Protein AF-A0A2M7KJR0-F1 (afdb_monomer_lite)

Structure (mmCIF, N/CA/C/O backbone):
data_AF-A0A2M7KJR0-F1
#
_entry.id   AF-A0A2M7KJR0-F1
#
loop_
_atom_site.group_PDB
_atom_site.id
_atom_site.type_symbol
_atom_site.label_atom_id
_atom_site.label_alt_id
_atom_site.label_comp_id
_atom_site.label_asym_id
_atom_site.label_entity_id
_atom_site.label_seq_id
_atom_site.pdbx_PDB_ins_code
_atom_site.Cartn_x
_atom_site.Cartn_y
_atom_site.Cartn_z
_atom_site.occupancy
_atom_site.B_iso_or_equiv
_atom_site.auth_seq_id
_atom_site.auth_comp_id
_atom_site.auth_asym_id
_atom_site.auth_atom_id
_atom_site.pdbx_PDB_model_num
ATOM 1 N N . MET A 1 1 ? 36.603 14.367 -59.269 1.00 36.12 1 MET A N 1
ATOM 2 C CA . MET A 1 1 ? 35.226 14.519 -58.760 1.00 36.12 1 MET A CA 1
ATOM 3 C C . MET A 1 1 ? 35.135 13.710 -57.481 1.00 36.12 1 MET A C 1
ATOM 5 O O . MET A 1 1 ? 35.033 12.496 -57.553 1.00 36.12 1 MET A O 1
ATOM 9 N N . ALA A 1 2 ? 35.322 14.364 -56.335 1.00 34.62 2 ALA A N 1
ATOM 10 C CA . ALA A 1 2 ? 35.195 13.732 -55.028 1.00 34.62 2 ALA A CA 1
ATOM 11 C C . ALA A 1 2 ? 33.709 13.732 -54.656 1.00 34.62 2 ALA A C 1
ATOM 13 O O . ALA A 1 2 ? 33.100 14.792 -54.526 1.00 34.62 2 ALA A O 1
ATOM 14 N N . THR A 1 3 ? 33.108 12.549 -54.585 1.00 37.06 3 THR A N 1
ATOM 15 C CA . THR A 1 3 ? 31.739 12.364 -54.104 1.00 37.06 3 THR A CA 1
ATOM 16 C C . THR A 1 3 ? 31.695 12.649 -52.609 1.00 37.06 3 THR A C 1
ATOM 18 O O . THR A 1 3 ? 32.385 12.005 -51.823 1.00 37.06 3 THR A O 1
ATOM 21 N N . ASN A 1 4 ? 30.888 13.642 -52.253 1.00 36.38 4 ASN A N 1
ATOM 22 C CA . ASN A 1 4 ? 30.600 14.099 -50.903 1.00 36.38 4 ASN A CA 1
ATOM 23 C C . ASN A 1 4 ? 29.883 12.972 -50.127 1.00 36.38 4 ASN A C 1
ATOM 25 O O . ASN A 1 4 ? 28.672 12.807 -50.263 1.00 36.38 4 ASN A O 1
ATOM 29 N N . GLN A 1 5 ? 30.624 12.145 -49.382 1.00 38.75 5 GLN A N 1
ATOM 30 C CA . GLN A 1 5 ? 30.034 11.206 -48.427 1.00 38.75 5 GLN A CA 1
ATOM 31 C C . GLN A 1 5 ? 29.543 12.016 -47.226 1.00 38.75 5 GLN A C 1
ATOM 33 O O . GLN A 1 5 ? 30.337 12.573 -46.474 1.00 38.75 5 GLN A O 1
ATOM 38 N N . SER A 1 6 ? 28.222 12.118 -47.079 1.00 38.84 6 SER A N 1
ATOM 39 C CA . SER A 1 6 ? 27.597 12.601 -45.851 1.00 38.84 6 SER A CA 1
ATOM 40 C C . SER A 1 6 ? 28.072 11.720 -44.694 1.00 38.84 6 SER A C 1
ATOM 42 O O . SER A 1 6 ? 27.789 10.525 -44.666 1.00 38.84 6 SER A O 1
ATOM 44 N N . THR A 1 7 ? 28.818 12.300 -43.758 1.00 43.12 7 THR A N 1
ATOM 45 C CA . THR A 1 7 ? 29.206 11.677 -42.489 1.00 43.12 7 THR A CA 1
ATOM 46 C C . THR A 1 7 ? 27.986 11.611 -41.572 1.00 43.12 7 THR A C 1
ATOM 48 O O . THR A 1 7 ? 27.852 12.397 -40.636 1.00 43.12 7 THR A O 1
ATOM 51 N N . THR A 1 8 ? 27.046 10.722 -41.878 1.00 60.88 8 THR A N 1
ATOM 52 C CA . THR A 1 8 ? 25.971 10.357 -40.954 1.00 60.88 8 THR A CA 1
ATOM 53 C C . THR A 1 8 ? 26.500 9.247 -40.053 1.00 60.88 8 THR A C 1
ATOM 55 O O . THR A 1 8 ? 26.889 8.183 -40.524 1.00 60.88 8 THR A O 1
ATOM 58 N N . THR A 1 9 ? 26.564 9.529 -38.752 1.00 82.19 9 THR A N 1
ATOM 59 C CA . THR A 1 9 ? 26.848 8.546 -37.692 1.00 82.19 9 THR A CA 1
ATOM 60 C C . THR A 1 9 ? 26.008 7.273 -37.903 1.00 82.19 9 THR A C 1
ATOM 62 O O . THR A 1 9 ? 24.839 7.421 -38.267 1.00 82.19 9 THR A O 1
ATOM 65 N N . PRO A 1 10 ? 26.542 6.043 -37.709 1.00 90.50 10 PRO A N 1
ATOM 66 C CA . PRO A 1 10 ? 25.782 4.797 -37.889 1.00 90.50 10 PRO A CA 1
ATOM 67 C C . PRO A 1 10 ? 24.636 4.648 -36.875 1.00 90.50 10 PRO A C 1
ATOM 69 O O . PRO A 1 10 ? 23.715 3.862 -37.102 1.00 90.50 10 PRO A O 1
ATOM 72 N N . TYR A 1 11 ? 24.669 5.432 -35.797 1.00 95.12 11 TYR A N 1
ATOM 73 C CA . TYR A 1 11 ? 23.664 5.442 -34.745 1.00 95.12 11 TYR A CA 1
ATOM 74 C C . TYR A 1 11 ? 22.397 6.184 -35.180 1.00 95.12 11 TYR A C 1
ATOM 76 O O . TYR A 1 11 ? 22.481 7.247 -35.803 1.00 95.12 11 TYR A O 1
ATOM 84 N N . CYS A 1 12 ? 21.233 5.625 -34.855 1.00 95.50 12 CYS A N 1
ATOM 85 C CA . CYS A 1 12 ? 19.919 6.179 -35.157 1.00 95.50 12 CYS A CA 1
ATOM 86 C C . CYS A 1 12 ? 19.145 6.572 -33.898 1.00 95.50 12 CYS A C 1
ATOM 88 O O . CYS A 1 12 ? 19.412 6.086 -32.799 1.00 95.50 12 CYS A O 1
ATOM 90 N N . THR A 1 13 ? 18.175 7.469 -34.069 1.00 95.62 13 THR A N 1
ATOM 91 C CA . THR A 1 13 ? 17.237 7.825 -32.996 1.00 95.62 13 THR A CA 1
ATOM 92 C C . THR A 1 13 ? 16.234 6.697 -32.753 1.00 95.62 13 THR A C 1
ATOM 94 O O . THR A 1 13 ? 16.109 5.770 -33.561 1.00 95.62 13 THR A O 1
ATOM 97 N N . ILE A 1 14 ? 15.474 6.795 -31.656 1.00 95.00 14 ILE A N 1
ATOM 98 C CA . ILE A 1 14 ? 14.387 5.850 -31.391 1.00 95.00 14 ILE A CA 1
ATOM 99 C C . ILE A 1 14 ? 13.350 5.843 -32.523 1.00 95.00 14 ILE A C 1
ATOM 101 O O . ILE A 1 14 ? 12.988 4.775 -33.006 1.00 95.00 14 ILE A O 1
ATOM 105 N N . ASP A 1 15 ? 12.941 7.017 -33.012 1.00 94.31 15 ASP A N 1
ATOM 106 C CA . ASP A 1 15 ? 11.950 7.135 -34.087 1.00 94.31 15 ASP A CA 1
ATOM 107 C C . ASP A 1 15 ? 12.447 6.478 -35.381 1.00 94.31 15 ASP A C 1
ATOM 109 O O . ASP A 1 15 ? 11.712 5.746 -36.041 1.00 94.31 15 ASP A O 1
ATOM 113 N N . GLU A 1 16 ? 13.726 6.667 -35.721 1.00 96.88 16 GLU A N 1
ATOM 114 C CA . GLU A 1 16 ? 14.341 6.003 -36.872 1.00 96.88 16 GLU A CA 1
ATOM 115 C C . GLU A 1 16 ? 14.352 4.474 -36.709 1.00 96.88 16 GLU A C 1
ATOM 117 O O . GLU A 1 16 ? 14.023 3.758 -37.657 1.00 96.88 16 GLU A O 1
ATOM 122 N N . ALA A 1 17 ? 14.690 3.963 -35.520 1.00 97.62 17 ALA A N 1
ATOM 123 C CA . ALA A 1 17 ? 14.691 2.526 -35.236 1.00 97.62 17 ALA A CA 1
ATOM 124 C C . ALA A 1 17 ? 13.283 1.914 -35.354 1.00 97.62 17 ALA A C 1
ATOM 126 O O . ALA A 1 17 ? 13.111 0.853 -35.963 1.00 97.62 17 ALA A O 1
ATOM 127 N N . ILE A 1 18 ? 12.270 2.618 -34.838 1.00 96.69 18 ILE A N 1
ATOM 128 C CA . ILE A 1 18 ? 10.849 2.261 -34.941 1.00 96.69 18 ILE A CA 1
ATOM 129 C C . ILE A 1 18 ? 10.431 2.157 -36.414 1.00 96.69 18 ILE A C 1
ATOM 131 O O . ILE A 1 18 ? 9.841 1.150 -36.810 1.00 96.69 18 ILE A O 1
ATOM 135 N N . GLU A 1 19 ? 10.757 3.149 -37.250 1.00 97.31 19 GLU A N 1
ATOM 136 C CA . GLU A 1 19 ? 10.411 3.110 -38.680 1.00 97.31 19 GLU A CA 1
ATOM 137 C C . GLU A 1 19 ? 11.143 1.993 -39.439 1.00 97.31 19 GLU A C 1
ATOM 139 O O . GLU A 1 19 ? 10.583 1.379 -40.352 1.00 97.31 19 GLU A O 1
ATOM 144 N N . ILE A 1 20 ? 12.392 1.690 -39.072 1.00 97.62 20 ILE A N 1
ATOM 145 C CA . ILE A 1 20 ? 13.158 0.586 -39.669 1.00 97.62 20 ILE A CA 1
ATOM 146 C C . ILE A 1 20 ? 12.479 -0.755 -39.381 1.00 97.62 20 ILE A C 1
ATOM 148 O O . ILE A 1 20 ? 12.220 -1.511 -40.325 1.00 97.62 20 ILE A O 1
ATOM 152 N N . LEU A 1 21 ? 12.127 -1.017 -38.118 1.00 96.56 21 LEU A N 1
ATOM 153 C CA . LEU A 1 21 ? 11.440 -2.247 -37.722 1.00 96.56 21 LEU A CA 1
ATOM 154 C C . LEU A 1 21 ? 10.042 -2.348 -38.335 1.00 96.56 21 LEU A C 1
ATOM 156 O O . LEU A 1 21 ? 9.675 -3.415 -38.830 1.00 96.56 21 LEU A O 1
ATOM 160 N N . ARG A 1 22 ? 9.283 -1.244 -38.376 1.00 96.00 22 ARG A N 1
ATOM 161 C CA . ARG A 1 22 ? 7.955 -1.193 -39.014 1.00 96.00 22 ARG A CA 1
ATOM 162 C C . ARG A 1 22 ? 8.011 -1.501 -40.509 1.00 96.00 22 ARG A C 1
ATOM 164 O O . ARG A 1 22 ? 7.078 -2.088 -41.049 1.00 96.00 22 ARG A O 1
ATOM 171 N N . ALA A 1 23 ? 9.118 -1.164 -41.167 1.00 96.38 23 ALA A N 1
ATOM 172 C CA . ALA A 1 23 ? 9.375 -1.518 -42.560 1.00 96.38 23 ALA A CA 1
ATOM 173 C C . ALA A 1 23 ? 9.868 -2.970 -42.758 1.00 96.38 23 ALA A C 1
ATOM 175 O O . ALA A 1 23 ? 10.195 -3.344 -43.883 1.00 96.38 23 ALA A O 1
ATOM 176 N N . GLY A 1 24 ? 9.968 -3.779 -41.695 1.00 94.75 24 GLY A N 1
ATOM 177 C CA . GLY A 1 24 ? 10.476 -5.156 -41.753 1.00 94.75 24 GLY A CA 1
ATOM 178 C C . GLY A 1 24 ? 11.976 -5.250 -42.035 1.00 94.75 24 GLY A C 1
ATOM 179 O O . GLY A 1 24 ? 12.469 -6.302 -42.444 1.00 94.75 24 GLY A O 1
ATOM 180 N N . ARG A 1 25 ? 12.712 -4.149 -41.852 1.00 96.75 25 ARG A N 1
ATOM 181 C CA . ARG A 1 25 ? 14.159 -4.098 -42.063 1.00 96.75 25 ARG A CA 1
ATOM 182 C C . ARG A 1 25 ? 14.894 -4.354 -40.744 1.00 96.75 25 ARG A C 1
ATOM 184 O O . ARG A 1 25 ? 14.383 -3.983 -39.688 1.00 96.75 25 ARG A O 1
ATOM 191 N N . PRO A 1 26 ? 16.081 -4.976 -40.792 1.00 97.12 26 PRO A N 1
ATOM 192 C CA . PRO A 1 26 ? 16.858 -5.223 -39.590 1.00 97.12 26 PRO A CA 1
ATOM 193 C C . PRO A 1 26 ? 17.524 -3.944 -39.055 1.00 97.12 26 PRO A C 1
ATOM 195 O O . PRO A 1 26 ? 17.925 -3.067 -39.825 1.00 97.12 26 PRO A O 1
ATOM 198 N N . VAL A 1 27 ? 17.672 -3.871 -37.734 1.00 98.00 27 VAL A N 1
ATOM 199 C CA . VAL A 1 27 ? 18.411 -2.835 -36.993 1.00 98.00 27 VAL A CA 1
ATOM 200 C C . VAL A 1 27 ? 19.318 -3.521 -35.971 1.00 98.00 2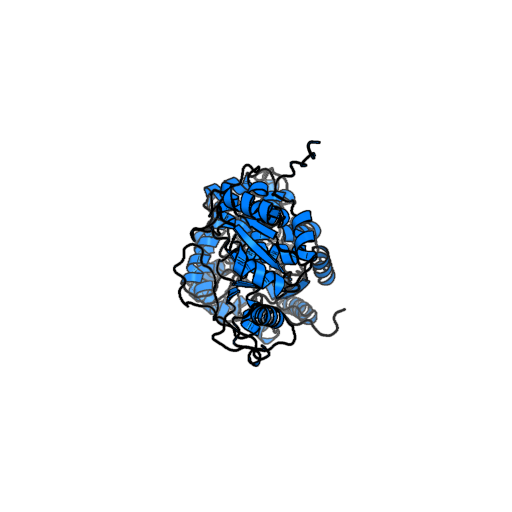7 VAL A C 1
ATOM 202 O O . VAL A 1 27 ? 19.023 -4.634 -35.540 1.00 98.00 27 VAL A O 1
ATOM 205 N N . ILE A 1 28 ? 20.436 -2.898 -35.612 1.00 98.38 28 ILE A N 1
ATOM 206 C CA . ILE A 1 28 ? 21.330 -3.425 -34.575 1.00 98.38 28 ILE A CA 1
ATOM 207 C C . ILE A 1 28 ? 20.928 -2.797 -33.245 1.00 98.38 28 ILE A C 1
ATOM 209 O O . ILE A 1 28 ? 20.945 -1.573 -33.135 1.00 98.38 28 ILE A O 1
ATOM 213 N N . LEU A 1 29 ? 20.578 -3.617 -32.257 1.00 97.50 29 LEU A N 1
ATOM 214 C CA . LEU A 1 29 ? 20.438 -3.185 -30.869 1.00 97.50 29 LEU A CA 1
ATOM 215 C C . LEU A 1 29 ? 21.776 -3.411 -30.169 1.00 97.50 29 LEU A C 1
ATOM 217 O O . LEU A 1 29 ? 22.261 -4.539 -30.147 1.00 97.50 29 LEU A O 1
ATOM 221 N N . LYS A 1 30 ? 22.377 -2.340 -29.654 1.00 95.50 30 LYS A N 1
ATOM 222 C CA . LYS A 1 30 ? 23.693 -2.367 -29.011 1.00 95.50 30 LYS A CA 1
ATOM 223 C C . LYS A 1 30 ? 23.589 -1.883 -27.570 1.00 95.50 30 LYS A C 1
ATOM 225 O O . LYS A 1 30 ? 22.931 -0.873 -27.323 1.00 95.50 30 LYS A O 1
ATOM 230 N N . ASP A 1 31 ? 24.271 -2.542 -26.645 1.00 89.62 31 ASP A N 1
ATOM 231 C CA . ASP A 1 31 ? 24.368 -2.082 -25.262 1.00 89.62 31 ASP A CA 1
ATOM 232 C C . ASP A 1 31 ? 25.569 -1.156 -25.005 1.00 89.62 31 ASP A C 1
ATOM 234 O O . ASP A 1 31 ? 26.396 -0.850 -25.877 1.00 89.62 31 ASP A O 1
ATOM 238 N N . GLU A 1 32 ? 25.608 -0.608 -23.794 1.00 85.94 32 GLU A N 1
ATOM 239 C CA . GLU A 1 32 ? 26.631 0.337 -23.371 1.00 85.94 32 GLU A CA 1
ATOM 240 C C . GLU A 1 32 ? 27.993 -0.356 -23.174 1.00 85.94 32 GLU A C 1
ATOM 242 O O . GLU A 1 32 ? 28.037 -1.533 -22.801 1.00 85.94 32 GLU A O 1
ATOM 247 N N . PRO A 1 33 ? 29.116 0.366 -23.357 1.00 81.56 33 PRO A N 1
ATOM 248 C CA . PRO A 1 33 ? 30.459 -0.180 -23.146 1.00 81.56 33 PRO A CA 1
ATOM 249 C C . PRO A 1 33 ? 30.691 -0.805 -21.762 1.00 81.56 33 PRO A C 1
ATOM 251 O O . PRO A 1 33 ? 31.550 -1.668 -21.603 1.00 81.56 33 PRO A O 1
ATOM 254 N N . GLU A 1 34 ? 29.952 -0.353 -20.747 1.00 75.38 34 GLU A N 1
ATOM 255 C CA . GLU A 1 34 ? 30.040 -0.828 -19.366 1.00 75.38 34 GLU A CA 1
ATOM 256 C C . GLU A 1 34 ? 29.277 -2.140 -19.107 1.00 75.38 34 GLU A C 1
ATOM 258 O O . GLU A 1 34 ? 29.419 -2.706 -18.020 1.00 75.38 34 GLU A O 1
ATOM 263 N N . ARG A 1 35 ? 28.465 -2.612 -20.066 1.00 78.19 35 ARG A N 1
ATOM 264 C CA . ARG A 1 35 ? 27.731 -3.885 -20.001 1.00 78.19 35 ARG A CA 1
ATOM 265 C C . ARG A 1 35 ? 28.501 -4.959 -20.781 1.00 78.19 35 ARG A C 1
ATOM 267 O O . ARG A 1 35 ? 29.519 -5.431 -20.281 1.00 78.19 35 ARG A O 1
ATOM 274 N N . GLU A 1 36 ? 28.058 -5.349 -21.975 1.00 82.62 36 GLU A N 1
ATOM 275 C CA . GLU A 1 36 ? 28.746 -6.347 -22.810 1.00 82.62 36 GLU A CA 1
ATOM 276 C C . GLU A 1 36 ? 29.509 -5.688 -23.982 1.00 82.62 36 GLU A C 1
ATOM 278 O O . GLU A 1 36 ? 30.464 -6.278 -24.498 1.00 82.62 36 GLU A O 1
ATOM 283 N N . ASP A 1 37 ? 29.167 -4.441 -24.337 1.00 88.75 37 ASP A N 1
ATOM 284 C CA . ASP A 1 37 ? 29.604 -3.709 -25.541 1.00 88.75 37 ASP A CA 1
ATOM 285 C C . ASP A 1 37 ? 29.305 -4.467 -26.848 1.00 88.75 37 ASP A C 1
ATOM 287 O O . ASP A 1 37 ? 30.013 -4.335 -27.848 1.00 88.75 37 ASP A O 1
ATOM 291 N N . GLU A 1 38 ? 28.259 -5.287 -26.828 1.00 92.06 38 GLU A N 1
ATOM 292 C CA . GLU A 1 38 ? 27.867 -6.229 -27.870 1.00 92.06 38 GLU A CA 1
ATOM 293 C C . GLU A 1 38 ? 26.604 -5.756 -28.597 1.00 92.06 38 GLU A C 1
ATOM 295 O O . GLU A 1 38 ? 25.883 -4.856 -28.161 1.00 92.06 38 GLU A O 1
ATOM 300 N N . GLY A 1 39 ? 26.351 -6.342 -29.767 1.00 94.31 39 GLY A N 1
ATOM 301 C CA . GLY A 1 39 ? 25.232 -5.961 -30.616 1.00 94.31 39 GLY A CA 1
ATOM 302 C C . GLY A 1 39 ? 24.498 -7.165 -31.178 1.00 94.31 39 GLY A C 1
ATOM 303 O O . GLY A 1 39 ? 25.116 -8.095 -31.699 1.00 94.31 39 GLY A O 1
ATOM 304 N N . ASP A 1 40 ? 23.174 -7.084 -31.138 1.00 97.12 40 ASP A N 1
ATOM 305 C CA . ASP A 1 40 ? 22.273 -8.052 -31.745 1.00 97.12 40 ASP A CA 1
ATOM 306 C C . ASP A 1 40 ? 21.619 -7.478 -32.997 1.00 97.12 40 ASP A C 1
ATOM 308 O O . ASP A 1 40 ? 21.065 -6.375 -32.996 1.00 97.12 40 ASP A O 1
ATOM 312 N N . LEU A 1 41 ? 21.629 -8.257 -34.079 1.00 98.06 41 LEU A N 1
ATOM 313 C CA . LEU A 1 41 ? 20.857 -7.942 -35.273 1.00 98.06 41 LEU A CA 1
ATOM 314 C C . LEU A 1 41 ? 19.404 -8.368 -35.044 1.00 98.06 41 LEU A C 1
ATOM 316 O O . LEU A 1 41 ? 19.113 -9.564 -34.979 1.00 98.06 41 LEU A O 1
ATOM 320 N N . ILE A 1 42 ? 18.494 -7.398 -34.949 1.00 98.25 42 ILE A N 1
ATOM 321 C CA . ILE A 1 42 ? 17.076 -7.641 -34.670 1.00 98.25 42 ILE A CA 1
ATOM 322 C C . ILE A 1 42 ? 16.185 -7.261 -35.849 1.00 98.25 42 ILE A C 1
ATOM 324 O O . ILE A 1 42 ? 16.424 -6.288 -36.566 1.00 98.25 42 ILE A O 1
ATOM 328 N N . VAL A 1 43 ? 15.113 -8.023 -36.038 1.00 97.81 43 VAL A N 1
ATOM 329 C CA . VAL A 1 43 ? 14.050 -7.741 -37.009 1.00 97.81 43 VAL A CA 1
ATOM 330 C C . VAL A 1 43 ? 12.723 -8.284 -36.486 1.00 97.81 43 VAL A C 1
ATOM 332 O O . VAL A 1 43 ? 12.687 -9.304 -35.804 1.00 97.81 43 VAL A O 1
ATOM 335 N N . SER A 1 44 ? 11.611 -7.623 -36.805 1.00 97.62 44 SER A N 1
ATOM 336 C CA . SER A 1 44 ? 10.284 -8.079 -36.379 1.00 97.62 44 SER A CA 1
ATOM 337 C C . SER A 1 44 ? 9.994 -9.518 -36.821 1.00 97.62 44 SER A C 1
ATOM 339 O O . SER A 1 44 ? 10.107 -9.844 -38.005 1.00 97.62 44 SER A O 1
ATOM 341 N N . ALA A 1 45 ? 9.538 -10.358 -35.885 1.00 97.69 45 ALA A N 1
ATOM 342 C CA . ALA A 1 45 ? 9.064 -11.706 -36.192 1.00 97.69 45 ALA A CA 1
ATOM 343 C C . ALA A 1 45 ? 7.841 -11.673 -37.127 1.00 97.69 45 ALA A C 1
ATOM 345 O O . ALA A 1 45 ? 7.681 -12.543 -37.980 1.00 97.69 45 ALA A O 1
ATOM 346 N N . GLN A 1 46 ? 7.010 -10.630 -37.019 1.00 96.06 46 GLN A N 1
ATOM 347 C CA . GLN A 1 46 ? 5.808 -10.433 -37.834 1.00 96.06 46 GLN A CA 1
ATOM 348 C C . GLN A 1 46 ? 6.113 -10.210 -39.317 1.00 96.06 46 GLN A C 1
ATOM 350 O O . GLN A 1 46 ? 5.330 -10.613 -40.176 1.00 96.06 46 GLN A O 1
ATOM 355 N N . LEU A 1 47 ? 7.249 -9.583 -39.619 1.00 97.12 47 LEU A N 1
ATOM 356 C CA . LEU A 1 47 ? 7.655 -9.217 -40.978 1.00 97.12 47 LEU A CA 1
ATOM 357 C C . LEU A 1 47 ? 8.862 -10.033 -41.464 1.00 97.12 47 LEU A C 1
ATOM 359 O O . LEU A 1 47 ? 9.508 -9.667 -42.445 1.00 97.12 47 LEU A O 1
ATOM 363 N N . ILE A 1 48 ? 9.179 -11.138 -40.782 1.00 97.44 48 ILE A N 1
ATOM 364 C CA . ILE A 1 48 ? 10.362 -11.941 -41.078 1.00 97.44 48 ILE A CA 1
ATOM 365 C C . ILE A 1 48 ? 10.287 -12.583 -42.469 1.00 97.44 48 ILE A C 1
ATOM 367 O O . ILE A 1 48 ? 9.246 -13.087 -42.902 1.00 97.44 48 ILE A O 1
ATOM 371 N N . SER A 1 49 ? 11.426 -12.621 -43.163 1.00 96.88 49 SER A N 1
ATOM 372 C CA . SER A 1 49 ? 11.564 -13.249 -44.477 1.00 96.88 49 SER A CA 1
ATOM 373 C C . SER A 1 49 ? 12.727 -14.242 -44.507 1.00 96.88 49 SER A C 1
ATOM 375 O O . SER A 1 49 ? 13.671 -14.143 -43.722 1.00 96.88 49 SER A O 1
ATOM 377 N N . ALA A 1 50 ? 12.688 -15.189 -45.449 1.00 96.81 50 ALA A N 1
ATOM 378 C CA . ALA A 1 50 ? 13.790 -16.128 -45.668 1.00 96.81 50 ALA A CA 1
ATOM 379 C C . ALA A 1 50 ? 15.089 -15.410 -46.080 1.00 96.81 50 ALA A C 1
ATOM 381 O O . ALA A 1 50 ? 16.177 -15.847 -45.712 1.00 96.81 50 ALA A O 1
ATOM 382 N N . GLU A 1 51 ? 14.981 -14.299 -46.814 1.00 97.44 51 GLU A N 1
ATOM 383 C CA . GLU A 1 51 ? 16.124 -13.466 -47.195 1.00 97.44 51 GLU A CA 1
ATOM 384 C C . GLU A 1 51 ? 16.776 -12.836 -45.961 1.00 97.44 51 GLU A C 1
ATOM 386 O O . GLU A 1 51 ? 17.993 -12.924 -45.802 1.00 97.44 51 GLU A O 1
ATOM 391 N N . THR A 1 52 ? 15.968 -12.292 -45.047 1.00 96.69 52 THR A N 1
ATOM 392 C CA . THR A 1 52 ? 16.462 -11.706 -43.797 1.00 96.69 52 THR A CA 1
ATOM 393 C C . THR A 1 52 ? 17.108 -12.761 -42.903 1.00 96.69 52 THR A C 1
ATOM 395 O O . THR A 1 52 ? 18.200 -12.534 -42.394 1.00 96.69 52 THR A O 1
ATOM 398 N N . ILE A 1 53 ? 16.507 -13.949 -42.764 1.00 97.56 53 ILE A N 1
ATOM 399 C CA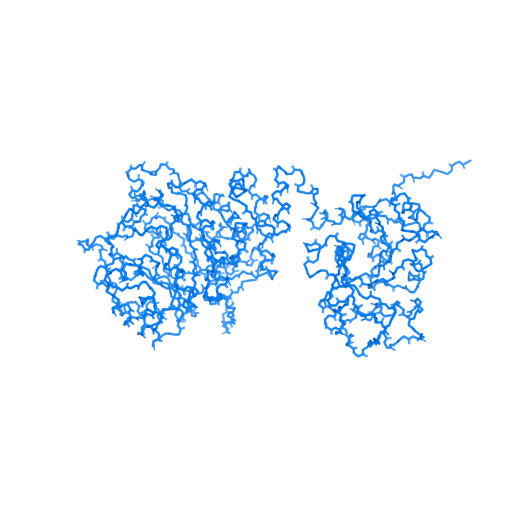 . ILE A 1 53 ? 17.129 -15.050 -42.011 1.00 97.56 53 ILE A CA 1
ATOM 400 C C . ILE A 1 53 ? 18.465 -15.457 -42.638 1.00 97.56 53 ILE A C 1
ATOM 402 O O . ILE A 1 53 ? 19.455 -15.621 -41.932 1.00 97.56 53 ILE A O 1
ATOM 406 N N . ASN A 1 54 ? 18.530 -15.581 -43.965 1.00 97.50 54 ASN A N 1
ATOM 407 C CA . ASN A 1 54 ? 19.778 -15.916 -44.645 1.00 97.50 54 ASN A CA 1
ATOM 408 C C . ASN A 1 54 ? 20.852 -14.828 -44.456 1.00 97.50 54 ASN A C 1
ATOM 410 O O . ASN A 1 54 ? 22.025 -15.156 -44.286 1.00 97.50 54 ASN A O 1
ATOM 414 N N . LEU A 1 55 ? 20.460 -13.548 -44.438 1.00 96.62 55 LEU A N 1
ATOM 415 C CA . LEU A 1 55 ? 21.348 -12.435 -44.097 1.00 96.62 55 LEU A CA 1
ATOM 416 C C . LEU A 1 55 ? 21.897 -12.581 -42.671 1.00 96.62 55 LEU A C 1
ATOM 418 O O . LEU A 1 55 ? 23.109 -12.504 -42.493 1.00 96.62 55 LEU A O 1
ATOM 422 N N . MET A 1 56 ? 21.036 -12.833 -41.679 1.00 97.00 56 MET A N 1
ATOM 423 C CA . MET A 1 56 ? 21.444 -13.013 -40.276 1.00 97.00 56 MET A CA 1
ATOM 424 C C . MET A 1 56 ? 22.455 -14.159 -40.141 1.00 97.00 56 MET A C 1
ATOM 426 O O . MET A 1 56 ? 23.540 -13.972 -39.598 1.00 97.00 56 MET A O 1
ATOM 430 N N . LEU A 1 57 ? 22.165 -15.318 -40.738 1.00 95.25 57 LEU A N 1
ATOM 431 C CA . LEU A 1 57 ? 23.043 -16.491 -40.668 1.00 95.25 57 LEU A CA 1
ATOM 432 C C . LEU A 1 57 ? 24.389 -16.282 -41.377 1.00 95.25 57 LEU A C 1
ATOM 434 O O . LEU A 1 57 ? 25.416 -16.770 -40.910 1.00 95.25 57 LEU A O 1
ATOM 438 N N . ARG A 1 58 ? 24.398 -15.580 -42.516 1.00 95.19 58 ARG A N 1
ATOM 439 C CA . ARG A 1 58 ? 25.614 -15.365 -43.315 1.00 95.19 58 ARG A CA 1
ATOM 440 C C . ARG A 1 58 ? 26.496 -14.254 -42.751 1.00 95.19 58 ARG A C 1
ATOM 442 O O . ARG A 1 58 ? 27.722 -14.357 -42.805 1.00 95.19 58 ARG A O 1
ATOM 449 N N . GLU A 1 59 ? 25.875 -13.173 -42.287 1.00 96.25 59 GLU A N 1
ATOM 450 C CA . GLU A 1 59 ? 26.579 -11.958 -41.888 1.00 96.25 59 GLU A CA 1
ATOM 451 C C . GLU A 1 59 ? 26.798 -11.875 -40.379 1.00 96.25 59 GLU A C 1
ATOM 453 O O . GLU A 1 59 ? 27.942 -11.666 -39.987 1.00 96.25 59 GLU A O 1
ATOM 458 N N . ALA A 1 60 ? 25.754 -12.056 -39.558 1.00 95.88 60 ALA A N 1
ATOM 459 C CA . ALA A 1 60 ? 25.852 -11.955 -38.096 1.00 95.88 60 ALA A CA 1
ATOM 460 C C . ALA A 1 60 ? 26.460 -13.222 -37.471 1.00 95.88 60 ALA A C 1
ATOM 462 O O . ALA A 1 60 ? 27.322 -13.112 -36.609 1.00 95.88 60 ALA A O 1
ATOM 463 N N . ARG A 1 61 ? 26.127 -14.412 -37.999 1.00 94.38 61 ARG A N 1
ATOM 464 C CA . ARG A 1 61 ? 26.751 -15.724 -37.684 1.00 94.38 61 ARG A CA 1
ATOM 465 C C . ARG A 1 61 ? 26.501 -16.272 -36.273 1.00 94.38 61 ARG A C 1
ATOM 467 O O . ARG A 1 61 ? 26.838 -17.434 -36.048 1.00 94.38 61 ARG A O 1
ATOM 474 N N . GLY A 1 62 ? 25.938 -15.480 -35.363 1.00 93.69 62 GLY A N 1
ATOM 475 C CA . GLY A 1 62 ? 25.561 -15.908 -34.019 1.00 93.69 62 GLY A CA 1
ATOM 476 C C . GLY A 1 62 ? 24.389 -16.888 -33.985 1.00 93.69 62 GLY A C 1
ATOM 477 O O . GLY A 1 62 ? 23.932 -17.422 -35.006 1.00 93.69 62 GLY A O 1
ATOM 478 N N . LEU A 1 63 ? 23.883 -17.128 -32.781 1.00 93.38 63 LEU A N 1
ATOM 479 C CA . LEU A 1 63 ? 22.734 -17.981 -32.550 1.00 93.38 63 LEU A CA 1
ATOM 480 C C . LEU A 1 63 ? 21.456 -17.238 -32.953 1.00 93.38 63 LEU A C 1
ATOM 482 O O . LEU A 1 63 ? 21.126 -16.169 -32.455 1.00 93.38 63 LEU A O 1
ATOM 486 N N . LEU A 1 64 ? 20.680 -17.829 -33.859 1.00 95.00 64 LEU A N 1
ATOM 487 C CA . LEU A 1 64 ? 19.365 -17.288 -34.186 1.00 95.00 64 LEU A CA 1
ATOM 488 C C . LEU A 1 64 ? 18.369 -17.646 -33.077 1.00 95.00 64 LEU A C 1
ATOM 490 O O . LEU A 1 64 ? 17.981 -18.810 -32.938 1.00 95.00 64 LEU A O 1
ATOM 494 N N . THR A 1 65 ? 17.905 -16.634 -32.354 1.00 97.56 65 THR A N 1
ATOM 495 C CA . THR A 1 65 ? 16.887 -16.753 -31.310 1.00 97.56 65 THR A CA 1
ATOM 496 C C . THR A 1 65 ? 15.629 -15.959 -31.658 1.00 97.56 65 THR A C 1
ATOM 498 O O . THR A 1 65 ? 15.617 -15.124 -32.568 1.00 97.56 65 THR A O 1
ATOM 501 N N . VAL A 1 66 ? 14.538 -16.249 -30.946 1.00 98.25 66 VAL A N 1
ATOM 502 C CA . VAL A 1 66 ? 13.259 -15.542 -31.093 1.00 98.25 66 VAL A CA 1
ATOM 503 C C . VAL A 1 66 ? 12.799 -15.028 -29.733 1.00 98.25 66 VAL A C 1
ATOM 505 O O . VAL A 1 66 ? 12.035 -15.713 -29.049 1.00 98.25 66 VAL A O 1
ATOM 508 N N . PRO A 1 67 ? 13.280 -13.850 -29.299 1.00 98.12 67 PRO A N 1
ATOM 509 C CA . PRO A 1 67 ? 12.675 -13.113 -28.201 1.00 98.12 67 PRO A CA 1
ATOM 510 C C . PRO A 1 67 ? 11.163 -12.982 -28.384 1.00 98.12 67 PRO A C 1
ATOM 512 O O . PRO A 1 67 ? 10.707 -12.484 -29.416 1.00 98.12 67 PRO A O 1
ATOM 515 N N . MET A 1 68 ? 10.388 -13.402 -27.384 1.00 97.81 68 MET A N 1
ATOM 516 C CA . MET A 1 68 ? 8.929 -13.261 -27.371 1.00 97.81 68 MET A CA 1
ATOM 517 C C . MET A 1 68 ? 8.347 -13.323 -25.953 1.00 97.81 68 MET A C 1
ATOM 519 O O . MET A 1 68 ? 9.035 -13.656 -24.984 1.00 97.81 68 MET A O 1
ATOM 523 N N . GLU A 1 69 ? 7.068 -12.974 -25.818 1.00 94.06 69 GLU A N 1
ATOM 524 C CA . GLU A 1 69 ? 6.379 -12.967 -24.527 1.00 94.06 69 GLU A CA 1
ATOM 525 C C . GLU A 1 69 ? 6.219 -14.378 -23.949 1.00 94.06 69 GLU A C 1
ATOM 527 O O . GLU A 1 69 ? 5.790 -15.310 -24.635 1.00 94.06 69 GLU A O 1
ATOM 532 N N . GLN A 1 70 ? 6.501 -14.526 -22.650 1.00 92.75 70 GLN A N 1
ATOM 533 C CA . GLN A 1 70 ? 6.365 -15.806 -21.951 1.00 92.75 70 GLN A CA 1
ATOM 534 C C . GLN A 1 70 ? 4.945 -16.378 -22.050 1.00 92.75 70 GLN A C 1
ATOM 536 O O . GLN A 1 70 ? 4.796 -17.572 -22.283 1.00 92.75 70 GLN A O 1
ATOM 541 N N . ALA A 1 71 ? 3.913 -15.537 -21.948 1.00 91.62 71 ALA A N 1
ATOM 542 C CA . ALA A 1 71 ? 2.521 -15.979 -22.039 1.00 91.62 71 ALA A CA 1
ATOM 543 C C . ALA A 1 71 ? 2.219 -16.699 -23.366 1.00 91.62 71 ALA A C 1
ATOM 545 O O . ALA A 1 71 ? 1.446 -17.656 -23.404 1.00 91.62 71 ALA A O 1
ATOM 546 N N . ARG A 1 72 ? 2.862 -16.279 -24.466 1.00 96.06 72 ARG A N 1
ATOM 547 C CA . ARG A 1 72 ? 2.704 -16.944 -25.761 1.00 96.06 72 ARG A CA 1
ATOM 548 C C . ARG A 1 72 ? 3.388 -18.311 -25.782 1.00 96.06 72 ARG A C 1
ATOM 550 O O . ARG A 1 72 ? 2.824 -19.257 -26.321 1.00 96.06 72 ARG A O 1
ATOM 557 N N . LEU A 1 73 ? 4.565 -18.429 -25.175 1.00 96.31 73 LEU A N 1
ATOM 558 C CA . LEU A 1 73 ? 5.279 -19.704 -25.048 1.00 96.31 73 LEU A CA 1
ATOM 559 C C . LEU A 1 73 ? 4.510 -20.699 -24.173 1.00 96.31 73 LEU A C 1
ATOM 561 O O . LEU A 1 73 ? 4.405 -21.871 -24.525 1.00 96.31 73 LEU A O 1
ATOM 565 N N . GLU A 1 74 ? 3.908 -20.222 -23.085 1.00 94.56 74 GLU A N 1
ATOM 566 C CA . GLU A 1 74 ? 3.034 -21.016 -22.216 1.00 94.56 74 GLU A CA 1
ATOM 567 C C . GLU A 1 74 ? 1.794 -21.516 -22.965 1.00 94.56 74 GLU A C 1
ATOM 569 O O . GLU A 1 74 ? 1.466 -22.698 -22.879 1.00 94.56 74 GLU A O 1
ATOM 574 N N . ALA A 1 75 ? 1.151 -20.657 -23.764 1.00 95.06 75 ALA A N 1
ATOM 575 C CA . ALA A 1 75 ? 0.009 -21.044 -24.595 1.00 95.06 75 ALA A CA 1
ATOM 576 C C . ALA A 1 75 ? 0.362 -22.120 -25.640 1.00 95.06 75 ALA A C 1
ATOM 578 O O . ALA A 1 75 ? -0.478 -22.953 -25.978 1.00 95.06 75 ALA A O 1
ATOM 579 N N . LEU A 1 76 ? 1.606 -22.122 -26.126 1.00 96.81 76 LEU A N 1
ATOM 580 C CA . LEU A 1 76 ? 2.133 -23.118 -27.062 1.00 96.81 76 LEU A CA 1
ATOM 581 C C . LEU A 1 76 ? 2.758 -24.340 -26.369 1.00 96.81 76 LEU A C 1
ATOM 583 O O . LEU A 1 76 ? 3.242 -25.240 -27.050 1.00 96.81 76 LEU A O 1
ATOM 587 N N . ASN A 1 77 ? 2.738 -24.398 -25.033 1.00 96.25 77 ASN A N 1
ATOM 588 C CA . ASN A 1 77 ? 3.369 -25.450 -24.234 1.00 96.25 77 ASN A CA 1
ATOM 589 C C . ASN A 1 77 ? 4.875 -25.638 -24.539 1.00 96.25 77 ASN A C 1
ATOM 591 O O . ASN A 1 77 ? 5.405 -26.751 -24.520 1.00 96.25 77 ASN A O 1
ATOM 595 N N . ILE A 1 78 ? 5.575 -24.536 -24.822 1.00 96.12 78 ILE A N 1
ATOM 596 C CA . ILE A 1 78 ? 7.015 -24.511 -25.094 1.00 96.12 78 ILE A CA 1
ATOM 597 C C . ILE A 1 78 ? 7.755 -24.215 -23.782 1.00 96.12 78 ILE A C 1
ATOM 599 O O . ILE A 1 78 ? 7.732 -23.099 -23.262 1.00 96.12 78 ILE A O 1
ATOM 603 N N . ALA A 1 79 ? 8.403 -25.237 -23.219 1.00 92.31 79 ALA A N 1
ATOM 604 C CA . ALA A 1 79 ? 9.009 -25.178 -21.889 1.00 92.31 79 ALA A CA 1
ATOM 605 C C . ALA A 1 79 ? 10.368 -24.451 -21.852 1.00 92.31 79 ALA A C 1
ATOM 607 O O . ALA A 1 79 ? 11.178 -24.570 -22.772 1.00 92.31 79 ALA A O 1
ATOM 608 N N . LEU A 1 80 ? 10.651 -23.770 -20.734 1.00 91.25 80 LEU A N 1
ATOM 609 C CA . LEU A 1 80 ? 11.958 -23.174 -20.427 1.00 91.25 80 LEU A CA 1
ATOM 610 C C . LEU A 1 80 ? 13.036 -24.240 -20.169 1.00 91.25 80 LEU A C 1
ATOM 612 O O . LEU A 1 80 ? 12.762 -25.272 -19.551 1.00 91.25 80 LEU A O 1
ATOM 616 N N . ILE A 1 81 ? 14.280 -23.954 -20.563 1.00 89.25 81 ILE A N 1
ATOM 617 C CA . ILE A 1 81 ? 15.464 -24.778 -20.290 1.00 89.25 81 ILE A CA 1
ATOM 618 C C . ILE A 1 81 ? 16.674 -23.917 -19.877 1.00 89.25 81 ILE A C 1
ATOM 620 O O . ILE A 1 81 ? 16.864 -22.833 -20.425 1.00 89.25 81 ILE A O 1
ATOM 624 N N . PRO A 1 82 ? 17.547 -24.404 -18.973 1.00 76.31 82 PRO A N 1
ATOM 625 C CA . PRO A 1 82 ? 17.341 -25.510 -18.030 1.00 76.31 82 PRO A CA 1
ATOM 626 C C . PRO A 1 82 ? 16.507 -25.074 -16.798 1.00 76.31 82 PRO A C 1
ATOM 628 O O . PRO A 1 82 ? 16.398 -23.881 -16.520 1.00 76.31 82 PRO A O 1
ATOM 631 N N . PRO A 1 83 ? 15.984 -26.013 -15.979 1.00 67.62 83 PRO A N 1
ATOM 632 C CA . PRO A 1 83 ? 15.246 -25.696 -14.743 1.00 67.62 83 PRO A CA 1
ATOM 633 C C . PRO A 1 83 ? 16.031 -24.852 -13.725 1.00 67.62 83 PRO A C 1
ATOM 635 O O . PRO A 1 83 ? 15.444 -24.210 -12.858 1.00 67.62 83 PRO A O 1
ATOM 638 N N . ARG A 1 84 ? 17.366 -24.869 -13.811 1.00 76.00 84 ARG A N 1
ATOM 639 C CA . ARG A 1 84 ? 18.271 -24.043 -13.012 1.00 76.00 84 ARG A CA 1
ATOM 640 C C . ARG A 1 84 ? 19.201 -23.275 -13.942 1.00 76.00 84 ARG A C 1
ATOM 642 O O . ARG A 1 84 ? 20.148 -23.857 -14.463 1.00 76.00 84 ARG A O 1
ATOM 649 N N . ASN A 1 85 ? 18.948 -21.983 -14.099 1.00 77.44 85 ASN A N 1
ATOM 650 C CA . ASN A 1 85 ? 19.827 -21.082 -14.830 1.00 77.44 85 ASN A CA 1
ATOM 651 C C . ASN A 1 85 ? 21.012 -20.666 -13.940 1.00 77.44 85 ASN A C 1
ATOM 653 O O . ASN A 1 85 ? 20.806 -20.255 -12.799 1.00 77.44 85 ASN A O 1
ATOM 657 N N . THR A 1 86 ? 22.240 -20.837 -14.426 1.00 79.75 86 THR A N 1
ATOM 658 C CA . THR A 1 86 ? 23.481 -20.487 -13.706 1.00 79.75 86 THR A CA 1
ATOM 659 C C . THR A 1 86 ? 24.259 -19.362 -14.376 1.00 79.75 86 THR A C 1
ATOM 661 O O . THR A 1 86 ? 25.347 -19.029 -13.920 1.00 79.75 86 THR A O 1
ATOM 664 N N . ASP A 1 87 ? 23.735 -18.831 -15.474 1.00 77.12 87 ASP A N 1
ATOM 665 C CA . ASP A 1 87 ? 24.340 -17.743 -16.222 1.00 77.12 87 ASP A CA 1
ATOM 666 C C . ASP A 1 87 ? 24.045 -16.397 -15.540 1.00 77.12 87 ASP A C 1
ATOM 668 O O . ASP A 1 87 ? 22.934 -16.173 -15.051 1.00 77.12 87 ASP A O 1
ATOM 672 N N . GLU A 1 88 ? 25.033 -15.503 -15.497 1.00 73.56 88 GLU A N 1
ATOM 673 C CA . GLU A 1 88 ? 24.924 -14.200 -14.825 1.00 73.56 88 GLU A CA 1
ATOM 674 C C . GLU A 1 88 ? 23.870 -13.290 -15.475 1.00 73.56 88 GLU A C 1
ATOM 676 O O . GLU A 1 88 ? 23.179 -12.546 -14.778 1.00 73.56 88 GLU A O 1
ATOM 681 N N . MET A 1 89 ? 23.676 -13.413 -16.791 1.00 72.88 89 MET A N 1
ATOM 682 C CA . MET A 1 89 ? 22.708 -12.641 -17.576 1.00 72.88 89 MET A CA 1
ATOM 683 C C . MET A 1 89 ? 21.327 -13.312 -17.627 1.00 72.88 89 MET A C 1
ATOM 685 O O . MET A 1 89 ? 20.362 -12.746 -18.162 1.00 72.88 89 MET A O 1
ATOM 689 N N . CYS A 1 90 ? 21.214 -14.513 -17.048 1.00 76.31 90 CYS A N 1
ATOM 690 C CA . CYS A 1 90 ? 19.985 -15.285 -16.881 1.00 76.31 90 CYS A CA 1
ATOM 691 C C . CYS A 1 90 ? 19.103 -15.368 -18.156 1.00 76.31 90 CYS A C 1
ATOM 693 O O . CYS A 1 90 ? 17.894 -15.119 -18.074 1.00 76.31 90 CYS A O 1
ATOM 695 N N . PRO A 1 91 ? 19.646 -15.709 -19.348 1.00 81.88 91 PRO A N 1
ATOM 696 C CA . PRO A 1 91 ? 18.853 -15.882 -20.563 1.00 81.88 91 PRO A CA 1
ATOM 697 C C . PRO A 1 91 ? 17.846 -17.018 -20.396 1.00 81.88 91 PRO A C 1
ATOM 699 O O . PRO A 1 91 ? 18.181 -18.120 -19.964 1.00 81.88 91 PRO A O 1
ATOM 702 N N . ARG A 1 92 ? 16.583 -16.753 -20.727 1.00 90.25 92 ARG A N 1
ATOM 703 C CA . ARG A 1 92 ? 15.467 -17.673 -20.469 1.00 90.25 92 ARG A CA 1
ATOM 704 C C . ARG A 1 92 ? 15.144 -18.481 -21.720 1.00 90.25 92 ARG A C 1
ATOM 706 O O . ARG A 1 92 ? 14.092 -18.307 -22.339 1.00 90.25 92 ARG A O 1
ATOM 713 N N . PHE A 1 93 ? 16.100 -19.312 -22.124 1.00 92.75 93 PHE A N 1
ATOM 714 C CA . PHE A 1 93 ? 15.946 -20.183 -23.282 1.00 92.75 93 PHE A CA 1
ATOM 715 C C . PHE A 1 93 ? 14.776 -21.143 -23.096 1.00 92.75 93 PHE A C 1
ATOM 717 O O . PHE A 1 93 ? 14.432 -21.535 -21.980 1.00 92.75 93 PHE A O 1
ATOM 724 N N . THR A 1 94 ? 14.180 -21.538 -24.212 1.00 94.69 94 THR A N 1
ATOM 725 C CA . THR A 1 94 ? 13.191 -22.612 -24.263 1.00 94.69 94 THR A CA 1
ATOM 726 C C . THR A 1 94 ? 13.698 -23.788 -25.083 1.00 94.69 94 THR A C 1
ATOM 728 O O . THR A 1 94 ? 14.743 -23.707 -25.734 1.00 94.69 94 THR A O 1
ATOM 731 N N . VAL A 1 95 ? 12.968 -24.902 -25.032 1.00 94.69 95 VAL A N 1
ATOM 732 C CA . VAL A 1 95 ? 13.172 -26.001 -25.977 1.00 94.69 95 VAL A CA 1
ATOM 733 C C . VAL A 1 95 ? 13.055 -25.474 -27.414 1.00 94.69 95 VAL A C 1
ATOM 735 O O . VAL A 1 95 ? 12.103 -24.754 -27.718 1.00 94.69 95 VAL A O 1
ATOM 738 N N . PRO A 1 96 ? 14.006 -25.795 -28.308 1.00 96.31 96 PRO A N 1
ATOM 739 C CA . PRO A 1 96 ? 13.932 -25.319 -29.677 1.00 96.31 96 PRO A CA 1
ATOM 740 C C . PRO A 1 96 ? 12.794 -26.015 -30.419 1.00 96.31 96 PRO A C 1
ATOM 742 O O . PRO A 1 96 ? 12.468 -27.169 -30.126 1.00 96.31 96 PRO A O 1
ATOM 745 N N . VAL A 1 97 ? 12.223 -25.334 -31.408 1.00 96.69 97 VAL A N 1
ATOM 746 C CA . VAL A 1 97 ? 11.044 -25.796 -32.144 1.00 96.69 97 VAL A CA 1
ATOM 747 C C . VAL A 1 97 ? 11.204 -25.620 -33.649 1.00 96.69 97 VAL A C 1
ATOM 749 O O . VAL A 1 97 ? 11.947 -24.754 -34.109 1.00 96.69 97 VAL A O 1
ATOM 752 N N . ASP A 1 98 ? 10.482 -26.438 -34.406 1.00 96.88 98 ASP A N 1
ATOM 753 C CA . ASP A 1 98 ? 10.222 -26.261 -35.834 1.00 96.88 98 ASP A CA 1
ATOM 754 C C . ASP A 1 98 ? 8.714 -26.341 -36.069 1.00 96.88 98 ASP A C 1
ATOM 756 O O . ASP A 1 98 ? 8.035 -27.119 -35.406 1.00 96.88 98 ASP A O 1
ATOM 760 N N . ALA A 1 99 ? 8.166 -25.570 -37.005 1.00 95.19 99 ALA A N 1
ATOM 761 C CA . ALA A 1 99 ? 6.767 -25.743 -37.383 1.00 95.19 99 ALA A CA 1
ATOM 762 C C . ALA A 1 99 ? 6.557 -27.084 -38.107 1.00 95.19 99 ALA A C 1
ATOM 764 O O . ALA A 1 99 ? 7.403 -27.506 -38.889 1.00 95.19 99 ALA A O 1
ATOM 765 N N . VAL A 1 100 ? 5.409 -27.734 -37.921 1.00 90.31 100 VAL A N 1
ATOM 766 C CA . VAL 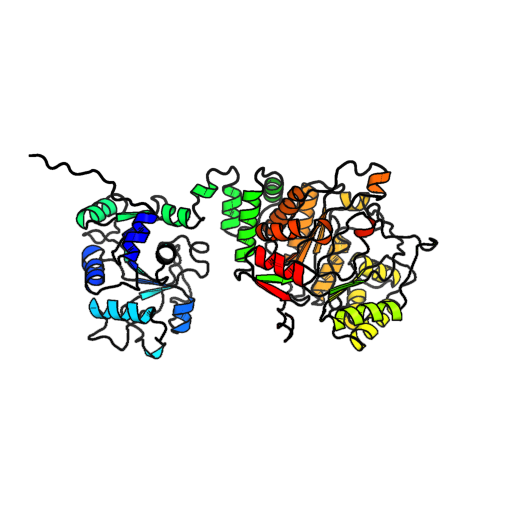A 1 100 ? 5.065 -28.991 -38.616 1.00 90.31 100 VAL A CA 1
ATOM 767 C C . VAL A 1 100 ? 4.908 -28.782 -40.129 1.00 90.31 100 VAL A C 1
ATOM 769 O O . VAL A 1 100 ? 5.213 -29.668 -40.924 1.00 90.31 100 VAL A O 1
ATOM 772 N N . CYS A 1 101 ? 4.471 -27.594 -40.552 1.00 77.94 101 CYS A N 1
ATOM 773 C CA . CYS A 1 101 ? 4.195 -27.244 -41.950 1.00 77.94 101 CYS A CA 1
ATOM 774 C C . CYS A 1 101 ? 5.430 -26.783 -42.759 1.00 77.94 101 CYS A C 1
ATOM 776 O O . CYS A 1 101 ? 5.289 -26.139 -43.804 1.00 77.94 101 CYS A O 1
ATOM 778 N N . ILE A 1 102 ? 6.645 -27.067 -42.283 1.00 79.50 102 ILE A N 1
ATOM 779 C CA . ILE A 1 102 ? 7.894 -26.734 -42.983 1.00 79.50 102 ILE A CA 1
ATOM 780 C C . ILE A 1 102 ? 8.112 -27.600 -44.232 1.00 79.50 102 ILE A C 1
ATOM 782 O O . ILE A 1 102 ? 7.579 -28.699 -44.360 1.00 79.50 102 ILE A O 1
ATOM 786 N N . HIS A 1 103 ? 8.915 -27.101 -45.174 1.00 69.94 103 HIS A N 1
ATOM 787 C CA . HIS A 1 103 ? 9.087 -27.726 -46.490 1.00 69.94 103 HIS A CA 1
ATOM 788 C C . HIS A 1 103 ? 10.312 -28.653 -46.559 1.00 69.94 103 HIS A C 1
ATOM 790 O O . HIS A 1 103 ? 10.494 -29.345 -47.563 1.00 69.94 103 HIS A O 1
ATOM 796 N N . SER A 1 104 ? 11.175 -28.655 -45.533 1.00 78.06 104 SER A N 1
ATOM 797 C CA . SER A 1 104 ? 12.377 -29.497 -45.487 1.00 78.06 104 SER A CA 1
ATOM 798 C C . SER A 1 104 ? 12.717 -29.990 -44.067 1.00 78.06 104 SER A C 1
ATOM 800 O O . SER A 1 104 ? 11.856 -30.532 -43.386 1.00 78.06 104 SER A O 1
ATOM 802 N N . THR A 1 105 ? 13.971 -29.869 -43.624 1.00 84.62 105 THR A N 1
ATOM 803 C CA . THR A 1 105 ? 14.481 -30.402 -42.350 1.00 84.62 105 THR A CA 1
ATOM 804 C C . THR A 1 105 ? 14.402 -29.410 -41.185 1.00 84.62 105 THR A C 1
ATOM 806 O O . THR A 1 105 ? 14.954 -29.695 -40.128 1.00 84.62 105 THR A O 1
ATOM 809 N N . GLY A 1 106 ? 13.828 -28.216 -41.386 1.00 89.06 106 GLY A N 1
ATOM 810 C CA . GLY A 1 106 ? 13.671 -27.178 -40.351 1.00 89.06 106 GLY A CA 1
ATOM 811 C C . GLY A 1 106 ? 14.824 -26.175 -40.292 1.00 89.06 106 GLY A C 1
ATOM 812 O O . GLY A 1 106 ? 14.637 -25.003 -39.977 1.00 89.06 106 GLY A O 1
ATOM 813 N N . ILE A 1 107 ? 16.021 -26.592 -40.713 1.00 93.44 107 ILE A N 1
ATOM 814 C CA . ILE A 1 107 ? 17.243 -25.777 -40.637 1.00 93.44 107 ILE A CA 1
ATOM 815 C C . ILE A 1 107 ? 17.336 -24.681 -41.710 1.00 93.44 107 ILE A C 1
ATOM 817 O O . ILE A 1 107 ? 18.133 -23.749 -41.568 1.00 93.44 107 ILE A O 1
ATOM 821 N N . SER A 1 108 ? 16.581 -24.782 -42.806 1.00 95.06 108 SER A N 1
ATOM 822 C CA . SER A 1 108 ? 16.686 -23.838 -43.924 1.00 95.06 108 SER A CA 1
ATOM 823 C C . SER A 1 108 ? 16.193 -22.439 -43.534 1.00 95.06 108 SER A C 1
ATOM 825 O O . SER A 1 108 ? 15.363 -22.284 -42.639 1.00 95.06 108 SER A O 1
ATOM 827 N N . ALA A 1 109 ? 16.667 -21.395 -44.221 1.00 95.94 109 ALA A N 1
ATOM 828 C CA . ALA A 1 109 ? 16.224 -20.027 -43.940 1.00 95.94 109 ALA A CA 1
ATOM 829 C C . ALA A 1 109 ? 14.707 -19.847 -44.147 1.00 95.94 109 ALA A C 1
ATOM 831 O O . ALA A 1 109 ? 14.054 -19.132 -43.388 1.00 95.94 109 ALA A O 1
ATOM 832 N N . SER A 1 110 ? 14.133 -20.533 -45.143 1.00 96.06 110 SER A N 1
ATOM 833 C CA . SER A 1 110 ? 12.690 -20.549 -45.394 1.00 96.06 110 SER A CA 1
ATOM 834 C C . SER A 1 110 ? 11.903 -21.262 -44.301 1.00 96.06 110 SER A C 1
ATOM 836 O O . SER A 1 110 ? 10.847 -20.763 -43.913 1.00 96.06 110 SER A O 1
ATOM 838 N N . ASP A 1 111 ? 12.409 -22.386 -43.789 1.00 96.38 111 ASP A N 1
ATOM 839 C CA . ASP A 1 111 ? 11.730 -23.131 -42.728 1.00 96.38 111 ASP A CA 1
ATOM 840 C C . ASP A 1 111 ? 11.775 -22.362 -41.411 1.00 96.38 111 ASP A C 1
ATOM 842 O O . ASP A 1 111 ? 10.733 -22.167 -40.797 1.00 96.38 111 ASP A O 1
ATOM 846 N N . ARG A 1 112 ? 12.929 -21.800 -41.029 1.00 96.75 112 ARG A N 1
ATOM 847 C CA . ARG A 1 112 ? 13.024 -20.960 -39.825 1.00 96.75 112 ARG A CA 1
ATOM 848 C C . ARG A 1 112 ? 12.132 -19.721 -39.914 1.00 96.75 112 ARG A C 1
ATOM 850 O O . ARG A 1 112 ? 11.432 -19.410 -38.957 1.00 96.75 112 ARG A O 1
ATOM 857 N N . ALA A 1 113 ? 12.072 -19.053 -41.071 1.00 96.94 113 ALA A N 1
ATOM 858 C CA . ALA A 1 113 ? 11.142 -17.939 -41.284 1.00 96.94 113 ALA A CA 1
ATOM 859 C C . ALA A 1 113 ? 9.663 -18.374 -41.243 1.00 96.94 113 ALA A C 1
ATOM 861 O O . ALA A 1 113 ? 8.789 -17.570 -40.919 1.00 96.94 113 ALA A O 1
ATOM 862 N N . ARG A 1 114 ? 9.344 -19.628 -41.595 1.00 96.56 114 ARG A N 1
ATOM 863 C CA . ARG A 1 114 ? 7.999 -20.187 -41.405 1.00 96.56 114 ARG A CA 1
ATOM 864 C C . ARG A 1 114 ? 7.732 -20.444 -39.924 1.00 96.56 114 ARG A C 1
ATOM 866 O O . ARG A 1 114 ? 6.745 -19.923 -39.424 1.00 96.56 114 ARG A O 1
ATOM 873 N N . THR A 1 115 ? 8.629 -21.139 -39.229 1.00 97.88 115 THR A N 1
ATOM 874 C CA . THR A 1 115 ? 8.530 -21.420 -37.790 1.00 97.88 115 THR A CA 1
ATOM 875 C C . THR A 1 115 ? 8.339 -20.146 -36.965 1.00 97.88 115 THR A C 1
ATOM 877 O O . THR A 1 115 ? 7.463 -20.102 -36.111 1.00 97.88 115 THR A O 1
ATOM 880 N N . ILE A 1 116 ? 9.088 -19.076 -37.256 1.00 97.94 116 ILE A N 1
ATOM 881 C CA . ILE A 1 116 ? 8.949 -17.785 -36.558 1.00 97.94 116 ILE A CA 1
ATOM 882 C C . ILE A 1 116 ? 7.555 -17.171 -36.757 1.00 97.94 116 ILE A C 1
ATOM 884 O O . ILE A 1 116 ? 6.995 -16.610 -35.819 1.00 97.94 116 ILE A O 1
ATOM 888 N N . ARG A 1 117 ? 6.967 -17.297 -37.954 1.00 97.06 117 ARG A N 1
ATOM 889 C CA . ARG A 1 117 ? 5.603 -16.812 -38.215 1.00 97.06 117 ARG A CA 1
ATOM 890 C C . ARG A 1 117 ? 4.544 -17.654 -37.506 1.00 97.06 117 ARG A C 1
ATOM 892 O O . ARG A 1 117 ? 3.589 -17.086 -36.996 1.00 97.06 117 ARG A O 1
ATOM 899 N N . GLU A 1 118 ? 4.738 -18.967 -37.425 1.00 97.25 118 GLU A N 1
ATOM 900 C CA . GLU A 1 118 ? 3.849 -19.857 -36.661 1.00 97.25 118 GLU A CA 1
ATOM 901 C C . GLU A 1 118 ? 3.917 -19.567 -35.151 1.00 97.25 118 GLU A C 1
ATOM 903 O O . GLU A 1 118 ? 2.895 -19.535 -34.472 1.00 97.25 118 GLU A O 1
ATOM 908 N N . LEU A 1 119 ? 5.102 -19.253 -34.607 1.00 98.00 119 LEU A N 1
ATOM 909 C CA . LEU A 1 119 ? 5.263 -18.903 -33.186 1.00 98.00 119 LEU A CA 1
ATOM 910 C C . LEU A 1 119 ? 4.366 -17.736 -32.749 1.00 98.00 119 LEU A C 1
ATOM 912 O O . LEU A 1 119 ? 3.895 -17.718 -31.612 1.00 98.00 119 LEU A O 1
ATOM 916 N N . ILE A 1 120 ? 4.080 -16.789 -33.642 1.00 97.56 120 ILE A N 1
ATOM 917 C CA . ILE A 1 120 ? 3.282 -15.590 -33.339 1.00 97.56 120 ILE A CA 1
ATOM 918 C C . ILE A 1 120 ? 1.842 -15.647 -33.870 1.00 97.56 120 ILE A C 1
ATOM 920 O O . ILE A 1 120 ? 1.046 -14.767 -33.545 1.00 97.56 120 ILE A O 1
ATOM 924 N N . ALA A 1 121 ? 1.498 -16.640 -34.694 1.00 96.69 121 ALA A N 1
ATOM 925 C CA . ALA A 1 121 ? 0.193 -16.709 -35.342 1.00 96.69 121 ALA A CA 1
ATOM 926 C C . ALA A 1 121 ? -0.907 -17.100 -34.330 1.00 96.69 121 ALA A C 1
ATOM 928 O O . ALA A 1 121 ? -0.789 -18.118 -33.646 1.00 96.69 121 ALA A O 1
ATOM 929 N N . PRO A 1 122 ? -1.971 -16.293 -34.168 1.00 94.50 122 PRO A N 1
ATOM 930 C CA . PRO A 1 122 ? -2.937 -16.462 -33.079 1.00 94.50 122 PRO A CA 1
ATOM 931 C C . PRO A 1 122 ? -3.677 -17.808 -33.106 1.00 94.50 122 PRO A C 1
ATOM 933 O O . PRO A 1 122 ? -4.102 -18.285 -32.057 1.00 94.50 122 PRO A O 1
ATOM 936 N N . GLU A 1 123 ? -3.820 -18.415 -34.280 1.00 95.38 123 GLU A N 1
ATOM 937 C CA . GLU A 1 123 ? -4.467 -19.706 -34.507 1.00 95.38 123 GLU A CA 1
ATOM 938 C C . GLU A 1 123 ? -3.591 -20.923 -34.181 1.00 95.38 123 GLU A C 1
ATOM 940 O O . GLU A 1 123 ? -4.124 -22.022 -34.041 1.00 95.38 123 GLU A O 1
ATOM 945 N N . THR A 1 124 ? -2.275 -20.742 -34.062 1.00 96.75 124 THR A N 1
ATOM 946 C CA . THR A 1 124 ? -1.329 -21.844 -33.870 1.00 96.75 124 THR A CA 1
ATOM 947 C C . THR A 1 124 ? -1.433 -22.426 -32.461 1.00 96.75 124 THR A C 1
ATOM 949 O O . THR A 1 124 ? -1.543 -21.699 -31.466 1.00 96.75 124 THR A O 1
ATOM 952 N N . THR A 1 125 ? -1.366 -23.751 -32.393 1.00 96.50 125 THR A N 1
ATOM 953 C CA . THR A 1 125 ? -1.515 -24.586 -31.198 1.00 96.50 125 THR A CA 1
ATOM 954 C C . THR A 1 125 ? -0.225 -25.367 -30.902 1.00 96.50 125 THR A C 1
ATOM 956 O O . THR A 1 125 ? 0.682 -25.397 -31.736 1.00 96.50 125 THR A O 1
ATOM 959 N N . PRO A 1 126 ? -0.102 -26.027 -29.733 1.00 97.12 126 PRO A N 1
ATOM 960 C CA . PRO A 1 126 ? 1.061 -26.868 -29.437 1.00 97.12 126 PRO A CA 1
ATOM 961 C C . PRO A 1 126 ? 1.327 -27.979 -30.470 1.00 97.12 126 PRO A C 1
ATOM 963 O O . PRO A 1 126 ? 2.485 -28.313 -30.710 1.00 97.12 126 PRO A O 1
ATOM 966 N N . ASP A 1 127 ? 0.283 -28.524 -31.106 1.00 96.12 127 ASP A N 1
ATOM 967 C CA . ASP A 1 127 ? 0.395 -29.623 -32.083 1.00 96.12 127 ASP A CA 1
ATOM 968 C C . ASP A 1 127 ? 1.027 -29.185 -33.417 1.00 96.12 127 ASP A C 1
ATOM 970 O O . ASP A 1 127 ? 1.416 -30.023 -34.233 1.00 96.12 127 ASP A O 1
ATOM 974 N N . ASP A 1 128 ? 1.168 -27.877 -33.636 1.00 96.44 128 ASP A N 1
ATOM 975 C CA . ASP A 1 128 ? 1.771 -27.305 -34.837 1.00 96.44 128 ASP A CA 1
ATOM 976 C C . ASP A 1 128 ? 3.307 -27.218 -34.755 1.00 96.44 128 ASP A C 1
ATOM 978 O O . ASP A 1 128 ? 3.947 -26.741 -35.700 1.00 96.44 128 ASP A O 1
ATOM 982 N N . PHE A 1 129 ? 3.919 -27.705 -33.665 1.00 96.88 129 PHE A N 1
ATOM 983 C CA . PHE A 1 129 ? 5.367 -27.670 -33.446 1.00 96.88 129 PHE A CA 1
ATOM 984 C C . PHE A 1 129 ? 6.002 -29.048 -33.227 1.00 96.88 129 PHE A C 1
ATOM 986 O O . PHE A 1 129 ? 5.505 -29.907 -32.503 1.00 96.88 129 PHE A O 1
ATOM 993 N N . ILE A 1 130 ? 7.180 -29.224 -33.820 1.00 94.75 130 ILE A N 1
ATOM 994 C CA . ILE A 1 130 ? 8.100 -30.340 -33.603 1.00 94.75 130 ILE A CA 1
ATOM 995 C C . ILE A 1 130 ? 9.117 -29.917 -32.538 1.00 94.75 130 ILE A C 1
ATOM 997 O O . ILE A 1 130 ? 9.741 -28.861 -32.662 1.00 94.75 130 ILE A O 1
ATOM 1001 N N . ILE A 1 131 ? 9.308 -30.756 -31.514 1.00 92.50 131 ILE A N 1
ATOM 1002 C CA . ILE A 1 131 ? 10.247 -30.524 -30.406 1.00 92.50 131 ILE A CA 1
ATOM 1003 C C . ILE A 1 131 ? 11.159 -31.759 -30.235 1.00 92.50 131 ILE A C 1
ATOM 1005 O O . ILE A 1 131 ? 10.637 -32.857 -30.027 1.00 92.50 131 ILE A O 1
ATOM 1009 N N . PRO A 1 132 ? 12.503 -31.619 -30.267 1.00 91.25 132 PRO A N 1
ATOM 1010 C CA . PRO A 1 132 ? 13.254 -30.390 -30.535 1.00 91.25 132 PRO A CA 1
ATOM 1011 C C . PRO A 1 132 ? 13.282 -30.026 -32.033 1.00 91.25 132 PRO A C 1
ATOM 1013 O O . PRO A 1 132 ? 13.273 -30.913 -32.885 1.00 91.25 132 PRO A O 1
ATOM 1016 N N . GLY A 1 133 ? 13.379 -28.730 -32.336 1.00 93.69 133 GLY A N 1
ATOM 1017 C CA . GLY A 1 133 ? 13.620 -28.186 -33.680 1.00 93.69 133 GLY A CA 1
ATOM 1018 C C . GLY A 1 133 ? 14.871 -27.302 -33.766 1.00 93.69 133 GLY A C 1
ATOM 1019 O O . GLY A 1 133 ? 15.833 -27.521 -33.027 1.00 93.69 133 GLY A O 1
ATOM 1020 N N . HIS A 1 134 ? 14.879 -26.310 -34.664 1.00 94.62 134 HIS A N 1
ATOM 1021 C CA . HIS A 1 134 ? 16.070 -25.504 -34.987 1.00 94.62 134 HIS A CA 1
ATOM 1022 C C . HIS A 1 134 ? 15.932 -24.001 -34.709 1.00 94.62 134 HIS A C 1
ATOM 1024 O O . HIS A 1 134 ? 16.915 -23.264 -34.834 1.00 94.62 134 HIS A O 1
ATOM 1030 N N . VAL A 1 135 ? 14.739 -23.525 -34.355 1.00 95.75 135 VAL A N 1
ATOM 1031 C CA . VAL A 1 135 ? 14.519 -22.153 -33.882 1.00 95.75 135 VAL A CA 1
ATOM 1032 C C . VAL A 1 135 ? 14.493 -22.166 -32.360 1.00 95.75 135 VAL A C 1
ATOM 1034 O O . VAL A 1 135 ? 13.827 -23.014 -31.780 1.00 95.75 135 VAL A O 1
ATOM 1037 N N . PHE A 1 136 ? 15.200 -21.236 -31.713 1.00 95.81 136 PHE A N 1
ATOM 1038 C CA . PHE A 1 136 ? 15.276 -21.134 -30.252 1.00 95.81 136 PHE A CA 1
ATOM 1039 C C . PHE A 1 136 ? 14.440 -19.953 -29.748 1.00 95.81 136 PHE A C 1
ATOM 1041 O O . PHE A 1 136 ? 14.934 -18.821 -29.752 1.00 95.81 136 PHE A O 1
ATOM 1048 N N . PRO A 1 137 ? 13.188 -20.162 -29.302 1.00 97.44 137 PRO A N 1
ATOM 1049 C CA . PRO A 1 137 ? 12.460 -19.104 -28.628 1.00 97.44 137 PRO A CA 1
ATOM 1050 C C . PRO A 1 137 ? 13.134 -18.730 -27.307 1.00 97.44 137 PRO A C 1
ATOM 1052 O O . PRO A 1 137 ? 13.641 -19.583 -26.567 1.00 97.44 137 PRO A O 1
ATOM 1055 N N . LEU A 1 138 ? 13.122 -17.437 -27.014 1.00 95.81 138 LEU A N 1
ATOM 1056 C CA . LEU A 1 138 ? 13.730 -16.851 -25.831 1.00 95.81 138 LEU A CA 1
ATOM 1057 C C . LEU A 1 138 ? 12.651 -16.068 -25.086 1.00 95.81 138 LEU A C 1
ATOM 1059 O O . LEU A 1 138 ? 12.109 -15.092 -25.604 1.00 95.81 138 LEU A O 1
ATOM 1063 N N . ALA A 1 139 ? 12.303 -16.516 -23.881 1.00 95.25 139 ALA A N 1
ATOM 1064 C CA . ALA A 1 139 ? 11.250 -15.874 -23.111 1.00 95.25 139 ALA A CA 1
ATOM 1065 C C . ALA A 1 139 ? 11.754 -14.544 -22.545 1.00 95.25 139 ALA A C 1
ATOM 1067 O O . ALA A 1 139 ? 12.696 -14.518 -21.752 1.00 95.25 139 ALA A O 1
ATOM 1068 N N . ALA A 1 140 ? 11.097 -13.441 -22.887 1.00 93.38 140 ALA A N 1
ATOM 1069 C CA . ALA A 1 140 ? 11.329 -12.194 -22.172 1.00 93.38 140 ALA A CA 1
ATOM 1070 C C . ALA A 1 140 ? 10.964 -12.352 -20.685 1.00 93.38 140 ALA A C 1
ATOM 1072 O O . ALA A 1 140 ? 10.101 -13.160 -20.317 1.00 93.38 140 ALA A O 1
ATOM 1073 N N . HIS A 1 141 ? 11.624 -11.595 -19.809 1.00 86.50 141 HIS A N 1
ATOM 1074 C CA . HIS A 1 141 ? 11.209 -11.483 -18.411 1.00 86.50 141 HIS A CA 1
ATOM 1075 C C . HIS A 1 141 ? 9.718 -11.074 -18.332 1.00 86.50 141 HIS A C 1
ATOM 1077 O O . HIS A 1 141 ? 9.309 -10.227 -19.130 1.00 86.50 141 HIS A O 1
ATOM 1083 N N . PRO A 1 142 ? 8.888 -11.616 -17.410 1.00 76.50 142 PRO A N 1
ATOM 1084 C CA . PRO A 1 142 ? 7.460 -11.271 -17.343 1.00 76.50 142 PRO A CA 1
ATOM 1085 C C . PRO A 1 142 ? 7.230 -9.772 -17.136 1.00 76.50 142 PRO A C 1
ATOM 1087 O O . PRO A 1 142 ? 6.332 -9.187 -17.729 1.00 76.50 142 PRO A O 1
ATOM 1090 N N . ASP A 1 143 ? 8.119 -9.145 -16.365 1.00 69.12 143 ASP A N 1
ATOM 1091 C CA . ASP A 1 143 ? 8.130 -7.697 -16.126 1.00 69.12 143 ASP A CA 1
ATOM 1092 C C . ASP A 1 143 ? 8.800 -6.880 -17.261 1.00 69.12 143 ASP A C 1
ATOM 1094 O O . ASP A 1 143 ? 9.017 -5.677 -17.126 1.00 69.12 143 ASP A O 1
ATOM 1098 N N . GLY A 1 144 ? 9.184 -7.508 -18.377 1.00 81.75 144 GLY A N 1
ATOM 1099 C CA . GLY A 1 144 ? 9.883 -6.860 -19.492 1.00 81.75 144 GLY A CA 1
ATOM 1100 C C . GLY A 1 144 ? 11.179 -6.164 -19.061 1.00 81.75 144 GLY A C 1
ATOM 1101 O O . GLY A 1 144 ? 11.919 -6.669 -18.212 1.00 81.75 144 GLY A O 1
ATOM 1102 N N . LEU A 1 145 ? 11.426 -4.968 -19.610 1.00 78.94 145 LEU A N 1
ATOM 1103 C CA . LEU A 1 145 ? 12.601 -4.143 -19.293 1.00 78.94 145 LEU A CA 1
ATOM 1104 C C . LEU A 1 145 ? 12.730 -3.781 -17.801 1.00 78.94 145 LEU A C 1
ATOM 1106 O O . LEU A 1 145 ? 13.816 -3.397 -17.360 1.00 78.94 145 LEU A O 1
ATOM 1110 N N . TRP A 1 146 ? 11.653 -3.911 -17.015 1.00 65.44 146 TRP A N 1
ATOM 1111 C CA . TRP A 1 146 ? 11.677 -3.695 -15.566 1.00 65.44 146 TRP A CA 1
ATOM 1112 C C . TRP A 1 146 ? 12.342 -4.837 -14.803 1.00 65.44 146 TRP A C 1
ATOM 1114 O O . TRP A 1 146 ? 12.940 -4.594 -13.758 1.00 65.44 146 TRP A O 1
ATOM 1124 N N . GLY A 1 147 ? 12.236 -6.067 -15.306 1.00 66.19 147 GLY A N 1
ATOM 1125 C CA . GLY A 1 147 ? 12.839 -7.236 -14.669 1.00 66.19 147 GLY A CA 1
ATOM 1126 C C . GLY A 1 147 ? 14.221 -7.576 -15.212 1.00 66.19 147 GLY A C 1
ATOM 1127 O O . GLY A 1 147 ? 15.074 -8.047 -14.461 1.00 66.19 147 GLY A O 1
ATOM 1128 N N . ARG A 1 148 ? 14.480 -7.291 -16.495 1.00 79.25 148 ARG A N 1
ATOM 1129 C CA . ARG A 1 148 ? 15.814 -7.436 -17.085 1.00 79.25 148 ARG A CA 1
ATOM 1130 C C . ARG A 1 148 ? 16.057 -6.412 -18.190 1.00 79.25 148 ARG A C 1
ATOM 1132 O O . ARG A 1 148 ? 15.301 -6.326 -19.150 1.00 79.25 148 ARG A O 1
ATOM 1139 N N . ARG A 1 149 ? 17.159 -5.666 -18.087 1.00 84.88 149 ARG A N 1
ATOM 1140 C CA . ARG A 1 149 ? 17.604 -4.701 -19.108 1.00 84.88 149 ARG A CA 1
ATOM 1141 C C . ARG A 1 149 ? 18.534 -5.380 -20.118 1.00 84.88 149 ARG A C 1
ATOM 1143 O O . ARG A 1 149 ? 19.716 -5.065 -20.175 1.00 84.88 149 ARG A O 1
ATOM 1150 N N . GLY A 1 150 ? 18.019 -6.374 -20.838 1.00 87.50 150 GLY A N 1
ATOM 1151 C CA . GLY A 1 150 ? 18.759 -7.106 -21.871 1.00 87.50 150 GLY A CA 1
ATOM 1152 C C . GLY A 1 150 ? 18.183 -6.886 -23.269 1.00 87.50 150 GLY A C 1
ATOM 1153 O O . GLY A 1 150 ? 17.074 -6.369 -23.419 1.00 87.50 150 GLY A O 1
ATOM 1154 N N . HIS A 1 151 ? 18.911 -7.328 -24.298 1.00 94.19 151 HIS A N 1
ATOM 1155 C CA . HIS A 1 151 ? 18.477 -7.206 -25.694 1.00 94.19 151 HIS A CA 1
ATOM 1156 C C . HIS A 1 151 ? 17.154 -7.930 -25.988 1.00 94.19 151 HIS A C 1
ATOM 1158 O O . HIS A 1 151 ? 16.349 -7.444 -26.782 1.00 94.19 151 HIS A O 1
ATOM 1164 N N . THR A 1 152 ? 16.859 -9.038 -25.299 1.00 94.75 152 THR A N 1
ATOM 1165 C CA . THR A 1 152 ? 15.558 -9.725 -25.401 1.00 94.75 152 THR A CA 1
ATOM 1166 C C . THR A 1 152 ? 14.410 -8.788 -25.028 1.00 94.75 152 THR A C 1
ATOM 1168 O O . THR A 1 152 ? 13.467 -8.633 -25.791 1.00 94.75 152 THR A O 1
ATOM 1171 N N . GLU A 1 153 ? 14.486 -8.125 -23.876 1.00 94.25 153 GLU A N 1
ATOM 1172 C CA . GLU A 1 153 ? 13.429 -7.230 -23.409 1.00 94.25 153 GLU A CA 1
ATOM 1173 C C . GLU A 1 153 ? 13.387 -5.923 -24.211 1.00 94.25 153 GLU A C 1
ATOM 1175 O O . GLU A 1 153 ? 12.303 -5.454 -24.559 1.00 94.25 153 GLU A O 1
ATOM 1180 N N . GLY A 1 154 ? 14.553 -5.364 -24.555 1.00 94.62 154 GLY A N 1
ATOM 1181 C CA . GLY A 1 154 ? 14.653 -4.140 -25.356 1.00 94.62 154 GLY A CA 1
ATOM 1182 C C . GLY A 1 154 ? 14.100 -4.303 -26.767 1.00 94.62 154 GLY A C 1
ATOM 1183 O O . GLY A 1 154 ? 13.404 -3.422 -27.269 1.00 94.62 154 GLY A O 1
ATOM 1184 N N . SER A 1 155 ? 14.337 -5.452 -27.397 1.00 97.19 155 SER A N 1
ATOM 1185 C CA . SER A 1 155 ? 13.820 -5.734 -28.737 1.00 97.19 155 SER A CA 1
ATOM 1186 C C . SER A 1 155 ? 12.301 -5.931 -28.768 1.00 97.19 155 SER A C 1
ATOM 1188 O O . SER A 1 155 ? 11.649 -5.471 -29.709 1.00 97.19 155 SER A O 1
ATOM 1190 N N . LEU A 1 156 ? 11.715 -6.534 -27.727 1.00 96.88 156 LEU A N 1
ATOM 1191 C CA . LEU A 1 156 ? 10.258 -6.607 -27.572 1.00 96.88 156 LEU A CA 1
ATOM 1192 C C . LEU A 1 156 ? 9.645 -5.222 -27.406 1.00 96.88 156 LEU A C 1
ATOM 1194 O O . LEU A 1 156 ? 8.621 -4.925 -28.018 1.00 96.88 156 LEU A O 1
ATOM 1198 N N . GLU A 1 157 ? 10.268 -4.376 -26.593 1.00 94.81 157 GLU A N 1
ATOM 1199 C CA . GLU A 1 157 ? 9.770 -3.028 -26.360 1.00 94.81 157 GLU A CA 1
ATOM 1200 C C . GLU A 1 157 ? 9.839 -2.167 -27.625 1.00 94.81 157 GLU A C 1
ATOM 1202 O O . GLU A 1 157 ? 8.859 -1.518 -27.986 1.00 94.81 157 GLU A O 1
ATOM 1207 N N . LEU A 1 158 ? 10.934 -2.261 -28.383 1.00 96.50 158 LEU A N 1
ATOM 1208 C CA . LEU A 1 158 ? 11.035 -1.655 -29.710 1.00 96.50 158 LEU A CA 1
ATOM 1209 C C . LEU A 1 158 ? 9.937 -2.146 -30.665 1.00 96.50 158 LEU A C 1
ATOM 1211 O O . LEU A 1 158 ? 9.343 -1.340 -31.385 1.00 96.50 158 LEU A O 1
ATOM 1215 N N . ALA A 1 159 ? 9.632 -3.448 -30.667 1.00 96.62 159 ALA A N 1
ATOM 1216 C CA . ALA A 1 159 ? 8.543 -3.992 -31.476 1.00 96.62 159 ALA A CA 1
ATOM 1217 C C . ALA A 1 159 ? 7.176 -3.411 -31.061 1.00 96.62 159 ALA A C 1
ATOM 1219 O O . ALA A 1 159 ? 6.389 -3.033 -31.934 1.00 96.62 159 ALA A O 1
ATOM 1220 N N . ARG A 1 160 ? 6.920 -3.248 -29.753 1.00 94.06 160 ARG A N 1
ATOM 1221 C CA . ARG A 1 160 ? 5.701 -2.593 -29.240 1.00 94.06 160 ARG A CA 1
ATOM 1222 C C . ARG A 1 160 ? 5.614 -1.133 -29.671 1.00 94.06 160 ARG A C 1
ATOM 1224 O O . ARG A 1 160 ? 4.577 -0.722 -30.187 1.00 94.06 160 ARG A O 1
ATOM 1231 N N . MET A 1 161 ? 6.697 -0.368 -29.533 1.00 92.31 161 MET A N 1
ATOM 1232 C CA . MET A 1 161 ? 6.764 1.030 -29.983 1.00 92.31 161 MET A CA 1
ATOM 1233 C C . MET A 1 161 ? 6.530 1.160 -31.496 1.00 92.31 161 MET A C 1
ATOM 1235 O O . MET A 1 161 ? 5.890 2.105 -31.961 1.00 92.31 161 MET A O 1
ATOM 1239 N N . ALA A 1 162 ? 6.988 0.179 -32.277 1.00 93.62 162 ALA A N 1
ATOM 1240 C CA . ALA A 1 162 ? 6.729 0.100 -33.712 1.00 93.62 162 ALA A CA 1
ATOM 1241 C C . ALA A 1 162 ? 5.272 -0.258 -34.066 1.00 93.62 162 ALA A C 1
ATOM 1243 O O . ALA A 1 162 ? 4.887 -0.107 -35.229 1.00 93.62 162 ALA A O 1
ATOM 1244 N N . GLY A 1 163 ? 4.447 -0.661 -33.093 1.00 93.50 163 GLY A N 1
ATOM 1245 C CA . GLY A 1 163 ? 3.078 -1.132 -33.311 1.00 93.50 163 GLY A CA 1
ATOM 1246 C C . GLY A 1 163 ? 3.015 -2.540 -33.911 1.00 93.50 163 GLY A C 1
ATOM 1247 O O . GLY A 1 163 ? 2.058 -2.864 -34.612 1.00 93.50 163 GLY A O 1
ATOM 1248 N N . LEU A 1 164 ? 4.051 -3.350 -33.687 1.00 96.44 164 LEU A N 1
ATOM 1249 C CA . LEU A 1 164 ? 4.176 -4.723 -34.175 1.00 96.44 164 LEU A CA 1
ATOM 1250 C C . LEU A 1 164 ? 3.925 -5.720 -33.039 1.00 96.44 164 LEU A C 1
ATOM 1252 O O . LEU A 1 164 ? 3.942 -5.365 -31.859 1.00 96.44 164 LEU A O 1
ATOM 1256 N N . TYR A 1 165 ? 3.719 -6.989 -33.394 1.00 97.12 165 TYR A N 1
ATOM 1257 C CA . TYR A 1 165 ? 3.658 -8.069 -32.412 1.00 97.12 165 TYR A CA 1
ATOM 1258 C C . TYR A 1 165 ? 4.956 -8.099 -31.575 1.00 97.12 165 TYR A C 1
ATOM 1260 O O . TYR A 1 165 ? 6.035 -7.999 -32.171 1.00 97.12 165 TYR A O 1
ATOM 1268 N N . PRO A 1 166 ? 4.889 -8.254 -30.234 1.00 96.50 166 PRO A N 1
ATOM 1269 C CA . PRO A 1 166 ? 6.047 -8.222 -29.334 1.00 96.50 166 PRO A CA 1
ATOM 1270 C C . PRO A 1 166 ? 6.888 -9.508 -29.433 1.00 96.50 166 PRO A C 1
ATOM 1272 O O . PRO A 1 166 ? 6.993 -10.297 -28.494 1.00 96.50 166 PRO A O 1
ATOM 1275 N N . ALA A 1 167 ? 7.481 -9.726 -30.605 1.00 97.94 167 ALA A N 1
ATOM 1276 C CA . ALA A 1 167 ? 8.460 -10.763 -30.879 1.00 97.94 167 ALA A CA 1
ATOM 1277 C C . ALA A 1 167 ? 9.397 -10.332 -32.015 1.00 97.94 167 ALA A C 1
ATOM 1279 O O . ALA A 1 167 ? 8.977 -9.708 -32.999 1.00 97.94 167 ALA A O 1
ATOM 1280 N N . VAL A 1 168 ? 10.667 -10.712 -31.912 1.00 98.25 168 VAL A N 1
ATOM 1281 C CA . VAL A 1 168 ? 11.686 -10.435 -32.932 1.00 98.25 168 VAL A CA 1
ATOM 1282 C C . VAL A 1 168 ? 12.467 -11.699 -33.265 1.00 98.25 168 VAL A C 1
ATOM 1284 O O . VAL A 1 168 ? 12.580 -12.594 -32.437 1.00 98.25 168 VAL A O 1
ATOM 1287 N N . ALA A 1 169 ? 13.027 -11.771 -34.468 1.00 98.25 169 ALA A N 1
ATOM 1288 C CA . ALA A 1 169 ? 14.184 -12.621 -34.711 1.00 98.25 169 ALA A CA 1
ATOM 1289 C C . ALA A 1 169 ? 15.435 -11.842 -34.291 1.00 98.25 169 ALA A C 1
ATOM 1291 O O . ALA A 1 169 ? 15.574 -10.670 -34.649 1.00 98.25 169 ALA A O 1
ATOM 1292 N N . MET A 1 170 ? 16.325 -12.490 -33.547 1.00 97.94 170 MET A N 1
ATOM 1293 C CA . MET A 1 170 ? 17.530 -11.898 -32.967 1.00 97.94 170 MET A CA 1
ATOM 1294 C C . MET A 1 170 ? 18.732 -12.799 -33.250 1.00 97.94 170 MET A C 1
ATOM 1296 O O . MET A 1 170 ? 18.599 -14.022 -33.233 1.00 97.94 170 MET A O 1
ATOM 1300 N N . CYS A 1 171 ? 19.882 -12.214 -33.570 1.00 97.44 171 CYS A N 1
ATOM 1301 C CA . CYS A 1 171 ? 21.110 -12.965 -33.819 1.00 97.44 171 CYS A CA 1
ATOM 1302 C C . CYS A 1 171 ? 22.328 -12.144 -33.404 1.00 97.44 171 CYS A C 1
ATOM 1304 O O . CYS A 1 171 ? 22.491 -11.017 -33.888 1.00 97.44 171 CYS A O 1
ATOM 1306 N N . GLU A 1 172 ? 23.177 -12.734 -32.561 1.00 95.06 172 GLU A N 1
ATOM 1307 C CA . GLU A 1 172 ? 24.408 -12.097 -32.104 1.00 95.06 172 GLU A CA 1
ATOM 1308 C C . GLU A 1 172 ? 25.354 -11.860 -33.285 1.00 95.06 172 GLU A C 1
ATOM 1310 O O . GLU A 1 172 ? 25.436 -12.659 -34.228 1.00 95.06 172 GLU A O 1
ATOM 1315 N N . ILE A 1 173 ? 26.081 -10.744 -33.244 1.00 97.25 173 ILE A N 1
ATOM 1316 C CA . ILE A 1 173 ? 27.004 -10.364 -34.311 1.00 97.25 173 ILE A CA 1
ATOM 1317 C C . ILE A 1 173 ? 28.418 -10.817 -33.944 1.00 97.25 173 ILE A C 1
ATOM 1319 O O . ILE A 1 173 ? 29.038 -10.311 -33.010 1.00 97.25 173 ILE A O 1
ATOM 1323 N N . LEU A 1 174 ? 28.951 -11.745 -34.735 1.00 97.06 174 LEU A N 1
ATOM 1324 C CA . LEU A 1 174 ? 30.322 -12.230 -34.631 1.00 97.06 174 LEU A CA 1
ATOM 1325 C C . LEU A 1 174 ? 31.211 -11.595 -35.702 1.00 97.06 174 LEU A C 1
ATOM 1327 O O . LEU A 1 174 ? 30.816 -11.378 -36.853 1.00 97.06 174 LEU A O 1
ATOM 1331 N N . ARG A 1 175 ? 32.471 -11.379 -35.343 1.00 94.56 175 ARG A N 1
ATOM 1332 C CA . ARG A 1 175 ? 33.555 -11.078 -36.276 1.00 94.56 175 ARG A CA 1
ATOM 1333 C C . ARG A 1 175 ? 33.861 -12.285 -37.161 1.00 94.56 175 ARG A C 1
ATOM 1335 O O . ARG A 1 175 ? 33.469 -13.423 -36.906 1.00 94.56 175 ARG A O 1
ATOM 1342 N N . THR A 1 176 ? 34.632 -12.059 -38.224 1.00 91.62 176 THR A N 1
ATOM 1343 C CA . THR A 1 176 ? 35.007 -13.123 -39.172 1.00 91.62 176 THR A CA 1
ATOM 1344 C C . THR A 1 176 ? 35.908 -14.205 -38.580 1.00 91.62 176 THR A C 1
ATOM 1346 O O . THR A 1 176 ? 35.980 -15.289 -39.152 1.00 91.62 176 THR A O 1
ATOM 1349 N N . ASP A 1 177 ? 36.602 -13.914 -37.480 1.00 93.31 177 ASP A N 1
ATOM 1350 C CA . ASP A 1 177 ? 37.400 -14.880 -36.719 1.00 93.31 177 ASP A CA 1
ATOM 1351 C C . ASP A 1 177 ? 36.575 -15.677 -35.695 1.00 93.31 177 ASP A C 1
ATOM 1353 O O . ASP A 1 177 ? 37.098 -16.625 -35.116 1.00 93.31 177 ASP A O 1
ATOM 1357 N N . GLY A 1 178 ? 35.284 -15.360 -35.539 1.00 90.69 178 GLY A N 1
ATOM 1358 C CA . GLY A 1 178 ? 34.353 -16.057 -34.651 1.00 90.69 178 GLY A CA 1
ATOM 1359 C C . GLY A 1 178 ? 34.208 -15.434 -33.262 1.00 90.69 178 GLY A C 1
ATOM 1360 O O . GLY A 1 178 ? 33.370 -15.903 -32.500 1.00 90.69 178 GLY A O 1
ATOM 1361 N N . GLU A 1 179 ? 34.969 -14.385 -32.945 1.00 94.81 179 GLU A N 1
ATOM 1362 C CA . GLU A 1 179 ? 34.831 -13.637 -31.689 1.00 94.81 179 GLU A CA 1
ATOM 1363 C C . GLU A 1 179 ? 33.631 -12.676 -31.729 1.00 94.81 179 GLU A C 1
ATOM 1365 O O . GLU A 1 179 ? 33.205 -12.250 -32.807 1.00 94.81 179 GLU A O 1
ATOM 1370 N N . MET A 1 180 ? 33.106 -12.288 -30.563 1.00 93.94 180 MET A N 1
ATOM 1371 C CA . MET A 1 180 ? 32.027 -11.292 -30.461 1.00 93.94 180 MET A CA 1
ATOM 1372 C C . MET A 1 180 ? 32.447 -9.949 -31.076 1.00 93.94 180 MET A C 1
ATOM 1374 O O . MET A 1 180 ? 33.542 -9.448 -30.807 1.00 93.94 180 MET A O 1
ATOM 1378 N N . ALA A 1 181 ? 31.584 -9.349 -31.900 1.00 94.81 181 ALA A N 1
ATOM 1379 C CA . ALA A 1 181 ? 31.803 -8.000 -32.415 1.00 94.81 181 ALA A CA 1
ATOM 1380 C C . ALA A 1 181 ? 31.447 -6.961 -31.344 1.00 94.81 181 ALA A C 1
ATOM 1382 O O . ALA A 1 181 ? 30.346 -6.994 -30.795 1.00 94.81 181 ALA A O 1
ATOM 1383 N N . LYS A 1 182 ? 32.363 -6.020 -31.081 1.00 93.94 182 LYS A N 1
ATOM 1384 C CA . LYS A 1 182 ? 32.189 -4.972 -30.064 1.00 93.94 182 LYS A CA 1
ATOM 1385 C C . LYS A 1 182 ? 32.476 -3.582 -30.608 1.00 93.94 182 LYS A C 1
ATOM 1387 O O . LYS A 1 182 ? 33.287 -3.439 -31.526 1.00 93.94 182 LYS A O 1
ATOM 1392 N N . GLY A 1 183 ? 31.825 -2.564 -30.044 1.00 88.25 183 GLY A N 1
ATOM 1393 C CA . GLY A 1 183 ? 32.082 -1.148 -30.332 1.00 88.25 183 GLY A CA 1
ATOM 1394 C C . GLY A 1 183 ? 32.348 -0.842 -31.826 1.00 88.25 183 GLY A C 1
ATOM 1395 O O . GLY A 1 183 ? 31.424 -0.955 -32.637 1.00 88.25 183 GLY A O 1
ATOM 1396 N N . PRO A 1 184 ? 33.591 -0.497 -32.233 1.00 90.38 184 PRO A N 1
ATOM 1397 C CA . PRO A 1 184 ? 33.938 -0.187 -33.628 1.00 90.38 184 PRO A CA 1
ATOM 1398 C C . PRO A 1 184 ? 33.652 -1.300 -34.652 1.00 90.38 184 PRO A C 1
ATOM 1400 O O . PRO A 1 184 ? 33.373 -1.000 -35.816 1.00 90.38 184 PRO A O 1
ATOM 1403 N N . ASP A 1 185 ? 33.701 -2.576 -34.250 1.00 94.62 185 ASP A N 1
ATOM 1404 C CA . ASP A 1 185 ? 33.408 -3.703 -35.146 1.00 94.62 185 ASP A CA 1
ATOM 1405 C C . ASP A 1 185 ? 31.932 -3.667 -35.589 1.00 94.62 185 ASP A C 1
ATOM 1407 O O . ASP A 1 185 ? 31.615 -3.923 -36.756 1.00 94.62 185 ASP A O 1
ATOM 1411 N N . LEU A 1 186 ? 31.029 -3.271 -34.683 1.00 95.81 186 LEU A N 1
ATOM 1412 C CA . LEU A 1 186 ? 29.598 -3.111 -34.958 1.00 95.81 186 LEU A CA 1
ATOM 1413 C C . LEU A 1 186 ? 29.332 -1.916 -35.879 1.00 95.81 186 LEU A C 1
ATOM 1415 O O . LEU A 1 186 ? 28.503 -2.007 -36.784 1.00 95.81 186 LEU A O 1
ATOM 1419 N N . GLU A 1 187 ? 30.070 -0.817 -35.711 1.00 94.62 187 GLU A N 1
ATOM 1420 C CA . GLU A 1 187 ? 29.991 0.353 -36.596 1.00 94.62 187 GLU A CA 1
ATOM 1421 C C . GLU A 1 187 ? 30.438 0.009 -38.022 1.00 94.62 187 GLU A C 1
ATOM 1423 O O . GLU A 1 187 ? 29.778 0.379 -39.000 1.00 94.62 187 GLU A O 1
ATOM 1428 N N . GLN A 1 188 ? 31.524 -0.760 -38.158 1.00 94.25 188 GLN A N 1
ATOM 1429 C CA . GLN A 1 188 ? 31.991 -1.249 -39.452 1.00 94.25 188 GLN A CA 1
ATOM 1430 C C . GLN A 1 188 ? 30.989 -2.227 -40.079 1.00 94.25 188 GLN A C 1
ATOM 1432 O O . GLN A 1 188 ? 30.708 -2.144 -41.281 1.00 94.25 188 GLN A O 1
ATOM 1437 N N . PHE A 1 189 ? 30.435 -3.141 -39.278 1.00 95.50 189 PHE A N 1
ATOM 1438 C CA . PHE A 1 189 ? 29.405 -4.081 -39.711 1.00 95.50 189 PHE A CA 1
ATOM 1439 C C . PHE A 1 189 ? 28.161 -3.345 -40.228 1.00 95.50 189 PHE A C 1
ATOM 1441 O O . PHE A 1 189 ? 27.696 -3.630 -41.338 1.00 95.50 189 PHE A O 1
ATOM 1448 N N . ALA A 1 190 ? 27.685 -2.345 -39.480 1.00 96.25 190 ALA A N 1
ATOM 1449 C CA . ALA A 1 190 ? 26.556 -1.505 -39.856 1.00 96.25 190 ALA A CA 1
ATOM 1450 C C . ALA A 1 190 ? 26.823 -0.752 -41.165 1.00 96.25 190 ALA A C 1
ATOM 1452 O O . ALA A 1 190 ? 26.017 -0.820 -42.094 1.00 96.25 190 ALA A O 1
ATOM 1453 N N . GLY A 1 191 ? 27.989 -0.108 -41.284 1.00 94.50 191 GLY A N 1
ATOM 1454 C CA . GLY A 1 191 ? 28.378 0.634 -42.483 1.00 94.50 191 GLY A CA 1
ATOM 1455 C C . GLY A 1 191 ? 28.469 -0.241 -43.736 1.00 94.50 191 GLY A C 1
ATOM 1456 O O . GLY A 1 191 ? 27.996 0.155 -44.800 1.00 94.50 191 GLY A O 1
ATOM 1457 N N . ARG A 1 192 ? 29.015 -1.460 -43.617 1.00 94.44 192 ARG A N 1
ATOM 1458 C CA . ARG A 1 192 ? 29.147 -2.410 -44.737 1.00 94.44 192 ARG A CA 1
ATOM 1459 C C . ARG A 1 192 ? 27.797 -2.874 -45.285 1.00 94.44 192 ARG A C 1
ATOM 1461 O O . ARG A 1 192 ? 27.682 -3.096 -46.488 1.00 94.44 192 ARG A O 1
ATOM 1468 N N . LEU A 1 193 ? 26.806 -3.051 -44.413 1.00 94.31 193 LEU A N 1
ATOM 1469 C CA . LEU A 1 193 ? 25.480 -3.564 -44.774 1.00 94.31 193 LEU A CA 1
ATOM 1470 C C . LEU A 1 193 ? 24.417 -2.464 -44.923 1.00 94.31 193 LEU A C 1
ATOM 1472 O O . LEU A 1 193 ? 23.278 -2.767 -45.272 1.00 94.31 193 LEU A O 1
ATOM 1476 N N . GLY A 1 194 ? 24.773 -1.200 -44.678 1.00 94.62 194 GLY A N 1
ATOM 1477 C CA . GLY A 1 194 ? 23.830 -0.080 -44.696 1.00 94.62 194 GLY A CA 1
ATOM 1478 C C . GLY A 1 194 ? 22.789 -0.145 -43.572 1.00 94.62 194 GLY A C 1
ATOM 1479 O O . GLY A 1 194 ? 21.660 0.309 -43.758 1.00 94.62 194 GLY A O 1
ATOM 1480 N N . LEU A 1 195 ? 23.147 -0.738 -42.431 1.00 96.56 195 LEU A N 1
ATOM 1481 C CA . LEU A 1 195 ? 22.293 -0.860 -41.250 1.00 96.56 195 LEU A CA 1
ATOM 1482 C C . LEU A 1 195 ? 22.476 0.336 -40.312 1.00 96.56 195 LEU A C 1
ATOM 1484 O O . LEU A 1 195 ? 23.437 1.100 -40.416 1.00 96.56 195 LEU A O 1
ATOM 1488 N N . ARG A 1 196 ? 21.536 0.484 -39.381 1.00 97.69 196 ARG A N 1
ATOM 1489 C CA . ARG A 1 196 ? 21.575 1.495 -38.323 1.00 97.69 196 ARG A CA 1
ATOM 1490 C C . ARG A 1 196 ? 21.720 0.819 -36.964 1.00 97.69 196 ARG A C 1
ATOM 1492 O O . ARG A 1 196 ? 21.297 -0.328 -36.808 1.00 97.69 196 ARG A O 1
ATOM 1499 N N . ILE A 1 197 ? 22.308 1.535 -36.014 1.00 97.94 197 ILE A N 1
ATOM 1500 C CA . ILE A 1 197 ? 22.507 1.076 -34.637 1.00 97.94 197 ILE A CA 1
ATOM 1501 C C . ILE A 1 197 ? 21.609 1.896 -33.714 1.00 97.94 197 ILE A C 1
ATOM 1503 O O . ILE A 1 197 ? 21.703 3.119 -33.697 1.00 97.94 197 ILE A O 1
ATOM 1507 N N . VAL A 1 198 ? 20.764 1.236 -32.930 1.00 97.25 198 VAL A N 1
ATOM 1508 C CA . VAL A 1 198 ? 20.044 1.850 -31.813 1.00 97.25 198 VAL A CA 1
ATOM 1509 C C . VAL A 1 198 ? 20.680 1.384 -30.510 1.00 97.25 198 VAL A C 1
ATOM 1511 O O . VAL A 1 198 ? 20.958 0.199 -30.330 1.00 97.25 198 VAL A O 1
ATOM 1514 N N . MET A 1 199 ? 20.941 2.330 -29.615 1.00 94.94 199 MET A N 1
ATOM 1515 C CA . MET A 1 199 ? 21.523 2.038 -28.310 1.00 94.94 199 MET A CA 1
ATOM 1516 C C . MET A 1 199 ? 20.444 1.584 -27.323 1.00 94.94 199 MET A C 1
ATOM 1518 O O . MET A 1 199 ? 19.308 2.067 -27.357 1.00 94.94 199 MET A O 1
ATOM 1522 N N . MET A 1 200 ? 20.798 0.668 -26.426 1.00 92.25 200 MET A N 1
ATOM 1523 C CA . MET A 1 200 ? 19.903 0.165 -25.389 1.00 92.25 200 MET A CA 1
ATOM 1524 C C . MET A 1 200 ? 19.422 1.294 -24.464 1.00 92.25 200 MET A C 1
ATOM 1526 O O . MET A 1 200 ? 18.230 1.361 -24.163 1.00 92.25 200 MET A O 1
ATOM 1530 N N . ASP A 1 201 ? 20.287 2.241 -24.095 1.00 85.44 201 ASP A N 1
ATOM 1531 C CA . ASP A 1 201 ? 19.931 3.459 -23.357 1.00 85.44 201 ASP A CA 1
ATOM 1532 C C . ASP A 1 201 ? 18.802 4.269 -24.007 1.00 85.44 201 ASP A C 1
ATOM 1534 O O . ASP A 1 201 ? 17.953 4.828 -23.311 1.00 85.44 201 ASP A O 1
ATOM 1538 N N . THR A 1 202 ? 18.759 4.291 -25.335 1.00 89.12 202 THR A N 1
ATOM 1539 C CA . THR A 1 202 ? 17.823 5.052 -26.153 1.00 89.12 202 THR A CA 1
ATOM 1540 C C . THR A 1 202 ? 16.472 4.354 -26.143 1.00 89.12 202 THR A C 1
ATOM 1542 O O . THR A 1 202 ? 15.440 5.009 -25.983 1.00 89.12 202 THR A O 1
ATOM 1545 N N . VAL A 1 203 ? 16.476 3.017 -26.208 1.00 90.50 203 VAL A N 1
ATOM 1546 C CA . VAL A 1 203 ? 15.281 2.195 -25.981 1.00 90.50 203 VAL A CA 1
ATOM 1547 C C . VAL A 1 203 ? 14.761 2.399 -24.561 1.00 90.50 203 VAL A C 1
ATOM 1549 O O . VAL A 1 203 ? 13.583 2.701 -24.372 1.00 90.50 203 VAL A O 1
ATOM 1552 N N . LEU A 1 204 ? 15.630 2.307 -23.552 1.00 82.00 204 LEU A N 1
ATOM 1553 C CA . LEU A 1 204 ? 15.267 2.520 -22.152 1.00 82.00 204 LEU A CA 1
ATOM 1554 C C . LEU A 1 204 ? 14.699 3.929 -21.933 1.00 82.00 204 LEU A C 1
ATOM 1556 O O . LEU A 1 204 ? 13.681 4.075 -21.263 1.00 82.00 204 LEU A O 1
ATOM 1560 N N . ALA A 1 205 ? 15.298 4.967 -22.516 1.00 76.44 205 ALA A N 1
ATOM 1561 C CA . ALA A 1 205 ? 14.844 6.349 -22.371 1.00 76.44 205 ALA A CA 1
ATOM 1562 C C . ALA A 1 205 ? 13.442 6.539 -22.950 1.00 76.44 205 ALA A C 1
ATOM 1564 O O . ALA A 1 205 ? 12.564 7.077 -22.275 1.00 76.44 205 ALA A O 1
ATOM 1565 N N . ALA A 1 206 ? 13.208 6.027 -24.158 1.00 79.62 206 ALA A N 1
ATOM 1566 C CA . ALA A 1 206 ? 11.896 6.067 -24.794 1.00 79.62 206 ALA A CA 1
ATOM 1567 C C . ALA A 1 206 ? 10.838 5.250 -24.034 1.00 79.62 206 ALA A C 1
ATOM 1569 O O . ALA A 1 206 ? 9.655 5.578 -24.079 1.00 79.62 206 ALA A O 1
ATOM 1570 N N . SER A 1 207 ? 11.268 4.228 -23.291 1.00 71.50 207 SER A N 1
ATOM 1571 C CA . SER A 1 207 ? 10.405 3.389 -22.450 1.00 71.50 207 SER A CA 1
ATOM 1572 C C . SER A 1 207 ? 10.118 3.999 -21.067 1.00 71.50 207 SER A C 1
ATOM 1574 O O . SER A 1 207 ? 9.482 3.358 -20.233 1.00 71.50 207 SER A O 1
ATOM 1576 N N . GLY A 1 208 ? 10.616 5.210 -20.775 1.00 61.59 208 GLY A N 1
ATOM 1577 C CA . GLY A 1 208 ? 10.502 5.846 -19.453 1.00 61.59 208 GLY A CA 1
ATOM 1578 C C . GLY A 1 208 ? 11.401 5.217 -18.376 1.00 61.59 208 GLY A C 1
ATOM 1579 O O . GLY A 1 208 ? 11.120 5.318 -17.183 1.00 61.59 208 GLY A O 1
ATOM 1580 N N . LEU A 1 209 ? 12.467 4.537 -18.803 1.00 57.94 209 LEU A N 1
ATOM 1581 C CA . LEU A 1 209 ? 13.251 3.574 -18.028 1.00 57.94 209 LEU A CA 1
ATOM 1582 C C . LEU A 1 209 ? 14.763 3.841 -17.987 1.00 57.94 209 LEU A C 1
ATOM 1584 O O . LEU A 1 209 ? 15.487 3.079 -17.337 1.00 57.94 209 LEU A O 1
ATOM 1588 N N . SER A 1 210 ? 15.274 4.872 -18.669 1.00 50.75 210 SER A N 1
ATOM 1589 C CA . SER A 1 210 ? 16.723 5.118 -18.702 1.00 50.75 210 SER A CA 1
ATOM 1590 C C . SER A 1 210 ? 17.250 5.547 -17.345 1.00 50.75 210 SER A C 1
ATOM 1592 O O . SER A 1 210 ? 16.669 6.406 -16.692 1.00 50.75 210 SER A O 1
ATOM 1594 N N . ALA A 1 211 ? 18.421 5.023 -16.970 1.00 45.12 211 ALA A N 1
ATOM 1595 C CA . ALA A 1 211 ? 19.205 5.575 -15.871 1.00 45.12 211 ALA A CA 1
ATOM 1596 C C . ALA A 1 211 ? 19.448 7.082 -16.068 1.00 45.12 211 ALA A C 1
ATOM 1598 O O . ALA A 1 211 ? 19.415 7.812 -15.095 1.00 45.12 211 ALA A O 1
ATOM 1599 N N . ALA A 1 212 ? 19.576 7.569 -17.310 1.00 43.06 212 ALA A N 1
ATOM 1600 C CA . ALA A 1 212 ? 19.734 8.990 -17.631 1.00 43.06 212 ALA A CA 1
ATOM 1601 C C . ALA A 1 212 ? 18.536 9.874 -17.220 1.00 43.06 212 ALA A C 1
ATOM 1603 O O . ALA A 1 212 ? 18.751 10.999 -16.782 1.00 43.06 212 ALA A O 1
ATOM 1604 N N . ALA A 1 213 ? 17.295 9.368 -17.279 1.00 44.56 213 ALA A N 1
ATOM 1605 C CA . ALA A 1 213 ? 16.120 10.091 -16.776 1.00 44.56 213 ALA A CA 1
ATOM 1606 C C . ALA A 1 213 ? 16.133 10.244 -15.241 1.00 44.56 213 ALA A C 1
ATOM 1608 O O . ALA A 1 213 ? 15.501 11.152 -14.711 1.00 44.56 213 ALA A O 1
ATOM 1609 N N . TRP A 1 214 ? 16.879 9.380 -14.543 1.00 44.56 214 TRP A N 1
ATOM 1610 C CA . TRP A 1 214 ? 17.037 9.386 -13.085 1.00 44.56 214 TRP A CA 1
ATOM 1611 C C . TRP A 1 214 ? 18.412 9.914 -12.623 1.00 44.56 214 TRP A C 1
ATOM 1613 O O . TRP A 1 214 ? 18.565 10.266 -11.458 1.00 44.56 214 TRP A O 1
ATOM 1623 N N . ALA A 1 215 ? 19.413 9.989 -13.508 1.00 40.16 215 ALA A N 1
ATOM 1624 C CA . ALA A 1 215 ? 20.807 10.316 -13.186 1.00 40.16 215 ALA A CA 1
ATOM 1625 C C . ALA A 1 215 ? 21.043 11.815 -12.961 1.00 40.16 215 ALA A C 1
ATOM 1627 O O . ALA A 1 215 ? 21.972 12.180 -12.243 1.00 40.16 215 ALA A O 1
ATOM 1628 N N . GLU A 1 216 ? 20.199 12.684 -13.527 1.00 42.78 216 GLU A N 1
ATOM 1629 C CA . GLU A 1 216 ? 20.217 14.121 -13.210 1.00 42.78 216 GLU A CA 1
ATOM 1630 C C . GLU A 1 216 ? 19.521 14.447 -11.876 1.00 42.78 216 GLU A C 1
ATOM 1632 O O . GLU A 1 216 ? 19.619 15.569 -11.376 1.00 42.78 216 GLU A O 1
ATOM 1637 N N . MET A 1 217 ? 18.849 13.470 -11.257 1.00 50.09 217 MET A N 1
ATOM 1638 C CA . MET A 1 217 ? 18.173 13.648 -9.978 1.00 50.09 217 MET A CA 1
ATOM 1639 C C . MET A 1 217 ? 19.166 13.439 -8.831 1.00 50.09 217 MET A C 1
ATOM 1641 O O . MET A 1 217 ? 19.905 12.455 -8.796 1.00 50.09 217 MET A O 1
ATOM 1645 N N . ALA A 1 218 ? 19.118 14.296 -7.807 1.00 49.78 218 ALA A N 1
ATOM 1646 C CA . ALA A 1 218 ? 19.915 14.182 -6.573 1.00 49.78 218 ALA A CA 1
ATOM 1647 C C . ALA A 1 218 ? 19.609 12.918 -5.722 1.00 49.78 218 ALA A C 1
ATOM 1649 O O . ALA A 1 218 ? 19.969 12.850 -4.551 1.00 49.78 218 ALA A O 1
ATOM 1650 N N . PHE A 1 219 ? 18.911 11.941 -6.303 1.00 67.31 219 PHE A N 1
ATOM 1651 C CA . PHE A 1 219 ? 18.186 10.844 -5.674 1.00 67.31 219 PHE A CA 1
ATOM 1652 C C . PHE A 1 219 ? 18.460 9.476 -6.357 1.00 67.31 219 PHE A C 1
ATOM 1654 O O . PHE A 1 219 ? 17.871 8.457 -5.988 1.00 67.31 219 PHE A O 1
ATOM 1661 N N . ALA A 1 220 ? 19.383 9.428 -7.331 1.00 67.94 220 ALA A N 1
ATOM 1662 C CA . ALA A 1 220 ? 19.658 8.258 -8.174 1.00 67.94 220 ALA A CA 1
ATOM 1663 C C . ALA A 1 220 ? 19.994 6.967 -7.394 1.00 67.94 220 ALA A C 1
ATOM 1665 O O . ALA A 1 220 ? 19.380 5.940 -7.652 1.00 67.94 220 ALA A O 1
ATOM 1666 N N . ASP A 1 221 ? 20.868 7.005 -6.376 1.00 77.00 221 ASP A N 1
ATOM 1667 C CA . ASP A 1 221 ? 21.234 5.798 -5.595 1.00 77.00 221 ASP A CA 1
ATOM 1668 C C . ASP A 1 221 ? 20.030 5.185 -4.852 1.00 77.00 221 ASP A C 1
ATOM 1670 O O . ASP A 1 221 ? 19.901 3.966 -4.701 1.00 77.00 221 ASP A O 1
ATOM 1674 N N . LEU A 1 222 ? 19.111 6.028 -4.379 1.00 82.12 222 LEU A N 1
ATOM 1675 C CA . LEU A 1 222 ? 17.933 5.582 -3.642 1.00 82.12 222 LEU A CA 1
ATOM 1676 C C . LEU A 1 222 ? 16.866 5.044 -4.601 1.00 82.12 222 LEU A C 1
ATOM 1678 O O . LEU A 1 222 ? 16.266 4.001 -4.323 1.00 82.12 222 LEU A O 1
ATOM 1682 N N . ALA A 1 223 ? 16.698 5.693 -5.757 1.00 81.12 223 ALA A N 1
ATOM 1683 C CA . ALA A 1 223 ? 15.897 5.175 -6.858 1.00 81.12 223 ALA A CA 1
ATOM 1684 C C . ALA A 1 223 ? 16.428 3.816 -7.341 1.00 81.12 223 ALA A C 1
ATOM 1686 O O . ALA A 1 223 ? 15.657 2.863 -7.377 1.00 81.12 223 ALA A O 1
ATOM 1687 N N . ASP A 1 224 ? 17.731 3.674 -7.589 1.00 79.12 224 ASP A N 1
ATOM 1688 C CA . ASP A 1 224 ? 18.366 2.425 -8.029 1.00 79.12 224 ASP A CA 1
ATOM 1689 C C . ASP A 1 224 ? 18.154 1.283 -7.035 1.00 79.12 224 ASP A C 1
ATOM 1691 O O . ASP A 1 224 ? 17.860 0.150 -7.423 1.00 79.12 224 ASP A O 1
ATOM 1695 N N . LYS A 1 225 ? 18.228 1.565 -5.730 1.00 83.00 225 LYS A N 1
ATOM 1696 C CA . LYS A 1 225 ? 17.915 0.569 -4.696 1.00 83.00 225 LYS A CA 1
ATOM 1697 C C . LYS A 1 225 ? 16.461 0.121 -4.758 1.00 83.00 225 LYS A C 1
ATOM 1699 O O . LYS A 1 225 ? 16.202 -1.081 -4.704 1.00 83.00 225 LYS A O 1
ATOM 1704 N N . VAL A 1 226 ? 15.520 1.052 -4.906 1.00 85.62 226 VAL A N 1
ATOM 1705 C CA . VAL A 1 226 ? 14.099 0.715 -5.063 1.00 85.62 226 VAL A CA 1
ATOM 1706 C C . VAL A 1 226 ? 13.847 -0.034 -6.377 1.00 85.62 226 VAL A C 1
ATOM 1708 O O . VAL A 1 226 ? 13.071 -0.992 -6.405 1.00 85.62 226 VAL A O 1
ATOM 1711 N N . LEU A 1 227 ? 14.503 0.354 -7.471 1.00 78.06 227 LEU A N 1
ATOM 1712 C CA . LEU A 1 227 ? 14.461 -0.331 -8.766 1.00 78.06 227 LEU A CA 1
ATOM 1713 C C . LEU A 1 227 ? 14.966 -1.771 -8.652 1.00 78.06 227 LEU A C 1
ATOM 1715 O O . LEU A 1 227 ? 14.272 -2.684 -9.083 1.00 78.06 227 LEU A O 1
ATOM 1719 N N . ALA A 1 228 ? 16.065 -1.988 -7.933 1.00 79.50 228 ALA A N 1
ATOM 1720 C CA . ALA A 1 228 ? 16.612 -3.307 -7.626 1.00 79.50 228 ALA A CA 1
ATOM 1721 C C . ALA A 1 228 ? 15.820 -4.096 -6.558 1.00 79.50 228 ALA A C 1
ATOM 1723 O O . ALA A 1 228 ? 16.278 -5.146 -6.111 1.00 79.50 228 ALA A O 1
ATOM 1724 N N . GLY A 1 229 ? 14.673 -3.587 -6.088 1.00 83.25 229 GLY A N 1
ATOM 1725 C CA . GLY A 1 229 ? 13.842 -4.253 -5.078 1.00 83.25 229 GLY A CA 1
ATOM 1726 C C . GLY A 1 229 ? 14.493 -4.350 -3.693 1.00 83.25 229 GLY A C 1
ATOM 1727 O O . GLY A 1 229 ? 14.087 -5.172 -2.873 1.00 83.25 229 GLY A O 1
ATOM 1728 N N . LYS A 1 230 ? 15.513 -3.531 -3.411 1.00 89.50 230 LYS A N 1
ATOM 1729 C CA . LYS A 1 230 ? 16.227 -3.544 -2.132 1.00 89.50 230 LYS A CA 1
ATOM 1730 C C . LYS A 1 230 ? 15.418 -2.822 -1.060 1.00 89.50 230 LYS A C 1
ATOM 1732 O O . LYS A 1 230 ? 14.922 -1.713 -1.261 1.00 89.50 230 LYS A O 1
ATOM 1737 N N . ARG A 1 231 ? 15.348 -3.436 0.121 1.00 95.00 231 ARG A N 1
ATOM 1738 C CA . ARG A 1 231 ? 14.691 -2.864 1.299 1.00 95.00 231 ARG A CA 1
ATOM 1739 C C . ARG A 1 231 ? 15.417 -1.603 1.774 1.00 95.00 231 ARG A C 1
ATOM 1741 O O . ARG A 1 231 ? 16.634 -1.603 1.955 1.00 95.00 231 ARG A O 1
ATOM 1748 N N . LEU A 1 232 ? 14.651 -0.541 2.018 1.00 96.06 232 LEU A N 1
ATOM 1749 C CA . LEU A 1 232 ? 15.177 0.747 2.468 1.00 96.06 232 LEU A CA 1
ATOM 1750 C C . LEU A 1 232 ? 15.397 0.793 3.984 1.00 96.06 232 LEU A C 1
ATOM 1752 O O . LEU A 1 232 ? 14.596 0.272 4.771 1.00 96.06 232 LEU A O 1
ATOM 1756 N N . THR A 1 233 ? 16.481 1.454 4.385 1.00 96.50 233 THR A N 1
ATOM 1757 C CA . THR A 1 233 ? 16.869 1.684 5.785 1.00 96.50 233 THR A CA 1
ATOM 1758 C C . THR A 1 233 ? 16.185 2.919 6.378 1.00 96.50 233 THR A C 1
ATOM 1760 O O . THR A 1 233 ? 15.645 3.755 5.656 1.00 96.50 233 THR A O 1
ATOM 1763 N N . PHE A 1 234 ? 16.255 3.076 7.704 1.00 93.81 234 PHE A N 1
ATOM 1764 C CA . PHE A 1 234 ? 15.734 4.252 8.410 1.00 93.81 234 PHE A CA 1
ATOM 1765 C C . PHE A 1 234 ? 16.245 5.579 7.822 1.00 93.81 234 PHE A C 1
ATOM 1767 O O . PHE A 1 234 ? 15.444 6.451 7.495 1.00 93.81 234 PHE A O 1
ATOM 1774 N N . ALA A 1 235 ? 17.562 5.711 7.619 1.00 91.88 235 ALA A N 1
ATOM 1775 C CA . ALA A 1 235 ? 18.172 6.937 7.096 1.00 91.88 235 ALA A CA 1
ATOM 1776 C C . ALA A 1 235 ? 17.674 7.275 5.679 1.00 91.88 235 ALA A C 1
ATOM 1778 O O . ALA A 1 235 ? 17.338 8.421 5.395 1.00 91.88 235 ALA A O 1
ATOM 1779 N N . GLN A 1 236 ? 17.532 6.263 4.822 1.00 94.38 236 GLN A N 1
ATOM 1780 C CA . GLN A 1 236 ? 17.025 6.428 3.455 1.00 94.38 236 GLN A CA 1
ATOM 1781 C C . GLN A 1 236 ? 15.543 6.818 3.425 1.00 94.38 236 GLN A C 1
ATOM 1783 O O . GLN A 1 236 ? 15.117 7.623 2.604 1.00 94.38 236 GLN A O 1
ATOM 1788 N N . LEU A 1 237 ? 14.738 6.289 4.347 1.00 95.81 237 LEU A N 1
ATOM 1789 C CA . LEU A 1 237 ? 13.340 6.700 4.496 1.00 95.81 237 LEU A CA 1
ATOM 1790 C C . LEU A 1 237 ? 13.208 8.142 5.011 1.00 95.81 237 LEU A C 1
ATOM 1792 O O . LEU A 1 237 ? 12.271 8.845 4.635 1.00 95.81 237 LEU A O 1
ATOM 1796 N N . GLN A 1 238 ? 14.140 8.613 5.844 1.00 89.00 238 GLN A N 1
ATOM 1797 C CA . GLN A 1 238 ? 14.191 10.026 6.229 1.00 89.00 238 GLN A CA 1
ATOM 1798 C C . GLN A 1 238 ? 14.590 10.923 5.053 1.00 89.00 238 GLN A C 1
ATOM 1800 O O . GLN A 1 238 ? 13.990 11.982 4.870 1.00 89.00 238 GLN A O 1
ATOM 1805 N N . GLU A 1 239 ? 15.556 10.486 4.244 1.00 90.44 239 GLU A N 1
ATOM 1806 C CA . GLU A 1 239 ? 15.977 11.175 3.021 1.00 90.44 239 GLU A CA 1
ATOM 1807 C C . GLU A 1 239 ? 14.809 11.333 2.037 1.00 90.44 239 GLU A C 1
ATOM 1809 O O . GLU A 1 239 ? 14.539 12.437 1.571 1.00 90.44 239 GLU A O 1
ATOM 1814 N N . LEU A 1 240 ? 14.013 10.279 1.837 1.00 92.62 240 LEU A N 1
ATOM 1815 C CA . LEU A 1 240 ? 12.776 10.317 1.047 1.00 92.62 240 LEU A CA 1
ATOM 1816 C C . LEU A 1 240 ? 11.767 11.369 1.534 1.00 92.62 240 LEU A C 1
ATOM 1818 O O . LEU A 1 240 ? 11.131 12.067 0.740 1.00 92.62 240 LEU A O 1
ATOM 1822 N N . TYR A 1 241 ? 11.606 11.508 2.851 1.00 87.06 241 TYR A N 1
ATOM 1823 C CA . TYR A 1 241 ? 10.746 12.548 3.413 1.00 87.06 241 TYR A CA 1
ATOM 1824 C C . TYR A 1 241 ? 11.297 13.959 3.176 1.00 87.06 241 TYR A C 1
ATOM 1826 O O . TYR A 1 241 ? 10.502 14.889 3.026 1.00 87.06 241 TYR A O 1
ATOM 1834 N N . ALA A 1 242 ? 12.620 14.116 3.135 1.00 82.75 242 ALA A N 1
ATOM 1835 C CA . ALA A 1 242 ? 13.294 15.382 2.863 1.00 82.75 242 ALA A CA 1
ATOM 1836 C C . ALA A 1 242 ? 13.418 15.699 1.361 1.00 82.75 242 ALA A C 1
ATOM 1838 O O . ALA A 1 242 ? 13.726 16.839 1.015 1.00 82.75 242 ALA A O 1
ATOM 1839 N N . HIS A 1 243 ? 13.163 14.724 0.481 1.00 85.69 243 HIS A N 1
ATOM 1840 C CA . HIS A 1 243 ? 13.321 14.884 -0.963 1.00 85.69 243 HIS A CA 1
ATOM 1841 C C . HIS A 1 243 ? 12.463 16.025 -1.509 1.00 85.69 243 HIS A C 1
ATOM 1843 O O . HIS A 1 243 ? 11.267 16.099 -1.239 1.00 85.69 243 HIS A O 1
ATOM 1849 N N . HIS A 1 244 ? 13.051 16.931 -2.276 1.00 79.94 244 HIS A N 1
ATOM 1850 C CA . HIS A 1 244 ? 12.407 18.190 -2.648 1.00 79.94 244 HIS A CA 1
ATOM 1851 C C . HIS A 1 244 ? 11.313 18.015 -3.715 1.00 79.94 244 HIS A C 1
ATOM 1853 O O . HIS A 1 244 ? 10.275 18.679 -3.633 1.00 79.94 244 HIS A O 1
ATOM 1859 N N . ASP A 1 245 ? 11.498 17.087 -4.657 1.00 85.06 245 ASP A N 1
ATOM 1860 C CA . ASP A 1 245 ? 10.536 16.833 -5.726 1.00 85.06 245 ASP A CA 1
ATOM 1861 C C . ASP A 1 245 ? 9.525 15.750 -5.321 1.00 85.06 245 ASP A C 1
ATOM 1863 O O . ASP A 1 245 ? 9.840 14.580 -5.097 1.00 85.06 245 ASP A O 1
ATOM 1867 N N . LEU A 1 246 ? 8.263 16.155 -5.198 1.00 90.12 246 LEU A N 1
ATOM 1868 C CA . LEU A 1 246 ? 7.181 15.237 -4.863 1.00 90.12 246 LEU A CA 1
ATOM 1869 C C . LEU A 1 246 ? 6.796 14.343 -6.053 1.00 90.12 246 LEU A C 1
ATOM 1871 O O . LEU A 1 246 ? 6.391 13.205 -5.841 1.00 90.12 246 LEU A O 1
ATOM 1875 N N . THR A 1 247 ? 6.908 14.834 -7.282 1.00 90.62 247 THR A N 1
ATOM 1876 C CA . THR A 1 247 ? 6.536 14.108 -8.502 1.00 90.62 247 THR A CA 1
ATOM 1877 C C . THR A 1 247 ? 7.473 12.932 -8.733 1.00 90.62 247 THR A C 1
ATOM 1879 O O . THR A 1 247 ? 7.001 11.829 -8.992 1.00 90.62 247 THR A O 1
ATOM 1882 N N . GLU A 1 248 ? 8.777 13.137 -8.548 1.00 88.25 248 GLU A N 1
ATOM 1883 C CA . GLU A 1 248 ? 9.791 12.076 -8.607 1.00 88.25 248 GLU A CA 1
ATOM 1884 C C . GLU A 1 248 ? 9.513 10.972 -7.576 1.00 88.25 248 GLU A C 1
ATOM 1886 O O . GLU A 1 248 ? 9.488 9.780 -7.894 1.00 88.25 248 GLU A O 1
ATOM 1891 N N . LEU A 1 249 ? 9.222 11.379 -6.336 1.00 91.62 249 LEU A N 1
ATOM 1892 C CA . LEU A 1 249 ? 8.855 10.465 -5.258 1.00 91.62 249 LEU A CA 1
ATOM 1893 C C . LEU A 1 249 ? 7.563 9.691 -5.577 1.00 91.62 249 LEU A C 1
ATOM 1895 O O . LEU A 1 249 ? 7.468 8.490 -5.312 1.00 91.62 249 LEU A O 1
ATOM 1899 N N . GLY A 1 250 ? 6.571 10.378 -6.146 1.00 94.50 250 GLY A N 1
ATOM 1900 C CA . GLY A 1 250 ? 5.309 9.794 -6.589 1.00 94.50 250 GLY A CA 1
ATOM 1901 C C . GLY A 1 250 ? 5.501 8.765 -7.694 1.00 94.50 250 GLY A C 1
ATOM 1902 O O . GLY A 1 250 ? 4.999 7.652 -7.566 1.00 94.50 250 GLY A O 1
ATOM 1903 N N . ALA A 1 251 ? 6.293 9.094 -8.717 1.00 91.38 251 ALA A N 1
ATOM 1904 C CA . ALA A 1 251 ? 6.616 8.194 -9.819 1.00 91.38 251 ALA A CA 1
ATOM 1905 C C . ALA A 1 251 ? 7.282 6.908 -9.315 1.00 91.38 251 ALA A C 1
ATOM 1907 O O . ALA A 1 251 ? 6.862 5.811 -9.682 1.00 91.38 251 ALA A O 1
ATOM 1908 N N . LEU A 1 252 ? 8.253 7.021 -8.402 1.00 92.19 252 LEU A N 1
ATOM 1909 C CA . LEU A 1 252 ? 8.902 5.850 -7.819 1.00 92.19 252 LEU A CA 1
ATOM 1910 C C . LEU A 1 252 ? 7.927 4.993 -6.990 1.00 92.19 252 LEU A C 1
ATOM 1912 O O . LEU A 1 252 ? 7.966 3.763 -7.049 1.00 92.19 252 LEU A O 1
ATOM 1916 N N . ALA A 1 253 ? 7.027 5.622 -6.232 1.00 96.75 253 ALA A N 1
ATOM 1917 C CA . ALA A 1 253 ? 6.013 4.905 -5.466 1.00 96.75 253 ALA A CA 1
ATOM 1918 C C . ALA A 1 253 ? 4.943 4.244 -6.356 1.00 96.75 253 ALA A C 1
ATOM 1920 O O . ALA A 1 253 ? 4.545 3.112 -6.074 1.00 96.75 253 ALA A O 1
ATOM 1921 N N . ASP A 1 254 ? 4.488 4.899 -7.429 1.00 95.25 254 ASP A N 1
ATOM 1922 C CA . ASP A 1 254 ? 3.538 4.320 -8.393 1.00 95.25 254 ASP A CA 1
ATOM 1923 C C . ASP A 1 254 ? 4.154 3.140 -9.146 1.00 95.25 254 ASP A C 1
ATOM 1925 O O . ASP A 1 254 ? 3.499 2.127 -9.385 1.00 95.25 254 ASP A O 1
ATOM 1929 N N . LEU A 1 255 ? 5.451 3.215 -9.427 1.00 90.06 255 LEU A N 1
ATOM 1930 C CA . LEU A 1 255 ? 6.222 2.123 -9.999 1.00 90.06 255 LEU A CA 1
ATOM 1931 C C . LEU A 1 255 ? 6.257 0.915 -9.043 1.00 90.06 255 LEU A C 1
ATOM 1933 O O . LEU A 1 255 ? 5.926 -0.199 -9.451 1.00 90.06 255 LEU A O 1
ATOM 1937 N N . VAL A 1 256 ? 6.566 1.106 -7.753 1.00 94.69 256 VAL A N 1
ATOM 1938 C CA . VAL A 1 256 ? 6.498 0.012 -6.756 1.00 94.69 256 VAL A CA 1
ATOM 1939 C C . VAL A 1 256 ? 5.074 -0.523 -6.606 1.00 94.69 256 VAL A C 1
ATOM 1941 O O . VAL A 1 256 ? 4.882 -1.730 -6.449 1.00 94.69 256 VAL A O 1
ATOM 1944 N N . ARG A 1 257 ? 4.059 0.344 -6.677 1.00 96.19 257 ARG A N 1
ATOM 1945 C CA . ARG A 1 257 ? 2.660 -0.091 -6.690 1.00 96.19 257 ARG A CA 1
ATOM 1946 C C . ARG A 1 257 ? 2.368 -0.965 -7.902 1.00 96.19 257 ARG A C 1
ATOM 1948 O O . ARG A 1 257 ? 1.743 -2.000 -7.718 1.00 96.19 257 ARG A O 1
ATOM 1955 N N . THR A 1 258 ? 2.818 -0.574 -9.090 1.00 91.88 258 THR A N 1
ATOM 1956 C CA . THR A 1 258 ? 2.586 -1.304 -10.344 1.00 91.88 258 THR A CA 1
ATOM 1957 C C . THR A 1 258 ? 3.269 -2.669 -10.312 1.00 91.88 258 THR A C 1
ATOM 1959 O O . THR A 1 258 ? 2.661 -3.655 -10.696 1.00 91.88 258 THR A O 1
ATOM 1962 N N . ARG A 1 259 ? 4.475 -2.781 -9.735 1.00 89.12 259 ARG A N 1
ATOM 1963 C CA . ARG A 1 259 ? 5.115 -4.093 -9.512 1.00 89.12 259 ARG A CA 1
ATOM 1964 C C . ARG A 1 259 ? 4.309 -5.012 -8.589 1.00 89.12 259 ARG A C 1
ATOM 1966 O O . ARG A 1 259 ? 4.340 -6.223 -8.750 1.00 89.12 259 ARG A O 1
ATOM 1973 N N . LYS A 1 260 ? 3.621 -4.451 -7.590 1.00 92.94 260 LYS A N 1
ATOM 1974 C CA . LYS A 1 260 ? 2.787 -5.219 -6.646 1.00 92.94 260 LYS A CA 1
ATOM 1975 C C . LYS A 1 260 ? 1.395 -5.542 -7.195 1.00 92.94 260 LYS A C 1
ATOM 1977 O O . LYS A 1 260 ? 0.814 -6.535 -6.778 1.00 92.94 260 LYS A O 1
ATOM 1982 N N . HIS A 1 261 ? 0.872 -4.678 -8.062 1.00 93.50 261 HIS A N 1
ATOM 1983 C CA . HIS A 1 261 ? -0.476 -4.715 -8.635 1.00 93.50 261 HIS A CA 1
ATOM 1984 C C . HIS A 1 261 ? -0.370 -4.349 -10.126 1.00 93.50 261 HIS A C 1
ATOM 1986 O O . HIS A 1 261 ? -0.592 -3.181 -10.470 1.00 93.50 261 HIS A O 1
ATOM 1992 N N . PRO A 1 262 ? 0.071 -5.291 -10.984 1.00 90.00 262 PRO A N 1
ATOM 1993 C CA . PRO A 1 262 ? 0.371 -5.024 -12.394 1.00 90.00 262 PRO A CA 1
ATOM 1994 C C . PRO A 1 262 ? -0.886 -4.789 -13.229 1.00 90.00 262 PRO A C 1
ATOM 1996 O O . PRO A 1 262 ? -0.846 -4.073 -14.231 1.00 90.00 262 PRO A O 1
ATOM 1999 N N . GLU A 1 263 ? -2.022 -5.353 -12.820 1.00 89.25 263 GLU A N 1
ATOM 2000 C CA . GLU A 1 263 ? -3.293 -5.067 -13.459 1.00 89.25 263 GLU A CA 1
ATOM 2001 C C . GLU A 1 263 ? -3.666 -3.594 -13.243 1.00 89.25 263 GLU A C 1
ATOM 2003 O O . GLU A 1 263 ? -3.491 -3.052 -12.146 1.00 89.25 263 GLU A O 1
ATOM 2008 N N . PRO A 1 264 ? -4.268 -2.927 -14.244 1.00 91.25 264 PRO A N 1
ATOM 2009 C CA . PRO A 1 264 ? -4.723 -1.550 -14.113 1.00 91.25 264 PRO A CA 1
ATOM 2010 C C . PRO A 1 264 ? -6.021 -1.484 -13.294 1.00 91.25 264 PRO A C 1
ATOM 2012 O O . PRO A 1 264 ? -7.003 -0.887 -13.721 1.00 91.25 264 PRO A O 1
ATOM 2015 N N . VAL A 1 265 ? -6.048 -2.102 -12.114 1.00 95.19 265 VAL A N 1
ATOM 2016 C CA . VAL A 1 265 ? -7.196 -2.196 -11.215 1.00 95.19 265 VAL A CA 1
ATOM 2017 C C . VAL A 1 265 ? -6.944 -1.363 -9.964 1.00 95.19 265 VAL A C 1
ATOM 2019 O O . VAL A 1 265 ? -5.856 -1.367 -9.393 1.00 95.19 265 VAL A O 1
ATOM 2022 N N . VAL A 1 266 ? -7.981 -0.659 -9.518 1.00 97.94 266 VAL A N 1
ATOM 2023 C CA . VAL A 1 266 ? -8.031 -0.063 -8.180 1.00 97.94 266 VAL A CA 1
ATOM 2024 C C . VAL A 1 266 ? -9.258 -0.610 -7.478 1.00 97.94 266 VAL A C 1
ATOM 2026 O O . VAL A 1 266 ? -10.355 -0.645 -8.044 1.00 97.94 266 VAL A O 1
ATOM 2029 N N . THR A 1 267 ? -9.056 -1.057 -6.245 1.00 97.62 267 THR A N 1
ATOM 2030 C CA . THR A 1 267 ? -10.123 -1.673 -5.459 1.00 97.62 267 THR A CA 1
ATOM 2031 C C . THR A 1 267 ? -10.831 -0.660 -4.565 1.00 97.62 267 THR A C 1
ATOM 2033 O O . THR A 1 267 ? -10.321 0.432 -4.328 1.00 97.62 267 THR A O 1
ATOM 2036 N N . TYR A 1 268 ? -12.037 -0.994 -4.119 1.00 96.12 268 TYR A N 1
ATOM 2037 C CA . TYR A 1 268 ? -12.760 -0.305 -3.049 1.00 96.12 268 TYR A CA 1
ATOM 2038 C C . TYR A 1 268 ? -13.721 -1.295 -2.386 1.00 96.12 268 TYR A C 1
ATOM 2040 O O . TYR A 1 268 ? -14.070 -2.320 -2.978 1.00 96.12 268 TYR A O 1
ATOM 2048 N N . VAL A 1 269 ? -14.150 -1.011 -1.158 1.00 93.94 269 VAL A N 1
ATOM 2049 C CA . VAL A 1 269 ? -15.075 -1.879 -0.414 1.00 93.94 269 VAL A CA 1
ATOM 2050 C C . VAL A 1 269 ? -16.366 -1.145 -0.083 1.00 93.94 269 VAL A C 1
ATOM 2052 O O . VAL A 1 269 ? -16.371 0.021 0.317 1.00 93.94 269 VAL A O 1
ATOM 2055 N N . LEU A 1 270 ? -17.483 -1.849 -0.236 1.00 91.19 270 LEU A N 1
ATOM 2056 C CA . LEU A 1 270 ? -18.777 -1.384 0.236 1.00 91.19 270 LEU A CA 1
ATOM 2057 C C . LEU A 1 270 ? -18.901 -1.755 1.714 1.00 91.19 270 LEU A C 1
ATOM 2059 O O . LEU A 1 270 ? -19.059 -2.925 2.070 1.00 91.19 270 LEU A O 1
ATOM 2063 N N . GLY A 1 271 ? -18.790 -0.755 2.581 1.00 91.12 271 GLY A N 1
ATOM 2064 C CA . GLY A 1 271 ? -18.800 -0.965 4.023 1.00 91.12 271 GLY A CA 1
ATOM 2065 C C . GLY A 1 271 ? -19.365 0.211 4.802 1.00 91.12 271 GLY A C 1
ATOM 2066 O O . GLY A 1 271 ? -19.642 1.290 4.259 1.00 91.12 271 GLY A O 1
ATOM 2067 N N . ARG A 1 272 ? -19.539 -0.011 6.104 1.00 89.44 272 ARG A N 1
ATOM 2068 C CA . ARG A 1 272 ? -20.067 0.987 7.034 1.00 89.44 272 ARG A CA 1
ATOM 2069 C C . ARG A 1 272 ? -19.228 1.054 8.301 1.00 89.44 272 ARG A C 1
ATOM 2071 O O . ARG A 1 272 ? -18.941 0.028 8.915 1.00 89.44 272 ARG A O 1
ATOM 2078 N N . ASN A 1 273 ? -18.898 2.280 8.706 1.00 91.38 273 ASN A N 1
ATOM 2079 C CA . ASN A 1 273 ? -18.382 2.555 10.039 1.00 91.38 273 ASN A CA 1
ATOM 2080 C C . ASN A 1 273 ? -19.560 2.810 10.991 1.00 91.38 273 ASN A C 1
ATOM 2082 O O . ASN A 1 273 ? -20.475 3.564 10.661 1.00 91.38 273 ASN A O 1
ATOM 2086 N N . VAL A 1 274 ? -19.559 2.172 12.157 1.00 92.31 274 VAL A N 1
ATOM 2087 C CA . VAL A 1 274 ? -20.571 2.362 13.196 1.00 92.31 274 VAL A CA 1
ATOM 2088 C C . VAL A 1 274 ? -19.877 2.661 14.513 1.00 92.31 274 VAL A C 1
ATOM 2090 O O . VAL A 1 274 ? -19.218 1.806 15.107 1.00 92.31 274 VAL A O 1
ATOM 2093 N N . ASN A 1 275 ? -20.091 3.873 15.019 1.00 94.00 275 ASN A N 1
ATOM 2094 C CA . ASN A 1 275 ? -19.639 4.222 16.353 1.00 94.00 275 ASN A CA 1
ATOM 2095 C C . ASN A 1 275 ? -20.700 3.839 17.382 1.00 94.00 275 ASN A C 1
ATOM 2097 O O . ASN A 1 275 ? -21.663 4.566 17.597 1.00 94.00 275 ASN A O 1
ATOM 2101 N N . TYR A 1 276 ? -20.540 2.668 18.000 1.00 94.88 276 TYR A N 1
ATOM 2102 C CA . TYR A 1 276 ? -21.534 2.108 18.923 1.00 94.88 276 TYR A CA 1
ATOM 2103 C C . TYR A 1 276 ? -21.611 2.866 20.257 1.00 94.88 276 TYR A C 1
ATOM 2105 O O . TYR A 1 276 ? -22.630 2.820 20.939 1.00 94.88 276 TYR A O 1
ATOM 2113 N N . THR A 1 277 ? -20.557 3.591 20.631 1.00 96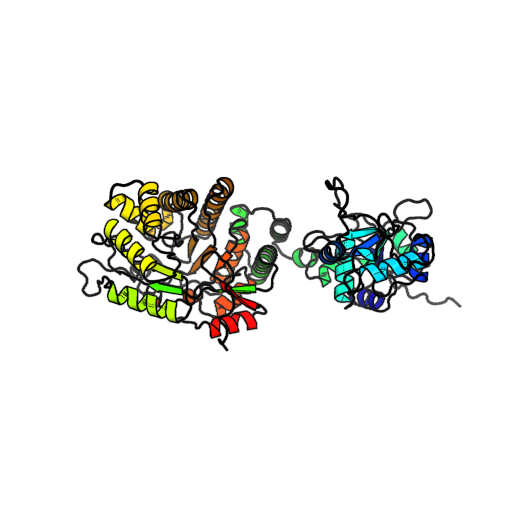.25 277 THR A N 1
ATOM 2114 C CA . THR A 1 277 ? -20.558 4.517 21.768 1.00 96.25 277 THR A CA 1
ATOM 2115 C C . THR A 1 277 ? -19.501 5.595 21.596 1.00 96.25 277 THR A C 1
ATOM 2117 O O . THR A 1 277 ? -18.428 5.343 21.044 1.00 96.25 277 THR A O 1
ATOM 2120 N N . ASN A 1 278 ? -19.763 6.779 22.143 1.00 95.56 278 ASN A N 1
ATOM 2121 C CA . ASN A 1 278 ? -18.751 7.817 22.320 1.00 95.56 278 ASN A CA 1
ATOM 2122 C C . ASN A 1 278 ? -18.212 7.918 23.763 1.00 95.56 278 ASN A C 1
ATOM 2124 O O . ASN A 1 278 ? -17.329 8.738 24.029 1.00 95.56 278 ASN A O 1
ATOM 2128 N N . VAL A 1 279 ? -18.692 7.089 24.697 1.00 96.50 279 VAL A N 1
ATOM 2129 C CA . VAL A 1 279 ? -18.229 7.071 26.092 1.00 96.50 279 VAL A CA 1
ATOM 2130 C C . VAL A 1 279 ? -16.828 6.484 26.159 1.00 96.50 279 VAL A C 1
ATOM 2132 O O . VAL A 1 279 ? -16.619 5.327 25.813 1.00 96.50 279 VAL A O 1
ATOM 2135 N N . CYS A 1 280 ? -15.849 7.261 26.626 1.00 95.44 280 CYS A N 1
ATOM 2136 C CA . CYS A 1 280 ? -14.459 6.812 26.665 1.00 95.44 280 CYS A CA 1
ATOM 2137 C C . CYS A 1 280 ? -13.729 7.278 27.926 1.00 95.44 280 CYS A C 1
ATOM 2139 O O . CYS A 1 280 ? -13.666 8.474 28.220 1.00 95.44 280 CYS A O 1
ATOM 2141 N N . TRP A 1 281 ? -13.100 6.333 28.626 1.00 90.12 281 TRP A N 1
ATOM 2142 C CA . TRP A 1 281 ? -12.252 6.601 29.792 1.00 90.12 281 TRP A CA 1
ATOM 2143 C C . TRP A 1 281 ? -10.916 7.296 29.451 1.00 90.12 281 TRP A C 1
ATOM 2145 O O . TRP A 1 281 ? -10.404 8.103 30.232 1.00 90.12 281 TRP A O 1
ATOM 2155 N N . VAL A 1 282 ? -10.332 7.008 28.282 1.00 90.19 282 VAL A N 1
ATOM 2156 C CA . VAL A 1 282 ? -8.971 7.464 27.927 1.00 90.19 282 VAL A CA 1
ATOM 2157 C C . VAL A 1 282 ? -8.917 8.962 27.648 1.00 90.19 282 VAL A C 1
ATOM 2159 O O . VAL A 1 282 ? -8.005 9.624 28.141 1.00 90.19 282 VAL A O 1
ATOM 2162 N N . GLN A 1 283 ? -9.894 9.482 26.895 1.00 88.25 283 GLN A N 1
ATOM 2163 C CA . GLN A 1 283 ? -9.997 10.895 26.504 1.00 88.25 283 GLN A CA 1
ATOM 2164 C C . GLN A 1 283 ? -8.714 11.431 25.843 1.00 88.25 283 GLN A C 1
ATOM 2166 O O . GLN A 1 283 ? -8.020 12.295 26.378 1.00 88.25 283 GLN A O 1
ATOM 2171 N N . CYS A 1 284 ? -8.365 10.871 24.682 1.00 92.81 284 CYS A N 1
ATOM 2172 C CA . CYS A 1 284 ? -7.197 11.291 23.908 1.00 92.81 284 CYS A CA 1
ATOM 2173 C C . CYS A 1 284 ? -7.267 12.781 23.542 1.00 92.81 284 CYS A C 1
ATOM 2175 O O . CYS A 1 284 ? -8.311 13.270 23.117 1.00 92.81 284 CYS A O 1
ATOM 2177 N N . LYS A 1 285 ? -6.136 13.492 23.595 1.00 92.88 285 LYS A N 1
ATOM 2178 C CA . LYS A 1 285 ? -6.101 14.953 23.390 1.00 92.88 285 LYS A CA 1
ATOM 2179 C C . LYS A 1 285 ? -6.414 15.387 21.952 1.00 92.88 285 LYS A C 1
ATOM 2181 O O . LYS A 1 285 ? -6.736 16.549 21.708 1.00 92.88 285 LYS A O 1
ATOM 2186 N N . PHE A 1 286 ? -6.285 14.470 20.998 1.00 90.25 286 PHE A N 1
ATOM 2187 C CA . PHE A 1 286 ? -6.598 14.683 19.583 1.00 90.25 286 PHE A CA 1
ATOM 2188 C C . PHE A 1 286 ? -8.044 14.311 19.217 1.00 90.25 286 PHE A C 1
ATOM 2190 O O . PHE A 1 286 ? -8.458 14.561 18.091 1.00 90.25 286 PHE A O 1
ATOM 2197 N N . CYS A 1 287 ? -8.806 13.689 20.124 1.00 90.88 287 CYS A N 1
ATOM 2198 C CA . CYS A 1 287 ? -10.118 13.128 19.815 1.00 90.88 287 CYS A CA 1
ATOM 2199 C C . CYS A 1 287 ? -11.242 14.066 20.270 1.00 90.88 287 CYS A C 1
ATOM 2201 O O . CYS A 1 287 ? -11.430 14.281 21.466 1.00 90.88 287 CYS A O 1
ATOM 2203 N N . ASN A 1 288 ? -12.025 14.580 19.319 1.00 87.38 288 ASN A N 1
ATOM 2204 C CA . ASN A 1 288 ? -13.237 15.355 19.616 1.00 87.38 288 ASN A CA 1
ATOM 2205 C C . ASN A 1 288 ? -14.477 14.488 19.817 1.00 87.38 288 ASN A C 1
ATOM 2207 O O . ASN A 1 288 ? -15.497 15.000 20.265 1.00 87.38 288 ASN A O 1
ATOM 2211 N N . PHE A 1 289 ? -14.399 13.199 19.495 1.00 86.75 289 PHE A N 1
ATOM 2212 C CA . PHE A 1 289 ? -15.534 12.288 19.564 1.00 86.75 289 PHE A CA 1
ATOM 2213 C C . PHE A 1 289 ? -15.825 11.818 20.993 1.00 86.75 289 PHE A C 1
ATOM 2215 O O . PHE A 1 289 ? -16.981 11.675 21.379 1.00 86.75 289 PHE A O 1
ATOM 2222 N N . CYS A 1 290 ? -14.794 11.621 21.819 1.00 90.31 290 CYS A N 1
ATOM 2223 C CA . CYS A 1 290 ? -14.973 11.037 23.143 1.00 90.31 290 CYS A CA 1
ATOM 2224 C C . CYS A 1 290 ? -15.766 11.934 24.105 1.00 90.31 290 CYS A C 1
ATOM 2226 O O . CYS A 1 290 ? -15.553 13.147 24.179 1.00 90.31 290 CYS A O 1
ATOM 2228 N N . ARG A 1 291 ? -16.618 11.311 24.918 1.00 93.12 291 ARG A N 1
ATOM 2229 C CA . ARG A 1 291 ? -17.328 11.932 26.038 1.00 93.12 291 ARG A CA 1
ATOM 2230 C C . ARG A 1 291 ? -17.060 11.177 27.334 1.00 93.12 291 ARG A C 1
ATOM 2232 O O . ARG A 1 291 ? -16.818 9.970 27.339 1.00 93.12 291 ARG A O 1
ATOM 2239 N N . SER A 1 292 ? -17.064 11.903 28.450 1.00 92.19 292 SER A N 1
ATOM 2240 C CA . SER A 1 292 ? -17.131 11.283 29.774 1.00 92.19 292 SER A CA 1
ATOM 2241 C C . SER A 1 292 ? -18.512 10.661 29.974 1.00 92.19 292 SER A C 1
ATOM 2243 O O . SER A 1 292 ? -19.499 11.143 29.428 1.00 92.19 292 SER A O 1
ATOM 2245 N N . ARG A 1 293 ? -18.596 9.618 30.805 1.00 88.75 293 ARG A N 1
ATOM 2246 C CA . ARG A 1 293 ? -19.848 8.894 31.084 1.00 88.75 293 ARG A CA 1
ATOM 2247 C C . ARG A 1 293 ? -21.004 9.792 31.551 1.00 88.75 293 ARG A C 1
ATOM 2249 O O . ARG A 1 293 ? -22.148 9.496 31.253 1.00 88.75 293 ARG A O 1
ATOM 2256 N N . GLY A 1 294 ? -20.710 10.868 32.283 1.00 88.31 294 GLY A N 1
ATOM 2257 C CA . GLY A 1 294 ? -21.718 11.810 32.787 1.00 88.31 294 GLY A CA 1
ATOM 2258 C C . GLY A 1 294 ? -22.057 12.968 31.844 1.00 88.31 294 GLY A C 1
ATOM 2259 O O . GLY A 1 294 ? -22.741 13.893 32.263 1.00 88.31 294 GLY A O 1
ATOM 2260 N N . SER A 1 295 ? -21.529 12.983 30.619 1.00 92.69 295 SER A N 1
ATOM 2261 C CA . SER A 1 295 ? -21.837 14.031 29.645 1.00 92.69 295 SER A CA 1
ATOM 2262 C C . SER A 1 295 ? -23.249 13.858 29.086 1.00 92.69 295 SER A C 1
ATOM 2264 O O . SER A 1 295 ? -23.648 12.744 28.776 1.00 92.69 295 SER A O 1
ATOM 2266 N N . GLU A 1 296 ? -23.971 14.957 28.868 1.00 93.81 296 GLU A N 1
ATOM 2267 C CA . GLU A 1 296 ? -25.279 14.935 28.188 1.00 93.81 296 GLU A CA 1
ATOM 2268 C C . GLU A 1 296 ? -25.185 14.465 26.725 1.00 93.81 296 GLU A C 1
ATOM 2270 O O . GLU A 1 296 ? -26.159 13.980 26.162 1.00 93.81 296 GLU A O 1
ATOM 2275 N N . GLU A 1 297 ? -23.998 14.563 26.116 1.00 92.50 297 GLU A N 1
ATOM 2276 C CA . GLU A 1 297 ? -23.725 14.087 24.755 1.00 92.50 297 GLU A CA 1
ATOM 2277 C C . GLU A 1 297 ? -23.259 12.619 24.722 1.00 92.50 297 GLU A C 1
ATOM 2279 O O . GLU A 1 297 ? -22.950 12.096 23.650 1.00 92.50 297 GLU A O 1
ATOM 2284 N N . ALA A 1 298 ? -23.142 11.957 25.880 1.00 95.44 298 ALA A N 1
ATOM 2285 C CA . ALA A 1 298 ? -22.752 10.555 25.966 1.00 95.44 298 ALA A CA 1
ATOM 2286 C C . ALA A 1 298 ? -23.863 9.635 25.441 1.00 95.44 298 ALA A C 1
ATOM 2288 O O . ALA A 1 298 ? -25.028 9.791 25.800 1.00 95.44 298 ALA A O 1
ATOM 2289 N N . TYR A 1 299 ? -23.500 8.629 24.644 1.00 95.38 299 TYR A N 1
ATOM 2290 C CA . TYR A 1 299 ? -24.449 7.630 24.159 1.00 95.38 299 TYR A CA 1
ATOM 2291 C C . TYR A 1 299 ? -23.839 6.237 24.028 1.00 95.38 299 TYR A C 1
ATOM 2293 O O . TYR A 1 299 ? -22.638 6.070 23.802 1.00 95.38 299 TYR A O 1
ATOM 2301 N N . VAL A 1 300 ? -24.716 5.238 24.091 1.00 96.62 300 VAL A N 1
ATOM 2302 C CA . VAL A 1 300 ? -24.503 3.861 23.636 1.00 96.62 300 VAL A CA 1
ATOM 2303 C C . VAL A 1 300 ? -25.668 3.545 22.701 1.00 96.62 300 VAL A C 1
ATOM 2305 O O . VAL A 1 300 ? -26.822 3.771 23.066 1.00 96.62 300 VAL A O 1
ATOM 2308 N N . LEU A 1 301 ? -25.383 3.097 21.480 1.00 96.00 301 LEU A N 1
ATOM 2309 C CA . LEU A 1 301 ? -26.427 2.711 20.534 1.00 96.00 301 LEU A CA 1
ATOM 2310 C C . LEU A 1 301 ? -27.171 1.480 21.055 1.00 96.00 301 LEU A C 1
ATOM 2312 O O . LEU A 1 301 ? -26.552 0.549 21.572 1.00 96.00 301 LEU A O 1
ATOM 2316 N N . SER A 1 302 ? -28.494 1.455 20.880 1.00 96.12 302 SER A N 1
ATOM 2317 C CA . SER A 1 302 ? -29.258 0.228 21.105 1.00 96.12 302 SER A CA 1
ATOM 2318 C C . SER A 1 302 ? -28.931 -0.808 20.026 1.00 96.12 302 SER A C 1
ATOM 2320 O O . SER A 1 302 ? -28.519 -0.456 18.913 1.00 96.12 302 SER A O 1
ATOM 2322 N N . GLU A 1 303 ? -29.136 -2.091 20.332 1.00 94.38 303 GLU A N 1
ATOM 2323 C CA . GLU A 1 303 ? -28.950 -3.160 19.344 1.00 94.38 303 GLU A CA 1
ATOM 2324 C C . GLU A 1 303 ? -29.868 -2.971 18.131 1.00 94.38 303 GLU A C 1
ATOM 2326 O O . GLU A 1 303 ? -29.437 -3.200 17.005 1.00 94.38 303 GLU A O 1
ATOM 2331 N N . GLU A 1 304 ? -31.101 -2.485 18.320 1.00 95.56 304 GLU A N 1
ATOM 2332 C CA . GLU A 1 304 ? -32.019 -2.217 17.209 1.00 95.56 304 GLU A CA 1
ATOM 2333 C C . GLU A 1 304 ? -31.462 -1.150 16.263 1.00 95.56 304 GLU A C 1
ATOM 2335 O O . GLU A 1 304 ? -31.485 -1.335 15.046 1.00 95.56 304 GLU A O 1
ATOM 2340 N N . ALA A 1 305 ? -30.922 -0.056 16.811 1.00 95.62 305 ALA A N 1
ATOM 2341 C CA . ALA A 1 305 ? -30.323 1.010 16.015 1.00 95.62 305 ALA A CA 1
ATOM 2342 C C . ALA A 1 305 ? -29.070 0.521 15.273 1.00 95.62 305 ALA A C 1
ATOM 2344 O O . ALA A 1 305 ? -28.880 0.839 14.098 1.00 95.62 305 ALA A O 1
ATOM 2345 N N . LEU A 1 306 ? -28.229 -0.279 15.936 1.00 95.56 306 LEU A N 1
ATOM 2346 C CA . LEU A 1 306 ? -27.037 -0.867 15.330 1.00 95.56 306 LEU A CA 1
ATOM 2347 C C . LEU A 1 306 ? -27.414 -1.841 14.204 1.00 95.56 306 LEU A C 1
ATOM 2349 O O . LEU A 1 306 ? -26.904 -1.723 13.092 1.00 95.56 306 LEU A O 1
ATOM 2353 N N . PHE A 1 307 ? -28.349 -2.762 14.442 1.00 96.94 307 PHE A N 1
ATOM 2354 C CA . PHE A 1 307 ? -28.785 -3.731 13.435 1.00 96.94 307 PHE A CA 1
ATOM 2355 C C . PHE A 1 307 ? -29.520 -3.082 12.267 1.00 96.94 307 PHE A C 1
ATOM 2357 O O . PHE A 1 307 ? -29.368 -3.558 11.146 1.00 96.94 307 PHE A O 1
ATOM 2364 N N . ALA A 1 308 ? -30.268 -1.997 12.484 1.00 95.19 308 ALA A N 1
ATOM 2365 C CA . ALA A 1 308 ? -30.864 -1.228 11.393 1.00 95.19 308 ALA A CA 1
ATOM 2366 C C . ALA A 1 308 ? -29.782 -0.659 10.460 1.00 95.19 308 ALA A C 1
ATOM 2368 O O . ALA A 1 308 ? -29.845 -0.857 9.248 1.00 95.19 308 ALA A O 1
ATOM 2369 N N . LYS A 1 309 ? -28.727 -0.055 11.025 1.00 93.94 309 LYS A N 1
ATOM 2370 C CA . LYS A 1 309 ? -27.586 0.472 10.256 1.00 93.94 309 LYS A CA 1
ATOM 2371 C C . LYS A 1 309 ? -26.859 -0.613 9.454 1.00 93.94 309 LYS A C 1
ATOM 2373 O O . LYS A 1 309 ? -26.458 -0.370 8.314 1.00 93.94 309 LYS A O 1
ATOM 2378 N N . VAL A 1 310 ? -26.686 -1.800 10.038 1.00 94.25 310 VAL A N 1
ATOM 2379 C CA . VAL A 1 310 ? -26.072 -2.957 9.361 1.00 94.25 310 VAL A CA 1
ATOM 2380 C C . VAL A 1 310 ? -26.990 -3.504 8.265 1.00 94.25 310 VAL A C 1
ATOM 2382 O O . VAL A 1 310 ? -26.516 -3.800 7.172 1.00 94.25 310 VAL A O 1
ATOM 2385 N N . ALA A 1 311 ? -28.299 -3.583 8.512 1.00 93.69 311 ALA A N 1
ATOM 2386 C CA . ALA A 1 311 ? -29.274 -4.020 7.517 1.00 93.69 311 ALA A CA 1
ATOM 2387 C C . ALA A 1 311 ? -29.297 -3.094 6.291 1.00 93.69 311 ALA A C 1
ATOM 2389 O O . ALA A 1 311 ? -29.317 -3.588 5.168 1.00 93.69 311 ALA A O 1
ATOM 2390 N N . GLU A 1 312 ? -29.231 -1.774 6.493 1.00 90.31 312 GLU A N 1
ATOM 2391 C CA . GLU A 1 312 ? -29.101 -0.791 5.406 1.00 90.31 312 GLU A CA 1
ATOM 2392 C C . GLU A 1 312 ? -27.842 -1.033 4.563 1.00 90.31 312 GLU A C 1
ATOM 2394 O O . GLU A 1 312 ? -27.907 -1.023 3.336 1.00 90.31 312 GLU A O 1
ATOM 2399 N N . MET A 1 313 ? -26.703 -1.296 5.215 1.00 90.69 313 MET A N 1
ATOM 2400 C CA . MET A 1 313 ? -25.445 -1.581 4.523 1.00 90.69 313 MET A CA 1
ATOM 2401 C C . MET A 1 313 ? -25.543 -2.856 3.679 1.00 90.69 313 MET A C 1
ATOM 2403 O O . MET A 1 313 ? -25.176 -2.838 2.505 1.00 90.69 313 MET A O 1
ATOM 2407 N N . VAL A 1 314 ? -26.061 -3.946 4.254 1.00 91.31 314 VAL A N 1
ATOM 2408 C CA . VAL A 1 314 ? -26.241 -5.224 3.547 1.00 91.31 314 VAL A CA 1
ATOM 2409 C C . VAL A 1 314 ? -27.216 -5.070 2.380 1.00 91.31 314 VAL A C 1
ATOM 2411 O O . VAL A 1 314 ? -26.960 -5.591 1.297 1.00 91.31 314 VAL A O 1
ATOM 2414 N N . ALA A 1 315 ? -28.304 -4.315 2.560 1.00 88.19 315 ALA A N 1
ATOM 2415 C CA . ALA A 1 315 ? -29.269 -4.040 1.497 1.00 88.19 315 ALA A CA 1
ATOM 2416 C C . ALA A 1 315 ? -28.650 -3.273 0.316 1.00 88.19 315 ALA A C 1
ATOM 2418 O O . ALA A 1 315 ? -29.086 -3.450 -0.818 1.00 88.19 315 ALA A O 1
ATOM 2419 N N . ALA A 1 316 ? -27.615 -2.465 0.563 1.00 83.81 316 ALA A N 1
ATOM 2420 C CA . ALA A 1 316 ? -26.855 -1.784 -0.483 1.00 83.81 316 ALA A CA 1
ATOM 2421 C C . ALA A 1 316 ? -25.699 -2.633 -1.062 1.00 83.81 316 ALA A C 1
ATOM 2423 O O . ALA A 1 316 ? -24.865 -2.106 -1.796 1.00 83.81 316 ALA A O 1
ATOM 2424 N N . GLY A 1 317 ? -25.617 -3.925 -0.717 1.00 86.19 317 GLY A N 1
ATOM 2425 C CA . GLY A 1 317 ? -24.566 -4.841 -1.174 1.00 86.19 317 GLY A CA 1
ATOM 2426 C C . GLY A 1 317 ? -23.243 -4.728 -0.410 1.00 86.19 317 GLY A C 1
ATOM 2427 O O . GLY A 1 317 ? -22.230 -5.254 -0.864 1.00 86.19 317 GLY A O 1
ATOM 2428 N N . GLY A 1 318 ? -23.225 -4.037 0.734 1.00 89.69 318 GLY A N 1
ATOM 2429 C CA . GLY A 1 318 ? -22.035 -3.906 1.567 1.00 89.69 318 GLY A CA 1
ATOM 2430 C C . GLY A 1 318 ? -21.699 -5.174 2.348 1.00 89.69 318 GLY A C 1
ATOM 2431 O O . GLY A 1 318 ? -22.584 -5.871 2.845 1.00 89.69 318 GLY A O 1
ATOM 2432 N N . THR A 1 319 ? -20.403 -5.448 2.485 1.00 91.38 319 THR A N 1
ATOM 2433 C CA . THR A 1 319 ? -19.880 -6.676 3.103 1.00 91.38 319 THR A CA 1
ATOM 2434 C C . THR A 1 319 ? -19.045 -6.422 4.354 1.00 91.38 319 THR A C 1
ATOM 2436 O O . THR A 1 319 ? -18.813 -7.354 5.117 1.00 91.38 319 THR A O 1
ATOM 2439 N N . GLU A 1 320 ? -18.575 -5.191 4.574 1.00 95.38 320 GLU A N 1
ATOM 2440 C CA . GLU A 1 320 ? -17.635 -4.860 5.652 1.00 95.38 320 GLU A CA 1
ATOM 2441 C C . GLU A 1 320 ? -18.273 -3.982 6.732 1.00 95.38 320 GLU A C 1
ATOM 2443 O O . GLU A 1 320 ? -18.675 -2.844 6.476 1.00 95.38 320 GLU A O 1
ATOM 2448 N N . LEU A 1 321 ? -18.289 -4.492 7.965 1.00 96.19 321 LEU A N 1
ATOM 2449 C CA . LEU A 1 321 ? -18.686 -3.738 9.147 1.00 96.19 321 LEU A CA 1
ATOM 2450 C C . LEU A 1 321 ? -17.460 -3.362 9.985 1.00 96.19 321 LEU A C 1
ATOM 2452 O O . LEU A 1 321 ? -16.790 -4.231 10.552 1.00 96.19 321 LEU A O 1
ATOM 2456 N N . LEU A 1 322 ? -17.238 -2.056 10.124 1.00 95.31 322 LEU A N 1
ATOM 2457 C CA . LEU A 1 322 ? -16.247 -1.468 11.018 1.00 95.31 322 LEU A CA 1
ATOM 2458 C C . LEU A 1 322 ? -16.953 -0.848 12.226 1.00 95.31 322 LEU A C 1
ATOM 2460 O O . LEU A 1 322 ? -17.539 0.221 12.122 1.00 95.31 322 LEU A O 1
ATOM 2464 N N . MET A 1 323 ? -16.909 -1.504 13.383 1.00 94.62 323 MET A N 1
ATOM 2465 C CA . MET A 1 323 ? -17.401 -0.942 14.642 1.00 94.62 323 MET A CA 1
ATOM 2466 C C . MET A 1 323 ? -16.238 -0.452 15.495 1.00 94.62 323 MET A C 1
ATOM 2468 O O . MET A 1 323 ? -15.320 -1.218 15.800 1.00 94.62 323 MET A O 1
ATOM 2472 N N . GLN A 1 324 ? -16.293 0.821 15.887 1.00 90.38 324 GLN A N 1
ATOM 2473 C CA . GLN A 1 324 ? -15.264 1.474 16.699 1.00 90.38 324 GLN A CA 1
ATOM 2474 C C . GLN A 1 324 ? -15.905 2.436 17.688 1.00 90.38 324 GLN A C 1
ATOM 2476 O O . GLN A 1 324 ? -16.707 3.283 17.296 1.00 90.38 324 GLN A O 1
ATOM 2481 N N . GLY A 1 325 ? -15.541 2.354 18.959 1.00 91.69 325 GLY A N 1
ATOM 2482 C CA . GLY A 1 325 ? -16.148 3.169 19.999 1.00 91.69 325 GLY A CA 1
ATOM 2483 C C . GLY A 1 325 ? -15.153 3.709 21.009 1.00 91.69 325 GLY A C 1
ATOM 2484 O O . GLY A 1 325 ? -13.932 3.590 20.897 1.00 91.69 325 GLY A O 1
ATOM 2485 N N . GLY A 1 326 ? -15.705 4.367 22.020 1.00 92.81 326 GLY A N 1
ATOM 2486 C CA . GLY A 1 326 ? -14.953 4.693 23.218 1.00 92.81 326 GLY A CA 1
ATOM 2487 C C . GLY A 1 326 ? -14.758 3.477 24.132 1.00 92.81 326 GLY A C 1
ATOM 2488 O O . GLY A 1 326 ? -15.519 2.511 24.093 1.00 92.81 326 GLY A O 1
ATOM 2489 N N . LEU A 1 327 ? -13.743 3.550 25.000 1.00 94.69 327 LEU A N 1
ATOM 2490 C CA . LEU A 1 327 ? -13.520 2.559 26.056 1.00 94.69 327 LEU A CA 1
ATOM 2491 C C . LEU A 1 327 ? -14.532 2.778 27.184 1.00 94.69 327 LEU A C 1
ATOM 2493 O O . LEU A 1 327 ? -14.242 3.487 28.157 1.00 94.69 327 LEU A O 1
ATOM 2497 N N . ASN A 1 328 ? -15.734 2.236 26.993 1.00 95.06 328 ASN A N 1
ATOM 2498 C CA . ASN A 1 328 ? -16.840 2.307 27.936 1.00 95.06 328 ASN A CA 1
ATOM 2499 C C . ASN A 1 328 ? -16.739 1.158 28.965 1.00 95.06 328 ASN A C 1
ATOM 2501 O O . ASN A 1 328 ? -16.869 0.001 28.572 1.00 95.06 328 ASN A O 1
ATOM 2505 N N . PRO A 1 329 ? -16.565 1.446 30.271 1.00 92.06 329 PRO A N 1
ATOM 2506 C CA . PRO A 1 329 ? -16.481 0.417 31.314 1.00 92.06 329 PRO A CA 1
ATOM 2507 C C . PRO A 1 329 ? -17.741 -0.441 31.495 1.00 92.06 329 PRO A C 1
ATOM 2509 O O . PRO A 1 329 ? -17.681 -1.441 32.200 1.00 92.06 329 PRO A O 1
ATOM 2512 N N . GLU A 1 330 ? -18.880 -0.031 30.931 1.00 93.50 330 GLU A N 1
ATOM 2513 C CA . GLU A 1 330 ? -20.143 -0.783 30.993 1.00 93.50 330 GLU A CA 1
ATOM 2514 C C . GLU A 1 330 ? -20.278 -1.838 29.887 1.00 93.50 330 GLU A C 1
ATOM 2516 O O . GLU A 1 330 ? -21.217 -2.627 29.919 1.00 93.50 330 GLU A O 1
ATOM 2521 N N . LEU A 1 331 ? -19.371 -1.842 28.905 1.00 96.19 331 LEU A N 1
ATOM 2522 C CA . LEU A 1 331 ? -19.377 -2.785 27.789 1.00 96.19 331 LEU A CA 1
ATOM 2523 C C . LEU A 1 331 ? -18.232 -3.781 27.994 1.00 96.19 331 LEU A C 1
ATOM 2525 O O . LEU A 1 331 ? -17.093 -3.528 27.598 1.00 96.19 331 LEU A O 1
ATOM 2529 N N . ASP A 1 332 ? -18.535 -4.875 28.688 1.00 96.75 332 ASP A N 1
ATOM 2530 C CA . ASP A 1 332 ? -17.593 -5.951 28.996 1.00 96.75 332 ASP A CA 1
ATOM 2531 C C . ASP A 1 332 ? -17.397 -6.925 27.820 1.00 96.75 332 ASP A C 1
ATOM 2533 O O . ASP A 1 332 ? -17.928 -6.746 26.721 1.00 96.75 332 ASP A O 1
ATOM 2537 N N . LEU A 1 333 ? -16.568 -7.950 28.027 1.00 98.25 333 LEU A N 1
ATOM 2538 C CA . LEU A 1 333 ? -16.276 -8.940 26.994 1.00 98.25 333 LEU A CA 1
ATOM 2539 C C . LEU A 1 333 ? -17.535 -9.720 26.593 1.00 98.25 333 LEU A C 1
ATOM 2541 O O . LEU A 1 333 ? -17.769 -9.917 25.400 1.00 98.25 333 LEU A O 1
ATOM 2545 N N . GLU A 1 334 ? -18.370 -10.111 27.559 1.00 98.25 334 GLU A N 1
ATOM 2546 C CA . GLU A 1 334 ? -19.624 -10.825 27.310 1.00 98.25 334 GLU A CA 1
ATOM 2547 C C . GLU A 1 334 ? -20.602 -10.007 26.452 1.00 98.25 334 GLU A C 1
ATOM 2549 O O . GLU A 1 334 ? -21.282 -10.574 25.588 1.00 98.25 334 GLU A O 1
ATOM 2554 N N . TYR A 1 335 ? -20.668 -8.684 26.639 1.00 98.06 335 TYR A N 1
ATOM 2555 C CA . TYR A 1 335 ? -21.440 -7.791 25.772 1.00 98.06 335 TYR A CA 1
ATOM 2556 C C . TYR A 1 335 ? -21.009 -7.933 24.306 1.00 98.06 335 TYR A C 1
ATOM 2558 O O . TYR A 1 335 ? -21.849 -8.203 23.440 1.00 98.06 335 TYR A O 1
ATOM 2566 N N . PHE A 1 336 ? -19.707 -7.816 24.021 1.00 98.38 336 PHE A N 1
ATOM 2567 C CA . PHE A 1 336 ? -19.200 -7.918 22.650 1.00 98.38 336 PHE A CA 1
ATOM 2568 C C . PHE A 1 336 ? -19.370 -9.322 22.074 1.00 98.38 336 PHE A C 1
ATOM 2570 O O . PHE A 1 336 ? -19.777 -9.452 20.923 1.00 98.38 336 PHE A O 1
ATOM 2577 N N . GLU A 1 337 ? -19.141 -10.376 22.857 1.00 98.69 337 GLU A N 1
ATOM 2578 C CA . GLU A 1 337 ? -19.376 -11.748 22.400 1.00 98.69 337 GLU A CA 1
ATOM 2579 C C . GLU A 1 337 ? -20.838 -11.968 21.980 1.00 98.69 337 GLU A C 1
ATOM 2581 O O . GLU A 1 337 ? -21.117 -12.564 20.939 1.00 98.69 337 GLU A O 1
ATOM 2586 N N . ASN A 1 338 ? -21.792 -11.476 22.774 1.00 98.50 338 ASN A N 1
ATOM 2587 C CA . ASN A 1 338 ? -23.212 -11.604 22.459 1.00 98.50 338 ASN A CA 1
ATOM 2588 C C . ASN A 1 338 ? -23.607 -10.769 21.238 1.00 98.50 338 ASN A C 1
ATOM 2590 O O . ASN A 1 338 ? -24.339 -11.266 20.377 1.00 98.50 338 ASN A O 1
ATOM 2594 N N . LEU A 1 339 ? -23.096 -9.540 21.132 1.00 98.31 339 LEU A N 1
ATOM 2595 C CA . LEU A 1 339 ? -23.326 -8.669 19.983 1.00 98.31 339 LEU A CA 1
ATOM 2596 C C . LEU A 1 339 ? -22.800 -9.301 18.686 1.00 98.31 339 LEU A C 1
ATOM 2598 O O . LEU A 1 339 ? -23.529 -9.370 17.697 1.00 98.31 339 LEU A O 1
ATOM 2602 N N . LEU A 1 340 ? -21.566 -9.815 18.699 1.00 98.56 340 LEU A N 1
ATOM 2603 C CA . LEU A 1 340 ? -20.932 -10.458 17.545 1.00 98.56 340 LEU A CA 1
ATOM 2604 C C . LEU A 1 340 ? -21.711 -11.696 17.086 1.00 98.56 340 LEU A C 1
ATOM 2606 O O . LEU A 1 340 ? -22.045 -11.800 15.904 1.00 98.56 340 LEU A O 1
ATOM 2610 N N . ARG A 1 341 ? -22.102 -12.585 18.013 1.00 98.69 341 ARG A N 1
ATOM 2611 C CA . ARG A 1 341 ? -22.896 -13.781 17.673 1.00 98.69 341 ARG A CA 1
ATOM 2612 C C . ARG A 1 341 ? -24.222 -13.404 17.018 1.00 98.69 341 ARG A C 1
ATOM 2614 O O . ARG A 1 341 ? -24.616 -14.017 16.027 1.00 98.69 341 ARG A O 1
ATOM 2621 N N . ARG A 1 342 ? -24.908 -12.383 17.544 1.00 98.38 342 ARG A N 1
ATOM 2622 C CA . ARG A 1 342 ? -26.179 -11.892 16.982 1.00 98.38 342 ARG A CA 1
ATOM 2623 C C . ARG A 1 342 ? -25.991 -11.255 15.606 1.00 98.38 342 ARG A C 1
ATOM 2625 O O . ARG A 1 342 ? -26.807 -11.508 14.723 1.00 98.38 342 ARG A O 1
ATOM 2632 N N . LEU A 1 343 ? -24.915 -10.491 15.401 1.00 97.81 343 LEU A N 1
ATOM 2633 C CA . LEU A 1 343 ? -24.567 -9.924 14.096 1.00 97.81 343 LEU A CA 1
ATOM 2634 C C . LEU A 1 343 ? -24.348 -11.021 13.053 1.00 97.81 343 LEU A C 1
ATOM 2636 O O . LEU A 1 343 ? -25.007 -11.001 12.015 1.00 97.81 343 LEU A O 1
ATOM 2640 N N . LYS A 1 344 ? -23.493 -12.009 13.347 1.00 97.81 344 LYS A N 1
ATOM 2641 C CA . LYS A 1 344 ? -23.202 -13.120 12.424 1.00 97.81 344 LYS A CA 1
ATOM 2642 C C . LYS A 1 344 ? -24.417 -14.013 12.170 1.00 97.81 344 LYS A C 1
ATOM 2644 O O . LYS A 1 344 ? -24.565 -14.530 11.070 1.00 97.81 344 LYS A O 1
ATOM 2649 N N . ALA A 1 345 ? -25.305 -14.173 13.154 1.00 97.81 345 ALA A N 1
ATOM 2650 C CA . ALA A 1 345 ? -26.549 -14.921 12.978 1.00 97.81 345 ALA A CA 1
ATOM 2651 C C . ALA A 1 345 ? -27.557 -14.209 12.059 1.00 97.81 345 ALA A C 1
ATOM 2653 O O . ALA A 1 345 ? -28.414 -14.864 11.467 1.00 97.81 345 ALA A O 1
ATOM 2654 N N . ARG A 1 346 ? -27.489 -12.875 11.960 1.00 97.50 346 ARG A N 1
ATOM 2655 C CA . ARG A 1 346 ? -28.478 -12.062 11.239 1.00 97.50 346 ARG A CA 1
ATOM 2656 C C . ARG A 1 346 ? -27.996 -11.575 9.874 1.00 97.50 346 ARG A C 1
ATOM 2658 O O . ARG A 1 346 ? -28.830 -11.368 8.996 1.00 97.50 346 ARG A O 1
ATOM 2665 N N . PHE A 1 347 ? -26.691 -11.375 9.697 1.00 96.88 347 PHE A N 1
ATOM 2666 C CA . PHE A 1 347 ? -26.135 -10.716 8.518 1.00 96.88 347 PHE A CA 1
ATOM 2667 C C . PHE A 1 347 ? -24.910 -11.457 7.955 1.00 96.88 347 PHE A C 1
ATOM 2669 O O . PHE A 1 347 ? -24.013 -11.824 8.719 1.00 96.88 347 PHE A O 1
ATOM 2676 N N . PRO A 1 348 ? -24.814 -11.626 6.622 1.00 94.25 348 PRO A N 1
ATOM 2677 C CA . PRO A 1 348 ? -23.660 -12.234 5.961 1.00 94.25 348 PRO A CA 1
ATOM 2678 C C . PRO A 1 348 ? -22.536 -11.201 5.773 1.00 94.25 348 PRO A C 1
ATOM 2680 O O . PRO A 1 348 ? -22.244 -10.774 4.660 1.00 94.25 348 PRO A O 1
ATOM 2683 N N . ILE A 1 349 ? -21.939 -10.756 6.877 1.00 95.25 349 ILE A N 1
ATOM 2684 C CA . ILE A 1 349 ? -20.939 -9.679 6.894 1.00 95.25 349 ILE A CA 1
ATOM 2685 C C . ILE A 1 349 ? -19.592 -10.157 7.428 1.00 95.25 349 ILE A C 1
ATOM 2687 O O . ILE A 1 349 ? -19.512 -11.095 8.231 1.00 95.25 349 ILE A O 1
ATOM 2691 N N . HIS A 1 350 ? -18.542 -9.455 7.014 1.00 97.69 350 HIS A N 1
ATOM 2692 C CA . HIS A 1 350 ? -17.220 -9.511 7.619 1.00 97.69 350 HIS A CA 1
ATOM 2693 C C . HIS A 1 350 ? -17.108 -8.424 8.691 1.00 97.69 350 HIS A C 1
ATOM 2695 O O . HIS A 1 350 ? -17.285 -7.234 8.416 1.00 97.69 350 HIS A O 1
ATOM 2701 N N . VAL A 1 351 ? -16.831 -8.828 9.926 1.00 98.25 351 VAL A N 1
ATOM 2702 C CA . VAL A 1 351 ? -16.724 -7.937 11.080 1.00 98.25 351 VAL A CA 1
ATOM 2703 C C . VAL A 1 351 ? -15.256 -7.556 11.275 1.00 98.25 351 VAL A C 1
ATOM 2705 O O . VAL A 1 351 ? -14.487 -8.264 11.925 1.00 98.25 351 VAL A O 1
ATOM 2708 N N . HIS A 1 352 ? -14.866 -6.422 10.689 1.00 97.81 352 HIS A N 1
ATOM 2709 C CA . HIS A 1 352 ? -13.548 -5.798 10.832 1.00 97.81 352 HIS A CA 1
ATOM 2710 C C . HIS A 1 352 ? -13.610 -4.728 11.920 1.00 97.81 352 HIS A C 1
ATOM 2712 O O . HIS A 1 352 ? -13.685 -3.543 11.628 1.00 97.81 352 HIS A O 1
ATOM 2718 N N . SER A 1 353 ? -13.698 -5.128 13.185 1.00 97.75 353 SER A N 1
ATOM 2719 C CA . SER A 1 353 ? -14.100 -4.237 14.285 1.00 97.75 353 SER A CA 1
ATOM 2720 C C . SER A 1 353 ? -13.165 -4.331 15.486 1.00 97.75 353 SER A C 1
ATOM 2722 O O . SER A 1 353 ? -12.361 -5.249 15.561 1.00 97.75 353 SER A O 1
ATOM 2724 N N . LEU A 1 354 ? -13.306 -3.398 16.433 1.00 97.31 354 LEU A N 1
ATOM 2725 C CA . LEU A 1 354 ? -12.500 -3.296 17.657 1.00 97.31 354 LEU A CA 1
ATOM 2726 C C . LEU A 1 354 ? -11.003 -3.072 17.384 1.00 97.31 354 LEU A C 1
ATOM 2728 O O . LEU A 1 354 ? -10.262 -3.953 16.964 1.00 97.31 354 LEU A O 1
ATOM 2732 N N . SER A 1 355 ? -10.526 -1.871 17.678 1.00 95.69 355 SER A N 1
ATOM 2733 C CA . SER A 1 355 ? -9.101 -1.546 17.689 1.00 95.69 355 SER A CA 1
ATOM 2734 C C . SER A 1 355 ? -8.317 -2.403 18.686 1.00 95.69 355 SER A C 1
ATOM 2736 O O . SER A 1 355 ? -8.857 -2.910 19.675 1.00 95.69 355 SER A O 1
ATOM 2738 N N . ALA A 1 356 ? -6.997 -2.463 18.501 1.00 96.44 356 ALA A N 1
ATOM 2739 C CA . ALA A 1 356 ? -6.107 -3.078 19.482 1.00 96.44 356 ALA A CA 1
ATOM 2740 C C . ALA A 1 356 ? -6.258 -2.468 20.889 1.00 96.44 356 ALA A C 1
ATOM 2742 O O . ALA A 1 356 ? -6.158 -3.173 21.892 1.00 96.44 356 ALA A O 1
ATOM 2743 N N . THR A 1 357 ? -6.569 -1.170 20.970 1.00 95.25 357 THR A N 1
ATOM 2744 C CA . THR A 1 357 ? -6.884 -0.478 22.226 1.00 95.25 357 THR A CA 1
ATOM 2745 C C . THR A 1 357 ? -8.120 -1.065 22.911 1.00 95.25 357 THR A C 1
ATOM 2747 O O . THR A 1 357 ? -8.099 -1.287 24.122 1.00 95.25 357 THR A O 1
ATOM 2750 N N . GLU A 1 358 ? -9.196 -1.309 22.159 1.00 97.00 358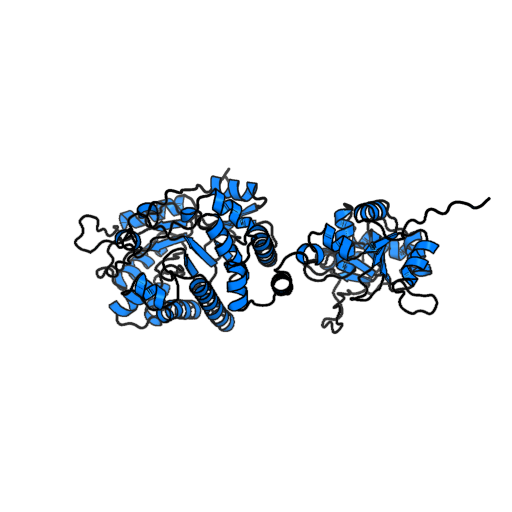 GLU A N 1
ATOM 2751 C CA . GLU A 1 358 ? -10.440 -1.892 22.680 1.00 97.00 358 GLU A CA 1
ATOM 2752 C C . GLU A 1 358 ? -10.211 -3.335 23.143 1.00 97.00 358 GLU A C 1
ATOM 2754 O O . GLU A 1 358 ? -10.568 -3.675 24.269 1.00 97.00 358 GLU A O 1
ATOM 2759 N N . VAL A 1 359 ? -9.522 -4.155 22.343 1.00 97.69 359 VAL A N 1
ATOM 2760 C CA . VAL A 1 359 ? -9.175 -5.538 22.715 1.00 97.69 359 VAL A CA 1
ATOM 2761 C C . VAL A 1 359 ? -8.331 -5.579 23.991 1.00 97.69 359 VAL A C 1
ATOM 2763 O O . VAL A 1 359 ? -8.636 -6.336 24.914 1.00 97.69 359 VAL A O 1
ATOM 2766 N N . LEU A 1 360 ? -7.287 -4.750 24.085 1.00 97.12 360 LEU A N 1
ATOM 2767 C CA . LEU A 1 360 ? -6.436 -4.707 25.274 1.00 97.12 360 LEU A CA 1
ATOM 2768 C C . LEU A 1 360 ? -7.210 -4.226 26.507 1.00 97.12 360 LEU A C 1
ATOM 2770 O O . LEU A 1 360 ? -6.992 -4.716 27.617 1.00 97.12 360 LEU A O 1
ATOM 2774 N N . TYR A 1 361 ? -8.121 -3.270 26.331 1.00 96.62 361 TYR A N 1
ATOM 2775 C CA . TYR A 1 361 ? -8.989 -2.813 27.408 1.00 96.62 361 TYR A CA 1
ATOM 2776 C C . TYR A 1 361 ? -9.904 -3.932 27.911 1.00 96.62 361 TYR A C 1
ATOM 2778 O O . TYR A 1 361 ? -9.970 -4.148 29.120 1.00 96.62 361 TYR A O 1
ATOM 2786 N N . LEU A 1 362 ? -10.533 -4.687 27.006 1.00 97.69 362 LEU A N 1
ATOM 2787 C CA . LEU A 1 362 ? -11.370 -5.841 27.347 1.00 97.69 362 LEU A CA 1
ATOM 2788 C C . LEU A 1 362 ? -10.576 -6.945 28.049 1.00 97.69 362 LEU A C 1
ATOM 2790 O O . LEU A 1 362 ? -11.045 -7.493 29.047 1.00 97.69 362 LEU A O 1
ATOM 2794 N N . SER A 1 363 ? -9.354 -7.217 27.587 1.00 98.00 363 SER A N 1
ATOM 2795 C CA . SER A 1 363 ? -8.418 -8.143 28.237 1.00 98.00 363 SER A CA 1
ATOM 2796 C C . SER A 1 363 ? -8.143 -7.727 29.686 1.00 98.00 363 SER A C 1
ATOM 2798 O O . SER A 1 363 ? -8.275 -8.536 30.606 1.00 98.00 363 SER A O 1
ATOM 2800 N N . ARG A 1 364 ? -7.851 -6.442 29.925 1.00 96.25 364 ARG A N 1
ATOM 2801 C CA . ARG A 1 364 ? -7.606 -5.903 31.275 1.00 96.25 364 ARG A CA 1
ATOM 2802 C C . ARG A 1 364 ? -8.861 -5.905 32.149 1.00 96.25 364 ARG A C 1
ATOM 2804 O O . ARG A 1 364 ? -8.768 -6.257 33.324 1.00 96.25 364 ARG A O 1
ATOM 2811 N N . LEU A 1 365 ? -10.013 -5.527 31.594 1.00 95.94 365 LEU A N 1
ATOM 2812 C CA . LEU A 1 365 ? -11.296 -5.498 32.303 1.00 95.94 365 LEU A CA 1
ATOM 2813 C C . LEU A 1 365 ? -11.710 -6.906 32.752 1.00 95.94 365 LEU A C 1
ATOM 2815 O O . LEU A 1 365 ? -12.109 -7.094 33.900 1.00 95.94 365 LEU A O 1
ATOM 2819 N N . SER A 1 366 ? -11.513 -7.894 31.877 1.00 96.94 366 SER A N 1
ATOM 2820 C CA . SER A 1 366 ? -11.857 -9.303 32.113 1.00 96.94 366 SER A CA 1
ATOM 2821 C C . SER A 1 366 ? -10.768 -10.077 32.862 1.00 96.94 366 SER A C 1
ATOM 2823 O O . SER A 1 366 ? -10.992 -11.214 33.266 1.00 96.94 366 SER A O 1
ATOM 2825 N N . ARG A 1 367 ? -9.586 -9.472 33.061 1.00 97.62 367 ARG A N 1
ATOM 2826 C CA . ARG A 1 367 ? -8.386 -10.104 33.643 1.00 97.62 367 ARG A CA 1
ATOM 2827 C C . ARG A 1 367 ? -7.947 -11.369 32.893 1.00 97.62 367 ARG A C 1
ATOM 2829 O O . ARG A 1 367 ? -7.477 -12.322 33.511 1.00 97.62 367 ARG A O 1
ATOM 2836 N N . LEU A 1 368 ? -8.082 -11.356 31.569 1.00 98.25 368 LEU A N 1
ATOM 2837 C CA . LEU A 1 368 ? -7.682 -12.448 30.681 1.00 98.25 368 LEU A CA 1
ATOM 2838 C C . LEU A 1 368 ? -6.461 -12.047 29.851 1.00 98.25 368 LEU A C 1
ATOM 2840 O O . LEU A 1 368 ? -6.317 -10.866 29.522 1.00 98.25 368 LEU A O 1
ATOM 2844 N N . PRO A 1 369 ? -5.598 -12.996 29.451 1.00 98.19 369 PRO A N 1
ATOM 2845 C CA . PRO A 1 369 ? -4.575 -12.738 28.446 1.00 98.19 369 PRO A CA 1
ATOM 2846 C C . PRO A 1 369 ? -5.178 -12.195 27.141 1.00 98.19 369 PRO A C 1
ATOM 2848 O O . PRO A 1 369 ? -6.313 -12.516 26.777 1.00 98.19 369 PRO A O 1
ATOM 2851 N N . VAL A 1 370 ? -4.400 -11.398 26.405 1.00 98.19 370 VAL A N 1
ATOM 2852 C CA . VAL A 1 370 ? -4.810 -10.856 25.096 1.00 98.19 370 VAL A CA 1
ATOM 2853 C C . VAL A 1 370 ? -5.156 -11.980 24.116 1.00 98.19 370 VAL A C 1
ATOM 2855 O O . VAL A 1 370 ? -6.172 -11.897 23.435 1.00 98.19 370 VAL A O 1
ATOM 2858 N N . SER A 1 371 ? -4.366 -13.057 24.097 1.00 98.00 371 SER A N 1
ATOM 2859 C CA . SER A 1 371 ? -4.600 -14.234 23.252 1.00 98.00 371 SER A CA 1
ATOM 2860 C C . SER A 1 371 ? -5.947 -14.908 23.532 1.00 98.00 371 SER A C 1
ATOM 2862 O O . SER A 1 371 ? -6.688 -15.215 22.603 1.00 98.00 371 SER A O 1
ATOM 2864 N N . GLU A 1 372 ? -6.302 -15.090 24.806 1.00 98.56 372 GLU A N 1
ATOM 2865 C CA . GLU A 1 372 ? -7.585 -15.678 25.206 1.00 98.56 372 GLU A CA 1
ATOM 2866 C C . GLU A 1 372 ? -8.757 -14.741 24.894 1.00 98.56 372 GLU A C 1
ATOM 2868 O O . GLU A 1 372 ? -9.784 -15.177 24.377 1.00 98.56 372 GLU A O 1
ATOM 2873 N N . THR A 1 373 ? -8.581 -13.440 25.132 1.00 98.69 373 THR A N 1
ATOM 2874 C CA . THR A 1 373 ? -9.583 -12.415 24.800 1.00 98.69 373 THR A CA 1
ATOM 2875 C C . THR A 1 373 ? -9.873 -12.402 23.298 1.00 98.69 373 THR A C 1
ATOM 2877 O O . THR A 1 373 ? -11.034 -12.429 22.891 1.00 98.69 373 THR A O 1
ATOM 2880 N N . LEU A 1 374 ? -8.828 -12.416 22.464 1.00 98.62 374 LEU A N 1
ATOM 2881 C CA . LEU A 1 374 ? -8.958 -12.490 21.010 1.00 98.62 374 LEU A CA 1
ATOM 2882 C C . LEU A 1 374 ? -9.589 -13.802 20.556 1.00 98.62 374 LEU A C 1
ATOM 2884 O O . LEU A 1 374 ? -10.484 -13.770 19.722 1.00 98.62 374 LEU A O 1
ATOM 2888 N N . SER A 1 375 ? -9.177 -14.939 21.121 1.00 98.62 375 SER A N 1
ATOM 2889 C CA . SER A 1 375 ? -9.757 -16.243 20.787 1.00 98.62 375 SER A CA 1
ATOM 2890 C C . SER A 1 375 ? -11.264 -16.279 21.068 1.00 98.62 375 SER A C 1
ATOM 2892 O O . SER A 1 375 ? -12.037 -16.726 20.220 1.00 98.62 375 SER A O 1
ATOM 2894 N N . ARG A 1 376 ? -11.698 -15.726 22.208 1.00 98.75 376 ARG A N 1
ATOM 2895 C CA . ARG A 1 376 ? -13.116 -15.586 22.571 1.00 98.75 376 ARG A CA 1
ATOM 2896 C C . ARG A 1 376 ? -13.885 -14.684 21.604 1.00 98.75 376 ARG A C 1
ATOM 2898 O O . ARG A 1 376 ? -14.933 -15.087 21.099 1.00 98.75 376 ARG A O 1
ATOM 2905 N N . LEU A 1 377 ? -13.354 -13.498 21.296 1.00 98.81 377 LEU A N 1
ATOM 2906 C CA . LEU A 1 377 ? -13.968 -12.574 20.334 1.00 98.81 377 LEU A CA 1
ATOM 2907 C C . LEU A 1 377 ? -14.042 -13.182 18.925 1.00 98.81 377 LEU A C 1
ATOM 2909 O O . LEU A 1 377 ? -15.075 -13.078 18.264 1.00 98.81 377 LEU A O 1
ATOM 2913 N N . HIS A 1 378 ? -12.979 -13.854 18.482 1.00 98.50 378 HIS A N 1
ATOM 2914 C CA . HIS A 1 378 ? -12.922 -14.524 17.187 1.00 98.50 378 HIS A CA 1
ATOM 2915 C C . HIS A 1 378 ? -13.965 -15.642 17.096 1.00 98.50 378 HIS A C 1
ATOM 2917 O O . HIS A 1 378 ? -14.775 -15.657 16.171 1.00 98.50 378 HIS A O 1
ATOM 2923 N N . ALA A 1 379 ? -14.044 -16.503 18.116 1.00 98.62 379 ALA A N 1
ATOM 2924 C CA . ALA A 1 379 ? -15.060 -17.551 18.207 1.00 98.62 379 ALA A CA 1
ATOM 2925 C C . ALA A 1 379 ? -16.495 -16.994 18.262 1.00 98.62 379 ALA A C 1
ATOM 2927 O O . ALA A 1 379 ? -17.436 -17.651 17.817 1.00 98.62 379 ALA A O 1
ATOM 2928 N N . ALA A 1 380 ? -16.681 -15.786 18.800 1.00 98.69 380 ALA A N 1
ATOM 2929 C CA . ALA A 1 380 ? -17.971 -15.106 18.817 1.00 98.69 380 ALA A CA 1
ATOM 2930 C C . ALA A 1 380 ? -18.354 -14.469 17.469 1.00 98.69 380 ALA A C 1
ATOM 2932 O O . ALA A 1 380 ? -19.526 -14.142 17.282 1.00 98.69 380 ALA A O 1
ATOM 2933 N N . GLY A 1 381 ? -17.409 -14.314 16.534 1.00 98.19 381 GLY A N 1
ATOM 2934 C CA . GLY A 1 381 ? -17.674 -13.788 15.195 1.00 98.19 381 GLY A CA 1
ATOM 2935 C C . GLY A 1 381 ? -16.854 -12.570 14.777 1.00 98.19 381 GLY A C 1
ATOM 2936 O O . GLY A 1 381 ? -17.202 -11.946 13.777 1.00 98.19 381 GLY A O 1
ATOM 2937 N N . LEU A 1 382 ? -15.810 -12.193 15.523 1.00 98.62 382 LEU A N 1
ATOM 2938 C CA . LEU A 1 382 ? -14.880 -11.147 15.096 1.00 98.62 382 LEU A CA 1
ATOM 2939 C C . LEU A 1 382 ? -13.918 -11.695 14.034 1.00 98.62 382 LEU A C 1
ATOM 2941 O O . LEU A 1 382 ? -13.050 -12.509 14.343 1.00 98.62 382 LEU A O 1
ATOM 2945 N N . ASP A 1 383 ? -14.045 -11.244 12.787 1.00 98.50 383 ASP A N 1
ATOM 2946 C CA . ASP A 1 383 ? -13.297 -11.831 11.669 1.00 98.50 383 ASP A CA 1
ATOM 2947 C C . ASP A 1 383 ? -11.877 -11.247 11.514 1.00 98.50 383 ASP A C 1
ATOM 2949 O O . ASP A 1 383 ? -10.981 -11.924 11.016 1.00 98.50 383 ASP A O 1
ATOM 2953 N N . SER A 1 384 ? -11.657 -9.987 11.911 1.00 98.38 384 SER A N 1
ATOM 2954 C CA . SER A 1 384 ? -10.368 -9.279 11.763 1.00 98.38 384 SER A CA 1
ATOM 2955 C C . SER A 1 384 ? -10.316 -8.003 12.610 1.00 98.38 384 SER A C 1
ATOM 2957 O O . SER A 1 384 ? -11.363 -7.526 13.052 1.00 98.38 384 SER A O 1
ATOM 2959 N N . LEU A 1 385 ? -9.124 -7.416 12.777 1.00 98.19 385 LEU A N 1
ATOM 2960 C CA . LEU A 1 385 ? -8.941 -6.165 13.533 1.00 98.19 385 LEU A CA 1
ATOM 2961 C C . LEU A 1 385 ? -8.551 -4.978 12.638 1.00 98.19 385 LEU A C 1
ATOM 2963 O O . LEU A 1 385 ? -7.627 -5.109 11.828 1.00 98.19 385 LEU A O 1
ATOM 2967 N N . PRO A 1 386 ? -9.167 -3.796 12.810 1.00 96.94 386 PRO A N 1
ATOM 2968 C CA . PRO A 1 386 ? -8.709 -2.569 12.182 1.00 96.94 386 PRO A CA 1
ATOM 2969 C C . PRO A 1 386 ? -7.431 -2.036 12.824 1.00 96.94 386 PRO A C 1
ATOM 2971 O O . PRO A 1 386 ? -7.236 -2.121 14.034 1.00 96.94 386 PRO A O 1
ATOM 2974 N N . GLY A 1 387 ? -6.614 -1.352 12.025 1.00 93.31 387 GLY A N 1
ATOM 2975 C CA . GLY A 1 387 ? -5.375 -0.711 12.473 1.00 93.31 387 GLY A CA 1
ATOM 2976 C C . GLY A 1 387 ? -5.552 0.542 13.322 1.00 93.31 387 GLY A C 1
ATOM 2977 O O . GLY A 1 387 ? -4.583 1.268 13.557 1.00 93.31 387 GLY A O 1
ATOM 2978 N N . ALA A 1 388 ? -6.779 0.856 13.738 1.00 88.44 388 ALA A N 1
ATOM 2979 C CA . ALA A 1 388 ? -7.034 1.960 14.649 1.00 88.44 388 ALA A CA 1
ATOM 2980 C C . ALA A 1 388 ? -6.362 1.705 16.003 1.00 88.44 388 ALA A C 1
ATOM 2982 O O . ALA A 1 388 ? -6.065 0.573 16.381 1.00 88.44 388 ALA A O 1
ATOM 2983 N N . GLY A 1 389 ? -6.089 2.773 16.747 1.00 86.31 389 GLY A N 1
ATOM 2984 C CA . GLY A 1 389 ? -5.324 2.662 17.989 1.00 86.31 389 GLY A CA 1
ATOM 2985 C C . GLY A 1 389 ? -3.860 3.086 17.844 1.00 86.31 389 GLY A C 1
ATOM 2986 O O . GLY A 1 389 ? -3.287 3.655 18.779 1.00 86.31 389 GLY A O 1
ATOM 2987 N N . ALA A 1 390 ? -3.284 2.868 16.658 1.00 93.25 390 ALA A N 1
ATOM 2988 C CA . ALA A 1 390 ? -1.856 3.021 16.398 1.00 93.25 390 ALA A CA 1
ATOM 2989 C C . ALA A 1 390 ? -1.362 4.465 16.544 1.00 93.25 390 ALA A C 1
ATOM 2991 O O . ALA A 1 390 ? -0.342 4.705 17.190 1.00 93.25 390 ALA A O 1
ATOM 2992 N N . GLU A 1 391 ? -2.100 5.425 15.980 1.00 94.00 391 GLU A N 1
ATOM 2993 C CA . GLU A 1 391 ? -1.695 6.828 15.854 1.00 94.00 391 GLU A CA 1
ATOM 2994 C C . GLU A 1 391 ? -0.263 6.952 15.304 1.00 94.00 391 GLU A C 1
ATOM 2996 O O . GLU A 1 391 ? -0.021 6.711 14.123 1.00 94.00 391 GLU A O 1
ATOM 3001 N N . ILE A 1 392 ? 0.692 7.247 16.187 1.00 97.56 392 ILE A N 1
ATOM 3002 C CA . ILE A 1 392 ? 2.119 7.062 15.984 1.00 97.56 392 ILE A CA 1
ATOM 3003 C C . ILE A 1 392 ? 2.592 6.023 16.997 1.00 97.56 392 ILE A C 1
ATOM 3005 O O . ILE A 1 392 ? 2.535 6.254 18.206 1.00 97.56 392 ILE A O 1
ATOM 3009 N N . LEU A 1 393 ? 3.071 4.885 16.503 1.00 97.81 393 LEU A N 1
ATOM 3010 C CA . LEU A 1 393 ? 3.706 3.832 17.277 1.00 97.81 393 LEU A CA 1
ATOM 3011 C C . LEU A 1 393 ? 5.098 4.302 17.689 1.00 97.81 393 LEU A C 1
ATOM 3013 O O . LEU A 1 393 ? 6.059 3.804 17.136 1.00 97.81 393 LEU A O 1
ATOM 3017 N N . VAL A 1 394 ? 5.194 5.311 18.565 1.00 97.81 394 VAL A N 1
ATOM 3018 C CA . VAL A 1 394 ? 6.408 5.791 19.252 1.00 97.81 394 VAL A CA 1
ATOM 3019 C C . VAL A 1 394 ? 5.995 6.335 20.620 1.00 97.81 394 VAL A C 1
ATOM 3021 O O . VAL A 1 394 ? 5.238 7.305 20.711 1.00 97.81 394 VAL A O 1
ATOM 3024 N N . ASP A 1 395 ? 6.502 5.752 21.708 1.00 97.62 395 ASP A N 1
ATOM 3025 C CA . ASP A 1 395 ? 6.000 6.022 23.067 1.00 97.62 395 ASP A CA 1
ATOM 3026 C C . ASP A 1 395 ? 6.115 7.495 23.494 1.00 97.62 395 ASP A C 1
ATOM 3028 O O . ASP A 1 395 ? 5.213 8.023 24.146 1.00 97.62 395 ASP A O 1
ATOM 3032 N N . ARG A 1 396 ? 7.159 8.208 23.046 1.00 95.62 396 ARG A N 1
ATOM 3033 C CA . ARG A 1 396 ? 7.304 9.666 23.232 1.00 95.62 396 ARG A CA 1
ATOM 3034 C C . ARG A 1 396 ? 6.099 10.448 22.700 1.00 95.62 396 ARG A C 1
ATOM 3036 O O . ARG A 1 396 ? 5.668 11.428 23.313 1.00 95.62 396 ARG A O 1
ATOM 3043 N N . VAL A 1 397 ? 5.593 10.054 21.534 1.00 95.31 397 VAL A N 1
ATOM 3044 C CA . VAL A 1 397 ? 4.458 10.696 20.864 1.00 95.31 397 VAL A CA 1
ATOM 3045 C C . VAL A 1 397 ? 3.154 10.255 21.526 1.00 95.31 397 VAL A C 1
ATOM 3047 O O . VAL A 1 397 ? 2.324 11.098 21.873 1.00 95.31 397 VAL A O 1
ATOM 3050 N N . ARG A 1 398 ? 3.006 8.956 21.811 1.00 95.25 398 ARG A N 1
ATOM 3051 C CA . ARG A 1 398 ? 1.825 8.397 22.494 1.00 95.25 398 ARG A CA 1
ATOM 3052 C C . ARG A 1 398 ? 1.600 9.028 23.866 1.00 95.25 398 ARG A C 1
ATOM 3054 O O . ARG A 1 398 ? 0.471 9.390 24.188 1.00 95.25 398 ARG A O 1
ATOM 3061 N N . GLN A 1 399 ? 2.663 9.272 24.633 1.00 93.81 399 GLN A N 1
ATOM 3062 C CA . GLN A 1 399 ? 2.588 9.960 25.927 1.00 93.81 399 GLN A CA 1
ATOM 3063 C C . GLN A 1 399 ? 2.040 11.393 25.805 1.00 93.81 399 GLN A C 1
ATOM 3065 O O . GLN A 1 399 ? 1.348 11.891 26.697 1.00 93.81 399 GLN A O 1
ATOM 3070 N N . GLN A 1 400 ? 2.329 12.077 24.698 1.00 92.31 400 GLN A N 1
ATOM 3071 C CA . GLN A 1 400 ? 1.827 13.426 24.455 1.00 92.31 400 GLN A CA 1
ATOM 3072 C C . GLN A 1 400 ? 0.369 13.416 23.989 1.00 92.31 400 GLN A C 1
ATOM 3074 O O . GLN A 1 400 ? -0.424 14.209 24.504 1.00 92.31 400 GLN A O 1
ATOM 3079 N N . LEU A 1 401 ? 0.019 12.515 23.069 1.00 92.50 401 LEU A N 1
ATOM 3080 C CA . LEU A 1 401 ? -1.300 12.420 22.440 1.00 92.50 401 LEU A CA 1
ATOM 3081 C C . LEU A 1 401 ? -2.362 11.766 23.339 1.00 92.50 401 LEU A C 1
ATOM 3083 O O . LEU A 1 401 ? -3.485 12.264 23.452 1.00 92.50 401 LEU A O 1
ATOM 3087 N N . SER A 1 402 ? -2.018 10.652 23.979 1.00 91.25 402 SER A N 1
ATOM 3088 C CA . SER A 1 402 ? -2.954 9.764 24.674 1.00 91.25 402 SER A CA 1
ATOM 3089 C C . SER A 1 402 ? -2.267 9.001 25.821 1.00 91.25 402 SER A C 1
ATOM 3091 O O . SER A 1 402 ? -2.121 7.783 25.751 1.00 91.25 402 SER A O 1
ATOM 3093 N N . PRO A 1 403 ? -1.871 9.680 26.914 1.00 90.06 403 PRO A N 1
ATOM 3094 C CA . PRO A 1 403 ? -1.058 9.094 27.992 1.00 90.06 403 PRO A CA 1
ATOM 3095 C C . PRO A 1 403 ? -1.729 7.957 28.782 1.00 90.06 403 PRO A C 1
ATOM 3097 O O . PRO A 1 403 ? -1.060 7.266 29.539 1.00 90.06 403 PRO A O 1
ATOM 3100 N N . ARG A 1 404 ? -3.053 7.790 28.663 1.00 91.25 404 ARG A N 1
ATOM 3101 C CA . ARG A 1 404 ? -3.818 6.712 29.323 1.00 91.25 404 ARG A CA 1
ATOM 3102 C C . ARG A 1 404 ? -4.066 5.500 28.414 1.00 91.25 404 ARG A C 1
ATOM 3104 O O . ARG A 1 404 ? -4.708 4.547 28.846 1.00 91.25 404 ARG A O 1
ATOM 3111 N N . LYS A 1 405 ? -3.641 5.581 27.153 1.00 90.44 405 LYS A N 1
ATOM 3112 C CA . LYS A 1 405 ? -3.783 4.537 26.132 1.00 90.44 405 LYS A CA 1
ATOM 3113 C C . LYS A 1 405 ? -2.623 3.536 26.249 1.00 90.44 405 LYS A C 1
ATOM 3115 O O . LYS A 1 405 ? -1.718 3.734 27.057 1.00 90.44 405 LYS A O 1
ATOM 3120 N N . GLU A 1 406 ? -2.655 2.453 25.482 1.00 92.88 406 GLU A N 1
ATOM 3121 C CA . GLU A 1 406 ? -1.581 1.457 25.453 1.00 92.88 406 GLU A CA 1
ATOM 3122 C C . GLU A 1 406 ? -0.235 2.023 24.974 1.00 92.88 406 GLU A C 1
ATOM 3124 O O . GLU A 1 406 ? -0.184 3.054 24.293 1.00 92.88 406 GLU A O 1
ATOM 3129 N N . ARG A 1 407 ? 0.866 1.349 25.310 1.00 96.00 407 ARG A N 1
ATOM 3130 C CA . ARG A 1 407 ? 2.192 1.620 24.729 1.00 96.00 407 ARG A CA 1
ATOM 3131 C C . ARG A 1 407 ? 2.354 0.947 23.368 1.00 96.00 407 ARG A C 1
ATOM 3133 O O . ARG A 1 407 ? 1.535 0.127 22.968 1.00 96.00 407 ARG A O 1
ATOM 3140 N N . THR A 1 408 ? 3.421 1.301 22.662 1.00 97.88 408 THR A N 1
ATOM 3141 C CA . THR A 1 408 ? 3.708 0.798 21.313 1.00 97.88 408 THR A CA 1
ATOM 3142 C C . THR A 1 408 ? 3.771 -0.729 21.267 1.00 97.88 408 THR A C 1
ATOM 3144 O O . THR A 1 408 ? 3.069 -1.330 20.461 1.00 97.88 408 THR A O 1
ATOM 3147 N N . GLU A 1 409 ? 4.529 -1.357 22.173 1.00 98.00 409 GLU A N 1
ATOM 3148 C CA . GLU A 1 409 ? 4.644 -2.824 22.208 1.00 98.00 409 GLU A CA 1
ATOM 3149 C C . GLU A 1 409 ? 3.313 -3.506 22.531 1.00 98.00 409 GLU A C 1
ATOM 3151 O O . GLU A 1 409 ? 3.012 -4.562 22.000 1.00 98.00 409 GLU A O 1
ATOM 3156 N N . GLU A 1 410 ? 2.470 -2.889 23.360 1.00 97.94 410 GLU A N 1
ATOM 3157 C CA . GLU A 1 410 ? 1.162 -3.458 23.692 1.00 97.94 410 GLU A CA 1
ATOM 3158 C C . GLU A 1 410 ? 0.215 -3.443 22.485 1.00 97.94 410 GLU A C 1
ATOM 3160 O O . GLU A 1 410 ? -0.559 -4.379 22.307 1.00 97.94 410 GLU A O 1
ATOM 3165 N N . TRP A 1 411 ? 0.288 -2.408 21.639 1.00 98.31 411 TRP A N 1
ATOM 3166 C CA . TRP A 1 411 ? -0.453 -2.373 20.377 1.00 98.31 411 TRP A CA 1
ATOM 3167 C C . TRP A 1 411 ? 0.058 -3.452 19.413 1.00 98.31 411 TRP A C 1
ATOM 3169 O O . TRP A 1 411 ? -0.741 -4.211 18.865 1.00 98.31 411 TRP A O 1
ATOM 3179 N N . LEU A 1 412 ? 1.384 -3.561 19.253 1.00 98.62 412 LEU A N 1
ATOM 3180 C CA . LEU A 1 412 ? 2.014 -4.572 18.395 1.00 98.62 412 LEU A CA 1
ATOM 3181 C C . LEU A 1 412 ? 1.672 -5.991 18.858 1.00 98.62 412 LEU A C 1
ATOM 3183 O O . LEU A 1 412 ? 1.334 -6.834 18.034 1.00 98.62 412 LEU A O 1
ATOM 3187 N N . GLU A 1 413 ? 1.675 -6.237 20.167 1.00 98.50 413 GLU A N 1
ATOM 3188 C CA . GLU A 1 413 ? 1.375 -7.547 20.739 1.00 98.50 413 GLU A CA 1
ATOM 3189 C C . GLU A 1 413 ? -0.065 -7.993 20.469 1.00 98.50 413 GLU A C 1
ATOM 3191 O O . GLU A 1 413 ? -0.295 -9.165 20.181 1.00 98.50 413 GLU A O 1
ATOM 3196 N N . VAL A 1 414 ? -1.045 -7.084 20.482 1.00 98.69 414 VAL A N 1
ATOM 3197 C CA . VAL A 1 414 ? -2.425 -7.441 20.111 1.00 98.69 414 VAL A CA 1
ATOM 3198 C C . VAL A 1 414 ? -2.498 -7.915 18.658 1.00 98.69 414 VAL A C 1
ATOM 3200 O O . VAL A 1 414 ? -3.095 -8.958 18.389 1.00 98.69 414 VAL A O 1
ATOM 3203 N N . HIS A 1 415 ? -1.859 -7.199 17.730 1.00 98.69 415 HIS A N 1
ATOM 3204 C CA . HIS A 1 415 ? -1.819 -7.609 16.323 1.00 98.69 415 HIS A CA 1
ATOM 3205 C C . HIS A 1 415 ? -1.025 -8.906 16.128 1.00 98.69 415 HIS A C 1
ATOM 3207 O O . HIS A 1 415 ? -1.485 -9.791 15.411 1.00 98.69 415 HIS A O 1
ATOM 3213 N N . ARG A 1 416 ? 0.098 -9.079 16.83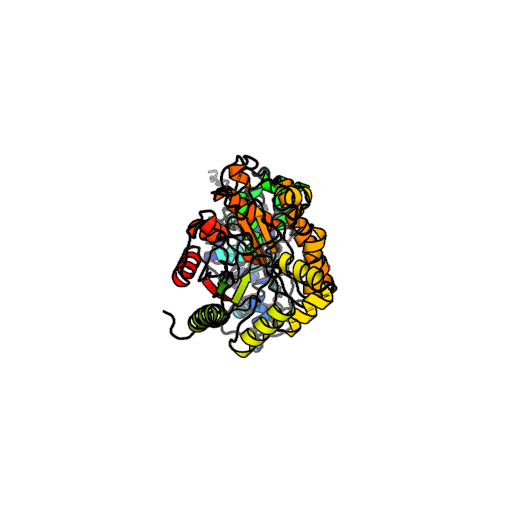5 1.00 98.44 416 ARG A N 1
ATOM 3214 C CA . ARG A 1 416 ? 0.886 -10.320 16.835 1.00 98.44 416 ARG A CA 1
ATOM 3215 C C . ARG A 1 416 ? 0.048 -11.524 17.266 1.00 98.44 416 ARG A C 1
ATOM 3217 O O . ARG A 1 416 ? 0.063 -12.560 16.606 1.00 98.44 416 ARG A O 1
ATOM 3224 N N . GLN A 1 417 ? -0.724 -11.392 18.344 1.00 98.44 417 GLN A N 1
ATOM 3225 C CA . GLN A 1 417 ? -1.608 -12.461 18.819 1.00 98.44 417 GLN A CA 1
ATOM 3226 C C . GLN A 1 417 ? -2.780 -12.717 17.861 1.00 98.44 417 GLN A C 1
ATOM 3228 O O . GLN A 1 417 ? -3.145 -13.871 17.650 1.00 98.44 417 GLN A O 1
ATOM 3233 N N . ALA A 1 418 ? -3.333 -11.677 17.229 1.00 98.56 418 ALA A N 1
ATOM 3234 C CA . ALA A 1 418 ? -4.361 -11.839 16.201 1.00 98.56 418 ALA A CA 1
ATOM 3235 C C . ALA A 1 418 ? -3.823 -12.616 14.984 1.00 98.56 418 ALA A C 1
ATOM 3237 O O . ALA A 1 418 ? -4.441 -13.585 14.544 1.00 98.56 418 ALA A O 1
ATOM 3238 N N . HIS A 1 419 ? -2.629 -12.264 14.503 1.00 98.62 419 HIS A N 1
ATOM 3239 C CA . HIS A 1 419 ? -1.968 -12.948 13.392 1.00 98.62 419 HIS A CA 1
ATOM 3240 C C . HIS A 1 419 ? -1.677 -14.422 13.713 1.00 98.62 419 HIS A C 1
ATOM 3242 O O . HIS A 1 419 ? -1.948 -15.293 12.886 1.00 98.62 419 HIS A O 1
ATOM 3248 N N . ARG A 1 420 ? -1.234 -14.738 14.937 1.00 97.75 420 ARG A N 1
ATOM 3249 C CA . ARG A 1 420 ? -1.049 -16.127 15.408 1.00 97.75 420 ARG A CA 1
ATOM 3250 C C . ARG A 1 420 ? -2.334 -16.947 15.448 1.00 97.75 420 ARG A C 1
ATOM 3252 O O . ARG A 1 420 ? -2.288 -18.159 15.265 1.00 97.75 420 ARG A O 1
ATOM 3259 N N . LEU A 1 421 ? -3.477 -16.298 15.662 1.00 97.06 421 LEU A N 1
ATOM 3260 C CA . LEU A 1 421 ? -4.798 -16.924 15.570 1.00 97.06 421 LEU A CA 1
ATOM 3261 C C . LEU A 1 421 ? -5.295 -17.073 14.120 1.00 97.06 421 LEU A C 1
ATOM 3263 O O . LEU A 1 421 ? -6.395 -17.574 13.907 1.00 97.06 421 LEU A O 1
ATOM 3267 N N . GLY A 1 422 ? -4.512 -16.647 13.123 1.00 97.12 422 GLY A N 1
ATOM 3268 C CA . GLY A 1 422 ? -4.908 -16.664 11.714 1.00 97.12 422 GLY A CA 1
ATOM 3269 C C . GLY A 1 422 ? -5.807 -15.494 11.308 1.00 97.12 422 GLY A C 1
ATOM 3270 O O . GLY A 1 422 ? -6.332 -15.493 10.197 1.00 97.12 422 GLY A O 1
ATOM 3271 N N . MET A 1 423 ? -6.003 -14.504 12.185 1.00 98.12 423 MET A N 1
ATOM 3272 C CA . MET A 1 423 ? -6.793 -13.317 11.873 1.00 98.12 423 MET A CA 1
ATOM 3273 C C . MET A 1 423 ? -5.947 -12.323 11.089 1.00 98.12 423 MET A C 1
ATOM 3275 O O . MET A 1 423 ? -4.858 -11.948 11.518 1.00 98.12 423 MET A O 1
ATOM 3279 N N . ASP A 1 424 ? -6.481 -11.837 9.978 1.00 98.25 424 ASP A N 1
ATOM 3280 C CA . ASP A 1 424 ? -5.894 -10.708 9.274 1.00 98.25 424 ASP A CA 1
ATOM 3281 C C . ASP A 1 424 ? -6.217 -9.395 9.986 1.00 98.25 424 ASP A C 1
ATOM 3283 O O . ASP A 1 424 ? -7.240 -9.258 10.666 1.00 98.25 424 ASP A O 1
ATOM 3287 N N . THR A 1 425 ? -5.351 -8.401 9.822 1.00 98.62 425 THR A N 1
ATOM 3288 C CA . THR A 1 425 ? -5.571 -7.064 10.372 1.00 98.62 425 THR A CA 1
ATOM 3289 C C . THR A 1 425 ? -5.186 -5.972 9.373 1.00 98.62 425 THR A C 1
ATOM 3291 O O . THR A 1 425 ? -4.686 -6.233 8.276 1.00 98.62 425 THR A O 1
ATOM 3294 N N . THR A 1 426 ? -5.443 -4.715 9.722 1.00 98.38 426 THR A N 1
ATOM 3295 C CA . THR A 1 426 ? -4.884 -3.553 9.016 1.00 98.38 426 THR A CA 1
ATOM 3296 C C . THR A 1 426 ? -4.004 -2.740 9.959 1.00 98.38 426 THR A C 1
ATOM 3298 O O . THR A 1 426 ? -4.054 -2.921 11.173 1.00 98.38 426 THR A O 1
ATOM 3301 N N . ALA A 1 427 ? -3.184 -1.844 9.414 1.00 98.44 427 ALA A N 1
ATOM 3302 C CA . ALA A 1 427 ? -2.385 -0.899 10.190 1.00 98.44 427 ALA A CA 1
ATOM 3303 C C . ALA A 1 427 ? -2.675 0.535 9.735 1.00 98.44 427 ALA A C 1
ATOM 3305 O O . ALA A 1 427 ? -2.877 0.790 8.548 1.00 98.44 427 ALA A O 1
ATOM 3306 N N . THR A 1 428 ? -2.713 1.493 10.662 1.00 97.75 428 THR A N 1
ATOM 3307 C CA . THR A 1 428 ? -2.974 2.902 10.326 1.00 97.75 428 THR A CA 1
ATOM 3308 C C . THR A 1 428 ? -1.912 3.817 10.908 1.00 97.75 428 THR A C 1
ATOM 3310 O O . THR A 1 428 ? -1.299 3.488 11.918 1.00 97.75 428 THR A O 1
ATOM 3313 N N . MET A 1 429 ? -1.736 4.990 10.302 1.00 98.06 429 MET A N 1
ATOM 3314 C CA . MET A 1 429 ? -0.888 6.047 10.849 1.00 98.06 429 MET A CA 1
ATOM 3315 C C . MET A 1 429 ? -1.617 7.386 10.802 1.00 98.06 429 MET A C 1
ATOM 3317 O O . MET A 1 429 ? -1.811 7.949 9.721 1.00 98.06 429 MET A O 1
ATOM 3321 N N . MET A 1 430 ? -1.973 7.914 11.975 1.00 96.19 430 MET A N 1
ATOM 3322 C CA . MET A 1 430 ? -2.379 9.312 12.096 1.00 96.19 430 MET A CA 1
ATOM 3323 C C . MET A 1 430 ? -1.125 10.176 12.134 1.00 96.19 430 MET A C 1
ATOM 3325 O O . MET A 1 430 ? -0.357 10.111 13.093 1.00 96.19 430 MET A O 1
ATOM 3329 N N . TYR A 1 431 ? -0.939 11.026 11.133 1.00 94.69 431 TYR A N 1
ATOM 3330 C CA . TYR A 1 431 ? 0.242 11.882 11.039 1.00 94.69 431 TYR A CA 1
ATOM 3331 C C . TYR A 1 431 ? -0.126 13.368 10.931 1.00 94.69 431 TYR A C 1
ATOM 3333 O O . TYR A 1 431 ? -1.263 13.743 10.653 1.00 94.69 431 TYR A O 1
ATOM 3341 N N . GLY A 1 432 ? 0.862 14.236 11.110 1.00 90.75 432 GLY A N 1
ATOM 3342 C CA . GLY A 1 432 ? 0.724 15.690 11.076 1.00 90.75 432 GLY A CA 1
ATOM 3343 C C . GLY A 1 432 ? 0.305 16.284 12.417 1.00 90.75 432 GLY A C 1
ATOM 3344 O O . GLY A 1 432 ? -0.380 17.300 12.426 1.00 90.75 432 GLY A O 1
ATOM 3345 N N . SER A 1 433 ? 0.667 15.638 13.527 1.00 91.06 433 SER A N 1
ATOM 3346 C CA . SER A 1 433 ? 0.344 16.048 14.894 1.00 91.06 433 SER A CA 1
ATOM 3347 C C . SER A 1 433 ? 1.591 16.586 15.619 1.00 91.06 433 SER A C 1
ATOM 3349 O O . SER A 1 433 ? 2.152 17.598 15.208 1.00 91.06 433 SER A O 1
ATOM 3351 N N . VAL A 1 434 ? 2.015 15.951 16.714 1.00 90.06 434 VAL A N 1
ATOM 3352 C CA . VAL A 1 434 ? 3.194 16.326 17.520 1.00 90.06 434 VAL A CA 1
ATOM 3353 C C . VAL A 1 434 ? 4.450 15.522 17.156 1.00 90.06 434 VAL A C 1
ATOM 3355 O O . VAL A 1 434 ? 5.509 15.701 17.764 1.00 90.06 434 VAL A O 1
ATOM 3358 N N . GLU A 1 435 ? 4.333 14.590 16.211 1.00 93.38 435 GLU A N 1
ATOM 3359 C CA . GLU A 1 435 ? 5.425 13.720 15.792 1.00 93.38 435 GLU A CA 1
ATOM 3360 C C . GLU A 1 435 ? 6.392 14.410 14.821 1.00 93.38 435 GLU A C 1
ATOM 3362 O O . GLU A 1 435 ? 6.034 15.330 14.088 1.00 93.38 435 GLU A O 1
ATOM 3367 N N . THR A 1 436 ? 7.629 13.929 14.793 1.00 89.94 436 THR A N 1
ATOM 3368 C CA . THR A 1 436 ? 8.640 14.283 13.794 1.00 89.94 436 THR A CA 1
ATOM 3369 C C . THR A 1 436 ? 8.582 13.329 12.601 1.00 89.94 436 THR A C 1
ATOM 3371 O O . THR A 1 436 ? 7.974 12.261 12.662 1.00 89.94 436 THR A O 1
ATOM 3374 N N . LEU A 1 437 ? 9.272 13.666 11.508 1.00 90.94 437 LEU A N 1
ATOM 3375 C CA . LEU A 1 437 ? 9.421 12.754 10.367 1.00 90.94 437 LEU A CA 1
ATOM 3376 C C . LEU A 1 437 ? 10.141 11.453 10.756 1.00 90.94 437 LEU A C 1
ATOM 3378 O O . LEU A 1 437 ? 9.769 10.389 10.273 1.00 90.94 437 LEU A O 1
ATOM 3382 N N . ALA A 1 438 ? 11.111 11.525 11.673 1.00 91.88 438 ALA A N 1
ATOM 3383 C CA . ALA A 1 438 ? 11.790 10.352 12.221 1.00 91.88 438 ALA A CA 1
ATOM 3384 C C . ALA A 1 438 ? 10.806 9.409 12.934 1.00 91.88 438 ALA A C 1
ATOM 3386 O O . ALA A 1 438 ? 10.834 8.206 12.692 1.00 91.88 438 ALA A O 1
ATOM 3387 N N . ASP A 1 439 ? 9.875 9.959 13.724 1.00 97.31 439 ASP A N 1
ATOM 3388 C CA . ASP A 1 439 ? 8.845 9.162 14.404 1.00 97.31 439 ASP A CA 1
ATOM 3389 C C . ASP A 1 439 ? 7.906 8.459 13.395 1.00 97.31 439 ASP A C 1
ATOM 3391 O O . ASP A 1 439 ? 7.441 7.348 13.646 1.00 97.31 439 ASP A O 1
ATOM 3395 N N . ARG A 1 440 ? 7.636 9.073 12.230 1.00 97.94 440 ARG A N 1
ATOM 3396 C CA . ARG A 1 440 ? 6.852 8.433 11.153 1.00 97.94 440 ARG A CA 1
ATOM 3397 C C . ARG A 1 440 ? 7.605 7.279 10.505 1.00 97.94 440 ARG A C 1
ATOM 3399 O O . ARG A 1 440 ? 7.003 6.255 10.203 1.00 97.94 440 ARG A O 1
ATOM 3406 N N . VAL A 1 441 ? 8.908 7.441 10.277 1.00 98.44 441 VAL A N 1
ATOM 3407 C CA . VAL A 1 441 ? 9.748 6.355 9.757 1.00 98.44 441 VAL A CA 1
ATOM 3408 C C . VAL A 1 441 ? 9.782 5.203 10.759 1.00 98.44 441 VAL A C 1
ATOM 3410 O O . VAL A 1 441 ? 9.540 4.065 10.375 1.00 98.44 441 VAL A O 1
ATOM 3413 N N . GLU A 1 442 ? 9.991 5.492 12.044 1.00 98.62 442 GLU A N 1
ATOM 3414 C CA . GLU A 1 442 ? 9.985 4.486 13.113 1.00 98.62 442 GLU A CA 1
ATOM 3415 C C . GLU A 1 442 ? 8.651 3.725 13.186 1.00 98.62 442 GLU A C 1
ATOM 3417 O O . GLU A 1 442 ? 8.644 2.500 13.286 1.00 98.62 442 GLU A O 1
ATOM 3422 N N . HIS A 1 443 ? 7.519 4.424 13.049 1.00 98.81 443 HIS A N 1
ATOM 3423 C CA . HIS A 1 443 ? 6.199 3.800 12.947 1.00 98.81 443 HIS A CA 1
ATOM 3424 C C . HIS A 1 443 ? 6.121 2.801 11.779 1.00 98.81 443 HIS A C 1
ATOM 3426 O O . HIS A 1 443 ? 5.687 1.664 11.966 1.00 98.81 443 HIS A O 1
ATOM 3432 N N . LEU A 1 444 ? 6.529 3.217 10.573 1.00 98.81 444 LEU A N 1
ATOM 3433 C CA . LEU A 1 444 ? 6.484 2.366 9.378 1.00 98.81 444 LEU A CA 1
ATOM 3434 C C . LEU A 1 444 ? 7.379 1.131 9.536 1.00 98.81 444 LEU A C 1
ATOM 3436 O O . LEU A 1 444 ? 6.975 0.033 9.157 1.00 98.81 444 LEU A O 1
ATOM 3440 N N . LEU A 1 445 ? 8.565 1.293 10.129 1.00 98.75 445 LEU A N 1
ATOM 3441 C CA . LEU A 1 445 ? 9.479 0.179 10.379 1.00 98.75 445 LEU A CA 1
ATOM 3442 C C . LEU A 1 445 ? 8.908 -0.832 11.373 1.00 98.75 445 LEU A C 1
ATOM 3444 O O . LEU A 1 445 ? 8.994 -2.024 11.108 1.00 98.75 445 LEU A O 1
ATOM 3448 N N . ARG A 1 446 ? 8.237 -0.384 12.438 1.00 98.81 446 ARG A N 1
ATOM 3449 C CA . ARG A 1 446 ? 7.568 -1.287 13.392 1.00 98.81 446 ARG A CA 1
ATOM 3450 C C . ARG A 1 446 ? 6.477 -2.135 12.743 1.00 98.81 446 ARG A C 1
ATOM 3452 O O . ARG A 1 446 ? 6.366 -3.322 13.033 1.00 98.81 446 ARG A O 1
ATOM 3459 N N . ILE A 1 447 ? 5.682 -1.541 11.849 1.00 98.88 447 ILE A N 1
ATOM 3460 C CA . ILE A 1 447 ? 4.685 -2.294 11.070 1.00 98.88 447 ILE A CA 1
ATOM 3461 C C . ILE A 1 447 ? 5.383 -3.309 10.166 1.00 98.88 447 ILE A C 1
ATOM 3463 O O . ILE A 1 447 ? 4.972 -4.465 10.115 1.00 98.88 447 ILE A O 1
ATOM 3467 N N . ARG A 1 448 ? 6.441 -2.881 9.467 1.00 98.69 448 ARG A N 1
ATOM 3468 C CA . ARG A 1 448 ? 7.216 -3.739 8.568 1.00 98.69 448 ARG A CA 1
ATOM 3469 C C . ARG A 1 448 ? 7.828 -4.932 9.299 1.00 98.69 448 ARG A C 1
ATOM 3471 O O . ARG A 1 448 ? 7.734 -6.043 8.798 1.00 98.69 448 ARG A O 1
ATOM 3478 N N . GLU A 1 449 ? 8.410 -4.712 10.471 1.00 98.69 449 GLU A N 1
ATOM 3479 C CA . GLU A 1 449 ? 9.024 -5.753 11.303 1.00 98.69 449 GLU A CA 1
ATOM 3480 C C . GLU A 1 449 ? 7.984 -6.772 11.782 1.00 98.69 449 GLU A C 1
ATOM 3482 O O . GLU A 1 449 ? 8.155 -7.970 11.568 1.00 98.69 449 GLU A O 1
ATOM 3487 N N . LEU A 1 450 ? 6.849 -6.315 12.324 1.00 98.75 450 LEU A N 1
ATOM 3488 C CA . LEU A 1 450 ? 5.779 -7.225 12.742 1.00 98.75 450 LEU A CA 1
ATOM 3489 C C . LEU A 1 450 ? 5.163 -7.984 11.552 1.00 98.75 450 LEU A C 1
ATOM 3491 O O . LEU A 1 450 ? 4.764 -9.143 11.686 1.00 98.75 450 LEU A O 1
ATOM 3495 N N . GLN A 1 451 ? 5.092 -7.361 10.376 1.00 98.69 451 GLN A N 1
ATOM 3496 C CA . GLN A 1 451 ? 4.665 -8.044 9.157 1.00 98.69 451 GLN A CA 1
ATOM 3497 C C . GLN A 1 451 ? 5.656 -9.145 8.749 1.00 98.69 451 GLN A C 1
ATOM 3499 O O . GLN A 1 451 ? 5.212 -10.232 8.388 1.00 98.69 451 GLN A O 1
ATOM 3504 N N . ASP A 1 452 ? 6.971 -8.904 8.839 1.00 98.62 452 ASP A N 1
ATOM 3505 C CA . ASP A 1 452 ? 7.989 -9.934 8.578 1.00 98.62 452 ASP A CA 1
ATOM 3506 C C . ASP A 1 452 ? 7.837 -11.120 9.547 1.00 98.62 452 ASP A C 1
ATOM 3508 O O . ASP A 1 452 ? 7.828 -12.268 9.100 1.00 98.62 452 ASP A O 1
ATOM 3512 N N . GLU A 1 453 ? 7.647 -10.853 10.847 1.00 98.12 453 GLU A N 1
ATOM 3513 C CA . GLU A 1 453 ? 7.367 -11.888 11.859 1.00 98.12 453 GLU A CA 1
ATOM 3514 C C . GLU A 1 453 ? 6.141 -12.730 11.467 1.00 98.12 453 GLU A C 1
ATOM 3516 O O . GLU A 1 453 ? 6.191 -13.959 11.437 1.00 98.12 453 GLU A O 1
ATOM 3521 N N . SER A 1 454 ? 5.044 -12.063 11.106 1.00 97.50 454 SER A N 1
ATOM 3522 C CA . SER A 1 454 ? 3.756 -12.713 10.834 1.00 97.50 454 SER A CA 1
ATOM 3523 C C . SER A 1 454 ? 3.786 -13.561 9.559 1.00 97.50 454 SER A C 1
ATOM 3525 O O . SER A 1 454 ? 3.236 -14.663 9.522 1.00 97.50 454 SER A O 1
ATOM 3527 N N . LEU A 1 455 ? 4.467 -13.072 8.517 1.00 96.81 455 LEU A N 1
ATOM 3528 C CA . LEU A 1 455 ? 4.671 -13.816 7.274 1.00 96.81 455 LEU A CA 1
ATOM 3529 C C . LEU A 1 455 ? 5.572 -15.039 7.486 1.00 96.81 455 LEU A C 1
ATOM 3531 O O . LEU A 1 455 ? 5.300 -16.086 6.899 1.00 96.81 455 LEU A O 1
ATOM 3535 N N . ALA A 1 456 ? 6.602 -14.932 8.331 1.00 96.88 456 ALA A N 1
ATOM 3536 C CA . ALA A 1 456 ? 7.482 -16.052 8.664 1.00 96.88 456 ALA A CA 1
ATOM 3537 C C . ALA A 1 456 ? 6.768 -17.145 9.480 1.00 96.88 456 ALA A C 1
ATOM 3539 O O . ALA A 1 456 ? 7.031 -18.329 9.275 1.00 96.88 456 ALA A O 1
ATOM 3540 N N . GLU A 1 457 ? 5.849 -16.766 10.376 1.00 94.75 457 GLU A N 1
ATOM 3541 C CA . GLU A 1 457 ? 5.035 -17.706 11.162 1.00 94.75 457 GLU A CA 1
ATOM 3542 C C . GLU A 1 457 ? 3.897 -18.357 10.337 1.00 94.75 457 GLU A C 1
ATOM 3544 O O . GLU A 1 457 ? 3.365 -19.392 10.737 1.00 94.75 457 GLU A O 1
ATOM 3549 N N . GLY A 1 458 ? 3.534 -17.800 9.172 1.00 88.12 458 GLY A N 1
ATOM 3550 C CA . GLY A 1 458 ? 2.522 -18.364 8.265 1.00 88.12 458 GLY A CA 1
ATOM 3551 C C . GLY A 1 458 ? 1.063 -18.145 8.694 1.00 88.12 458 GLY A C 1
ATOM 3552 O O . GLY A 1 458 ? 0.169 -18.809 8.168 1.00 88.12 458 GLY A O 1
ATOM 3553 N N . GLY A 1 459 ? 0.819 -17.231 9.638 1.00 89.06 459 GLY A N 1
ATOM 3554 C CA . GLY A 1 459 ? -0.511 -16.897 10.152 1.00 89.06 459 GLY A CA 1
ATOM 3555 C C . GLY A 1 459 ? -1.250 -15.814 9.352 1.00 89.06 459 GLY A C 1
ATOM 3556 O O . GLY A 1 459 ? -1.062 -15.632 8.140 1.00 89.06 459 GLY A O 1
ATOM 3557 N N . GLY A 1 460 ? -2.114 -15.086 10.064 1.00 96.62 460 GLY A N 1
ATOM 3558 C CA . GLY A 1 460 ? -2.725 -13.847 9.586 1.00 96.62 460 GLY A CA 1
ATOM 3559 C C . GLY A 1 460 ? -1.685 -12.739 9.411 1.00 96.62 460 GLY A C 1
ATOM 3560 O O . GLY A 1 460 ? -0.528 -12.888 9.805 1.00 96.62 460 GLY A O 1
ATOM 3561 N N . ARG A 1 461 ? -2.064 -11.631 8.773 1.00 98.25 461 ARG A N 1
ATOM 3562 C CA . ARG A 1 461 ? -1.117 -10.556 8.429 1.00 98.25 461 ARG A CA 1
ATOM 3563 C C . ARG A 1 461 ? -1.780 -9.188 8.347 1.00 98.25 461 ARG A C 1
ATOM 3565 O O . ARG A 1 461 ? -3.005 -9.078 8.298 1.00 98.25 461 ARG A O 1
ATOM 3572 N N . PHE A 1 462 ? -0.970 -8.139 8.217 1.00 98.69 462 PHE A N 1
ATOM 3573 C CA . PHE A 1 462 ? -1.469 -6.854 7.745 1.00 98.69 462 PHE A CA 1
ATOM 3574 C C . PHE A 1 462 ? -1.827 -6.945 6.259 1.00 98.69 462 PHE A C 1
ATOM 3576 O O . PHE A 1 462 ? -0.954 -7.137 5.407 1.00 98.69 462 PHE A O 1
ATOM 3583 N N . LEU A 1 463 ? -3.111 -6.778 5.939 1.00 98.19 463 LEU A N 1
ATOM 3584 C CA . LEU A 1 463 ? -3.595 -6.729 4.556 1.00 98.19 463 LEU A CA 1
ATOM 3585 C C . LEU A 1 463 ? -3.410 -5.350 3.933 1.00 98.19 463 LEU A C 1
ATOM 3587 O O . LEU A 1 463 ? -3.197 -5.245 2.725 1.00 98.19 463 LEU A O 1
ATOM 3591 N N . ALA A 1 464 ? -3.500 -4.298 4.747 1.00 98.38 464 ALA A N 1
ATOM 3592 C CA . ALA A 1 464 ? -3.474 -2.928 4.269 1.00 98.38 464 ALA A CA 1
ATOM 3593 C C . ALA A 1 464 ? -2.855 -1.955 5.266 1.00 98.38 464 ALA A C 1
ATOM 3595 O O . ALA A 1 464 ? -2.988 -2.118 6.483 1.00 98.38 464 ALA A O 1
ATOM 3596 N N . PHE A 1 465 ? -2.253 -0.902 4.720 1.00 98.75 465 PHE A N 1
ATOM 3597 C CA . PHE A 1 465 ? -1.807 0.263 5.462 1.00 98.75 465 PHE A CA 1
ATOM 3598 C C . PHE A 1 465 ? -2.602 1.513 5.070 1.00 98.75 465 PHE A C 1
ATOM 3600 O O . PHE A 1 465 ? -2.802 1.793 3.885 1.00 98.75 465 PHE A O 1
ATOM 3607 N N . ILE A 1 466 ? -3.041 2.281 6.070 1.00 97.88 466 ILE A N 1
ATOM 3608 C CA . ILE A 1 466 ? -3.896 3.457 5.882 1.00 97.88 466 ILE A CA 1
ATOM 3609 C C . ILE A 1 466 ? -3.286 4.680 6.589 1.00 97.88 466 ILE A C 1
ATOM 3611 O O . ILE A 1 466 ? -3.494 4.870 7.794 1.00 97.88 466 ILE A O 1
ATOM 3615 N N . PRO A 1 467 ? -2.546 5.549 5.875 1.00 97.06 467 PRO A N 1
ATOM 3616 C CA . PRO A 1 467 ? -2.105 6.824 6.422 1.00 97.06 467 PRO A CA 1
ATOM 3617 C C . PRO A 1 467 ? -3.232 7.858 6.339 1.00 97.06 467 PRO A C 1
ATOM 3619 O O . PRO A 1 467 ? -3.881 8.008 5.303 1.00 97.06 467 PRO A O 1
ATOM 3622 N N . TRP A 1 468 ? -3.440 8.626 7.403 1.00 94.50 468 TRP A N 1
ATOM 3623 C CA . TRP A 1 468 ? -4.443 9.688 7.426 1.00 94.50 468 TRP A CA 1
ATOM 3624 C C . TRP A 1 468 ? -3.964 10.899 8.224 1.00 94.50 468 TRP A C 1
ATOM 3626 O O . TRP A 1 468 ? -3.228 10.790 9.204 1.00 94.50 468 TRP A O 1
ATOM 3636 N N . SER A 1 469 ? -4.351 12.091 7.773 1.00 92.94 469 SER A N 1
ATOM 3637 C CA . SER A 1 469 ? -3.903 13.334 8.402 1.00 92.94 469 SER A CA 1
ATOM 3638 C C . SER A 1 469 ? -4.709 13.638 9.661 1.00 92.94 469 SER A C 1
ATOM 3640 O O . SER A 1 469 ? -5.943 13.602 9.625 1.00 92.94 469 SER A O 1
ATOM 3642 N N . PHE A 1 470 ? -4.030 14.058 10.721 1.00 93.25 470 PHE A N 1
ATOM 3643 C CA . PHE A 1 470 ? -4.634 14.630 11.916 1.00 93.25 470 PHE A CA 1
ATOM 3644 C C . PHE A 1 470 ? -5.560 15.812 11.569 1.00 93.25 470 PHE A C 1
ATOM 3646 O O . PHE A 1 470 ? -5.220 16.672 10.752 1.00 93.25 470 PHE A O 1
ATOM 3653 N N . GLN A 1 471 ? -6.737 15.852 12.201 1.00 91.56 471 GLN A N 1
ATOM 3654 C CA . GLN A 1 471 ? -7.701 16.947 12.092 1.00 91.56 471 GLN A CA 1
ATOM 3655 C C . GLN A 1 471 ? -7.658 17.804 13.374 1.00 91.56 471 GLN A C 1
ATOM 3657 O O . GLN A 1 471 ? -8.154 17.365 14.410 1.00 91.56 471 GLN A O 1
ATOM 3662 N N . PRO A 1 472 ? -7.056 19.010 13.350 1.00 89.06 472 PRO A N 1
ATOM 3663 C CA . PRO A 1 472 ? -6.758 19.754 14.577 1.00 89.06 472 PRO A CA 1
ATOM 3664 C C . PRO A 1 472 ? -7.930 20.544 15.166 1.00 89.06 472 PRO A C 1
ATOM 3666 O O . PRO A 1 472 ? -7.883 20.890 16.349 1.00 89.06 472 PRO A O 1
ATOM 3669 N N . VAL A 1 473 ? -8.959 20.857 14.375 1.00 87.50 473 VAL A N 1
ATOM 3670 C CA . VAL A 1 473 ? -10.013 21.812 14.752 1.00 87.50 473 VAL A CA 1
ATOM 3671 C C . VAL A 1 473 ? -10.754 21.339 16.004 1.00 87.50 473 VAL A C 1
ATOM 3673 O O . VAL A 1 473 ? -11.276 20.232 16.041 1.00 87.50 473 VAL A O 1
ATOM 3676 N N . GLY A 1 474 ? -10.801 22.173 17.045 1.00 86.44 474 GLY A N 1
ATOM 3677 C CA . GLY A 1 474 ? -11.541 21.912 18.291 1.00 86.44 474 GLY A CA 1
ATOM 3678 C C . GLY A 1 474 ? -10.850 20.966 19.284 1.00 86.44 474 GLY A C 1
ATOM 3679 O O . GLY A 1 474 ? -11.266 20.877 20.445 1.00 86.44 474 GLY A O 1
ATOM 3680 N N . THR A 1 475 ? -9.756 20.320 18.875 1.00 90.94 475 THR A N 1
ATOM 3681 C CA . THR A 1 475 ? -9.036 19.344 19.704 1.00 90.94 475 THR A CA 1
ATOM 3682 C C . THR A 1 475 ? -8.396 19.983 20.932 1.00 90.94 475 THR A C 1
ATOM 3684 O O . THR A 1 475 ? -8.075 21.175 20.959 1.00 90.94 475 THR A O 1
ATOM 3687 N N . GLU A 1 476 ? -8.186 19.193 21.988 1.00 90.12 476 GLU A N 1
ATOM 3688 C CA . GLU A 1 476 ? -7.460 19.665 23.172 1.00 90.12 476 GLU A CA 1
ATOM 3689 C C . GLU A 1 476 ? -6.024 20.076 22.814 1.00 90.12 476 GLU A C 1
ATOM 3691 O O . GLU A 1 476 ? -5.524 21.062 23.355 1.00 90.12 476 GLU A O 1
ATOM 3696 N N . LEU A 1 477 ? -5.386 19.379 21.867 1.00 88.25 477 LEU A N 1
ATOM 3697 C CA . LEU A 1 477 ? -4.055 19.735 21.362 1.00 88.25 477 LEU A CA 1
ATOM 3698 C C . LEU A 1 477 ? -4.006 21.152 20.784 1.00 88.25 477 LEU A C 1
ATOM 3700 O O . LEU A 1 477 ? -3.076 21.898 21.101 1.00 88.25 477 LEU A O 1
ATOM 3704 N N . GLN A 1 478 ? -5.009 21.529 19.983 1.00 86.56 478 GLN A N 1
ATOM 3705 C CA . GLN A 1 478 ? -5.133 22.884 19.448 1.00 86.56 478 GLN A CA 1
ATOM 3706 C C . GLN A 1 478 ? -5.435 23.887 20.571 1.00 86.56 478 GLN A C 1
ATOM 3708 O O . GLN A 1 478 ? -4.733 24.886 20.710 1.00 86.56 478 GLN A O 1
ATOM 3713 N N . ARG A 1 479 ? -6.428 23.603 21.427 1.00 86.56 479 ARG A N 1
ATOM 3714 C CA . ARG A 1 479 ? -6.853 24.515 22.509 1.00 86.56 479 ARG A CA 1
ATOM 3715 C C . ARG A 1 479 ? -5.753 24.806 23.530 1.00 86.56 479 ARG A C 1
ATOM 3717 O O . ARG A 1 479 ? -5.679 25.916 24.045 1.00 86.56 479 ARG A O 1
ATOM 3724 N N . ARG A 1 480 ? -4.898 23.825 23.832 1.00 83.88 480 ARG A N 1
ATOM 3725 C CA . ARG A 1 480 ? -3.766 23.978 24.765 1.00 83.88 480 ARG A CA 1
ATOM 3726 C C . ARG A 1 480 ? -2.494 24.511 24.102 1.00 83.88 480 ARG A C 1
ATOM 3728 O O . ARG A 1 480 ? -1.482 24.661 24.781 1.00 83.88 480 ARG A O 1
ATOM 3735 N N . GLY A 1 481 ? -2.513 24.760 22.790 1.00 77.25 481 GLY A N 1
ATOM 3736 C CA . GLY A 1 481 ? -1.346 25.218 22.035 1.00 77.25 481 GLY A CA 1
ATOM 3737 C C . GLY A 1 481 ? -0.190 24.211 21.994 1.00 77.25 481 GLY A C 1
ATOM 3738 O O . GLY A 1 481 ? 0.942 24.612 21.718 1.00 77.25 481 GLY A O 1
ATOM 3739 N N . SER A 1 482 ? -0.460 22.931 22.293 1.00 75.75 482 SER A N 1
ATOM 3740 C CA . SER A 1 482 ? 0.490 21.817 22.136 1.00 75.75 482 SER A CA 1
ATOM 3741 C C . SER A 1 482 ? 0.663 21.431 20.666 1.00 75.75 482 SER A C 1
ATOM 3743 O O . SER A 1 482 ? 1.697 20.894 20.289 1.00 75.75 482 SER A O 1
ATOM 3745 N N . PHE A 1 483 ? -0.331 21.748 19.836 1.00 80.94 483 PHE A N 1
ATOM 3746 C CA . PHE A 1 483 ? -0.229 21.767 18.386 1.00 80.94 483 PHE A CA 1
ATOM 3747 C C . PHE A 1 483 ? -0.402 23.209 17.904 1.00 80.94 483 PHE A C 1
ATOM 3749 O O . PHE A 1 483 ? -1.424 23.837 18.177 1.00 80.94 483 PHE A O 1
ATOM 3756 N N . ARG A 1 484 ? 0.619 23.742 17.226 1.00 63.06 484 ARG A N 1
ATOM 3757 C CA . ARG A 1 484 ? 0.627 25.108 16.667 1.00 63.06 484 ARG A CA 1
ATOM 3758 C C . ARG A 1 484 ? 0.752 25.135 15.143 1.00 63.06 484 ARG A C 1
ATOM 3760 O O . ARG A 1 484 ? 0.880 26.212 14.576 1.00 63.06 484 ARG A O 1
ATOM 3767 N N . GLY A 1 485 ? 0.789 23.962 14.515 1.00 69.75 485 GLY A N 1
ATOM 3768 C CA . GLY A 1 485 ? 0.873 23.834 13.066 1.00 69.75 485 GLY A CA 1
ATOM 3769 C C . GLY A 1 485 ? -0.494 23.932 12.399 1.00 69.75 485 GLY A C 1
ATOM 3770 O O . GLY A 1 485 ? -1.530 24.005 13.062 1.00 69.75 485 GLY A O 1
ATOM 3771 N N . ASP A 1 486 ? -0.478 23.870 11.075 1.00 74.69 486 ASP A N 1
ATOM 3772 C CA . ASP A 1 486 ? -1.677 23.698 10.265 1.00 74.69 486 ASP A CA 1
ATOM 3773 C C . ASP A 1 486 ? -1.942 22.217 9.991 1.00 74.69 486 ASP A C 1
ATOM 3775 O O . ASP A 1 486 ? -1.043 21.371 10.051 1.00 74.69 486 ASP A O 1
ATOM 3779 N N . LYS A 1 487 ? -3.196 21.898 9.652 1.00 83.25 487 LYS A N 1
ATOM 3780 C CA . LYS A 1 487 ? -3.554 20.584 9.106 1.00 83.25 487 LYS A CA 1
ATOM 3781 C C . LYS A 1 487 ? -2.629 20.257 7.927 1.00 83.25 487 LYS A C 1
ATOM 3783 O O . LYS A 1 487 ? -2.388 21.105 7.070 1.00 83.25 487 LYS A O 1
ATOM 3788 N N . SER A 1 488 ? -2.167 19.008 7.852 1.00 86.38 488 SER A N 1
ATOM 3789 C CA . SER A 1 488 ? -1.336 18.566 6.730 1.00 86.38 488 SER A CA 1
ATOM 3790 C C . SER A 1 488 ? -2.050 18.769 5.388 1.00 86.38 488 SER A C 1
ATOM 3792 O O . SER A 1 488 ? -3.201 18.359 5.216 1.00 86.38 488 SER A O 1
ATOM 3794 N N . SER A 1 489 ? -1.354 19.408 4.447 1.00 90.44 489 SER A N 1
ATOM 3795 C CA . SER A 1 489 ? -1.840 19.654 3.091 1.00 90.44 489 SER A CA 1
ATOM 3796 C C . SER A 1 489 ? -1.884 18.371 2.255 1.00 90.44 489 SER A C 1
ATOM 3798 O O . SER A 1 489 ? -1.237 17.375 2.590 1.00 90.44 489 SER A O 1
ATOM 3800 N N . GLY A 1 490 ? -2.567 18.426 1.106 1.00 92.69 490 GLY A N 1
ATOM 3801 C CA . GLY A 1 490 ? -2.534 17.340 0.120 1.00 92.69 490 GLY A CA 1
ATOM 3802 C C . GLY A 1 490 ? -1.108 16.986 -0.319 1.00 92.69 490 GLY A C 1
ATOM 3803 O O . GLY A 1 490 ? -0.788 15.814 -0.458 1.00 92.69 490 GLY A O 1
ATOM 3804 N N . TYR A 1 491 ? -0.210 17.974 -0.421 1.00 92.25 491 TYR A N 1
ATOM 3805 C CA . TYR A 1 491 ? 1.217 17.748 -0.690 1.00 92.25 491 TYR A CA 1
ATOM 3806 C C . TYR A 1 491 ? 1.876 16.875 0.392 1.00 92.25 491 TYR A C 1
ATOM 3808 O O . TYR A 1 491 ? 2.560 15.899 0.087 1.00 92.25 491 TYR A O 1
ATOM 3816 N N . GLY A 1 492 ? 1.635 17.191 1.671 1.00 91.75 492 GLY A N 1
ATOM 3817 C CA . GLY A 1 492 ? 2.144 16.398 2.792 1.00 91.75 492 GLY A CA 1
ATOM 3818 C C . GLY A 1 492 ? 1.562 14.983 2.829 1.00 91.75 492 GLY A C 1
ATOM 3819 O O . GLY A 1 492 ? 2.279 14.035 3.144 1.00 91.75 492 GLY A O 1
ATOM 3820 N N . TYR A 1 493 ? 0.289 14.831 2.461 1.00 96.62 493 TYR A N 1
ATOM 3821 C CA . TYR A 1 493 ? -0.361 13.528 2.334 1.00 96.62 493 TYR A CA 1
ATOM 3822 C C . TYR A 1 493 ? 0.232 12.663 1.230 1.00 96.62 493 TYR A C 1
ATOM 3824 O O . TYR A 1 493 ? 0.643 11.539 1.510 1.00 96.62 493 TYR A O 1
ATOM 3832 N N . LEU A 1 494 ? 0.328 13.184 0.006 1.00 97.88 494 LEU A N 1
ATOM 3833 C CA . LEU A 1 494 ? 0.885 12.452 -1.132 1.00 97.88 494 LEU A CA 1
ATOM 3834 C C . LEU A 1 494 ? 2.323 11.999 -0.851 1.00 97.88 494 LEU A C 1
ATOM 3836 O O . LEU A 1 494 ? 2.672 10.857 -1.138 1.00 97.88 494 LEU A O 1
ATOM 3840 N N . ARG A 1 495 ? 3.121 12.843 -0.182 1.00 97.12 495 ARG A N 1
ATOM 3841 C CA . ARG A 1 495 ? 4.455 12.468 0.301 1.00 97.12 495 ARG A CA 1
ATOM 3842 C C . ARG A 1 495 ? 4.404 11.308 1.289 1.00 97.12 495 ARG A C 1
ATOM 3844 O O . ARG A 1 495 ? 5.119 10.330 1.114 1.00 97.12 495 ARG A O 1
ATOM 3851 N N . THR A 1 496 ? 3.571 11.396 2.327 1.00 97.94 496 THR A N 1
ATOM 3852 C CA . THR A 1 496 ? 3.450 10.317 3.318 1.00 97.94 496 THR A CA 1
ATOM 3853 C C . THR A 1 496 ? 2.982 9.010 2.681 1.00 97.94 496 THR A C 1
ATOM 3855 O O . THR A 1 496 ? 3.527 7.962 3.017 1.00 97.94 496 THR A O 1
ATOM 3858 N N . VAL A 1 497 ? 2.037 9.052 1.742 1.00 98.31 497 VAL A N 1
ATOM 3859 C CA . VAL A 1 497 ? 1.601 7.877 0.974 1.00 98.31 497 VAL A CA 1
ATOM 3860 C C . VAL A 1 497 ? 2.770 7.270 0.199 1.00 98.31 497 VAL A C 1
ATOM 3862 O O . VAL A 1 497 ? 3.041 6.080 0.358 1.00 98.31 497 VAL A O 1
ATOM 3865 N N . ALA A 1 498 ? 3.493 8.082 -0.576 1.00 98.31 498 ALA A N 1
ATOM 3866 C CA . ALA A 1 498 ? 4.596 7.606 -1.400 1.00 98.31 498 ALA A CA 1
ATOM 3867 C C . ALA A 1 498 ? 5.718 6.991 -0.556 1.00 98.31 498 ALA A C 1
ATOM 3869 O O . ALA A 1 498 ? 6.123 5.857 -0.803 1.00 98.31 498 ALA A O 1
ATOM 3870 N N . VAL A 1 499 ? 6.144 7.664 0.520 1.00 98.31 499 VAL A N 1
ATOM 3871 C CA . VAL A 1 499 ? 7.141 7.091 1.440 1.00 98.31 499 VAL A CA 1
ATOM 3872 C C . VAL A 1 499 ? 6.628 5.807 2.091 1.00 98.31 499 VAL A C 1
ATOM 3874 O O . VAL A 1 499 ? 7.394 4.862 2.239 1.00 98.31 499 VAL A O 1
ATOM 3877 N N . SER A 1 500 ? 5.340 5.718 2.433 1.00 98.69 500 SER A N 1
ATOM 3878 C CA . SER A 1 500 ? 4.770 4.493 3.013 1.00 98.69 500 SER A CA 1
ATOM 3879 C C . SER A 1 500 ? 4.802 3.321 2.029 1.00 98.69 500 SER A C 1
ATOM 3881 O O . SER A 1 500 ? 5.130 2.209 2.437 1.00 98.69 500 SER A O 1
ATOM 3883 N N . ARG A 1 501 ? 4.532 3.556 0.735 1.00 98.56 501 ARG A N 1
ATOM 3884 C CA . ARG A 1 501 ? 4.645 2.528 -0.317 1.00 98.56 501 ARG A CA 1
ATOM 3885 C C . ARG A 1 501 ? 6.079 2.021 -0.461 1.00 98.56 501 ARG A C 1
ATOM 3887 O O . ARG A 1 501 ? 6.281 0.824 -0.639 1.00 98.56 501 ARG A O 1
ATOM 3894 N N . LEU A 1 502 ? 7.051 2.927 -0.387 1.00 97.81 502 LEU A N 1
ATOM 3895 C CA . LEU A 1 502 ? 8.475 2.599 -0.490 1.00 97.81 502 LEU A CA 1
ATOM 3896 C C . LEU A 1 502 ? 9.025 1.943 0.785 1.00 97.81 502 LEU A C 1
ATOM 3898 O O . LEU A 1 502 ? 9.944 1.132 0.714 1.00 97.81 502 LEU A O 1
ATOM 3902 N N . ALA A 1 503 ? 8.467 2.278 1.949 1.00 98.31 503 ALA A N 1
ATOM 3903 C CA . ALA A 1 503 ? 8.866 1.707 3.229 1.00 98.31 503 ALA A CA 1
ATOM 3904 C C . ALA A 1 503 ? 8.321 0.293 3.432 1.00 98.31 503 ALA A C 1
ATOM 3906 O O . ALA A 1 503 ? 9.074 -0.590 3.836 1.00 98.31 503 ALA A O 1
ATOM 3907 N N . LEU A 1 504 ? 7.025 0.091 3.175 1.00 98.50 504 LEU A N 1
ATOM 3908 C CA . LEU A 1 504 ? 6.296 -1.143 3.466 1.00 98.50 504 LEU A CA 1
ATOM 3909 C C . LEU A 1 504 ? 6.363 -2.118 2.285 1.00 98.50 504 LEU A C 1
ATOM 3911 O O . LEU A 1 504 ? 5.359 -2.429 1.640 1.00 98.50 504 LEU A O 1
ATOM 3915 N N . ASP A 1 505 ? 7.562 -2.632 2.010 1.00 96.56 505 ASP A N 1
ATOM 3916 C CA . ASP A 1 505 ? 7.795 -3.609 0.939 1.00 96.56 505 ASP A CA 1
ATOM 3917 C C . ASP A 1 505 ? 7.048 -4.942 1.139 1.00 96.56 505 ASP A C 1
ATOM 3919 O O . ASP A 1 505 ? 6.847 -5.677 0.174 1.00 96.56 505 ASP A O 1
ATOM 3923 N N . ASN A 1 506 ? 6.549 -5.219 2.343 1.00 97.56 506 ASN A N 1
ATOM 3924 C CA . ASN A 1 506 ? 5.874 -6.461 2.723 1.00 97.56 506 ASN A CA 1
ATOM 3925 C C . ASN A 1 506 ? 4.375 -6.296 3.067 1.00 97.56 506 ASN A C 1
ATOM 3927 O O . ASN A 1 506 ? 3.717 -7.272 3.435 1.00 97.56 506 ASN A O 1
ATOM 3931 N N . VAL A 1 507 ? 3.803 -5.095 2.898 1.00 98.38 507 VAL A N 1
ATOM 3932 C CA . VAL A 1 507 ? 2.348 -4.861 2.961 1.00 98.38 507 VAL A CA 1
ATOM 3933 C C . VAL A 1 507 ? 1.827 -4.642 1.542 1.00 98.38 507 VAL A C 1
ATOM 3935 O O . VAL A 1 507 ? 2.321 -3.792 0.797 1.00 98.38 507 VAL A O 1
ATOM 3938 N N . ALA A 1 508 ? 0.848 -5.446 1.128 1.00 96.88 508 ALA A N 1
ATOM 3939 C CA . ALA A 1 508 ? 0.375 -5.441 -0.255 1.00 96.88 508 ALA A CA 1
ATOM 3940 C C . ALA A 1 508 ? -0.376 -4.146 -0.592 1.00 96.88 508 ALA A C 1
ATOM 3942 O O . ALA A 1 508 ? -0.074 -3.495 -1.600 1.00 96.88 508 ALA A O 1
ATOM 3943 N N . ASN A 1 509 ? -1.310 -3.740 0.269 1.00 98.56 509 ASN A N 1
ATOM 3944 C CA . ASN A 1 509 ? -2.284 -2.706 -0.060 1.00 98.56 509 ASN A CA 1
ATOM 3945 C C . ASN A 1 509 ? -2.053 -1.406 0.707 1.00 98.56 509 ASN A C 1
ATOM 3947 O O . ASN A 1 509 ? -1.815 -1.415 1.914 1.00 98.56 509 ASN A O 1
ATOM 3951 N N . LEU A 1 510 ? -2.172 -0.280 0.006 1.00 98.44 510 LEU A N 1
ATOM 3952 C CA . LEU A 1 510 ? -2.278 1.045 0.612 1.00 98.44 510 LEU A CA 1
ATOM 3953 C C . LEU A 1 510 ? -3.638 1.634 0.264 1.00 98.44 510 LEU A C 1
ATOM 3955 O O . LEU A 1 510 ? -3.985 1.710 -0.918 1.00 98.44 510 LEU A O 1
ATOM 3959 N N . GLN A 1 511 ? -4.354 2.086 1.293 1.00 97.50 511 GLN A N 1
ATOM 3960 C CA . GLN A 1 511 ? -5.685 2.664 1.157 1.00 97.50 511 GLN A CA 1
ATOM 3961 C C . GLN A 1 511 ? -5.641 4.198 1.133 1.00 97.50 511 GLN A C 1
ATOM 3963 O O . GLN A 1 511 ? -4.950 4.832 1.938 1.00 97.50 511 GLN A O 1
ATOM 3968 N N . ALA A 1 512 ? -6.432 4.812 0.252 1.00 96.38 512 ALA A N 1
ATOM 3969 C CA . ALA A 1 512 ? -6.653 6.253 0.250 1.00 96.38 512 ALA A CA 1
ATOM 3970 C C . ALA A 1 512 ? -7.415 6.726 1.503 1.00 96.38 512 ALA A C 1
ATOM 3972 O O . ALA A 1 512 ? -8.330 6.069 1.998 1.00 96.38 512 ALA A O 1
ATOM 3973 N N . SER A 1 513 ? -7.095 7.932 1.982 1.00 91.19 513 SER A N 1
ATOM 3974 C CA . SER A 1 513 ? -7.816 8.602 3.071 1.00 91.19 513 SER A CA 1
ATOM 3975 C C . SER A 1 513 ? -8.664 9.754 2.533 1.00 91.19 513 SER A C 1
ATOM 3977 O O . SER A 1 513 ? -8.474 10.923 2.881 1.00 91.19 513 SER A O 1
ATOM 3979 N N . TRP A 1 514 ? -9.623 9.432 1.662 1.00 89.31 514 TRP A N 1
ATOM 3980 C CA . TRP A 1 514 ? -10.525 10.432 1.081 1.00 89.31 514 TRP A CA 1
ATOM 3981 C C . TRP A 1 514 ? -11.348 11.170 2.151 1.00 89.31 514 TRP A C 1
ATOM 3983 O O . TRP A 1 514 ? -11.658 12.344 1.977 1.00 89.31 514 TRP A O 1
ATOM 3993 N N . VAL A 1 515 ? -11.626 10.543 3.299 1.00 85.94 515 VAL A N 1
ATOM 3994 C CA . VAL A 1 515 ? -12.360 11.167 4.415 1.00 85.94 515 VAL A CA 1
ATOM 3995 C C . VAL A 1 515 ? -11.594 12.347 5.022 1.00 85.94 515 VAL A C 1
ATOM 3997 O O . VAL A 1 515 ? -12.195 13.324 5.459 1.00 85.94 515 VAL A O 1
ATOM 4000 N N . THR A 1 516 ? -10.258 12.294 5.052 1.00 87.44 516 THR A N 1
ATOM 4001 C CA . THR A 1 516 ? -9.452 13.375 5.645 1.00 87.44 516 THR A CA 1
ATOM 4002 C C . THR A 1 516 ? -8.908 14.352 4.608 1.00 87.44 516 THR A C 1
ATOM 4004 O O . THR A 1 516 ? -8.681 15.521 4.936 1.00 87.44 516 THR A O 1
ATOM 4007 N N . GLN A 1 517 ? -8.736 13.907 3.362 1.00 90.81 517 GLN A N 1
ATOM 4008 C CA . GLN A 1 517 ? -8.074 14.664 2.293 1.00 90.81 517 GLN A CA 1
ATOM 4009 C C . GLN A 1 517 ? -9.008 15.110 1.160 1.00 90.81 517 GLN A C 1
ATOM 4011 O O . GLN A 1 517 ? -8.661 16.004 0.391 1.00 90.81 517 GLN A O 1
ATOM 4016 N N . GLY A 1 518 ? -10.200 14.525 1.070 1.00 91.19 518 GLY A N 1
ATOM 4017 C CA . GLY A 1 518 ? -11.148 14.739 -0.014 1.00 91.19 518 GLY A CA 1
ATOM 4018 C C . GLY A 1 518 ? -10.884 13.851 -1.232 1.00 91.19 518 GLY A C 1
ATOM 4019 O O . GLY A 1 518 ? -9.787 13.331 -1.451 1.00 91.19 518 GLY A O 1
ATOM 4020 N N . ALA A 1 519 ? -11.920 13.702 -2.056 1.00 91.69 519 ALA A N 1
ATOM 4021 C CA . ALA A 1 519 ? -11.949 12.766 -3.176 1.00 91.69 519 ALA A CA 1
ATOM 4022 C C . ALA A 1 519 ? -10.887 13.056 -4.256 1.00 91.69 519 ALA A C 1
ATOM 4024 O O . ALA A 1 519 ? -10.302 12.136 -4.820 1.00 91.69 519 ALA A O 1
ATOM 4025 N N . LYS A 1 520 ? -10.570 14.332 -4.515 1.00 94.88 520 LYS A N 1
ATOM 4026 C CA . LYS A 1 520 ? -9.564 14.718 -5.524 1.00 94.88 520 LYS A CA 1
ATOM 4027 C C . LYS A 1 520 ? -8.135 14.390 -5.107 1.00 94.88 520 LYS A C 1
ATOM 4029 O O . LYS A 1 520 ? -7.350 13.941 -5.934 1.00 94.88 520 LYS A O 1
ATOM 4034 N N . VAL A 1 521 ? -7.798 14.557 -3.830 1.00 96.19 521 VAL A N 1
ATOM 4035 C CA . VAL A 1 521 ? -6.474 14.167 -3.325 1.00 96.19 521 VAL A CA 1
ATOM 4036 C C . VAL A 1 521 ? -6.349 12.641 -3.277 1.00 96.19 521 VAL A C 1
ATOM 4038 O O . VAL A 1 521 ? -5.294 12.113 -3.616 1.00 96.19 521 VAL A O 1
ATOM 4041 N N . ALA A 1 522 ? -7.427 11.928 -2.937 1.00 95.88 522 ALA A N 1
ATOM 4042 C CA . ALA A 1 522 ? -7.479 10.468 -3.036 1.00 95.88 522 ALA A CA 1
ATOM 4043 C C . ALA A 1 522 ? -7.339 9.959 -4.482 1.00 95.88 522 ALA A C 1
ATOM 4045 O O . ALA A 1 522 ? -6.661 8.970 -4.727 1.00 95.88 522 ALA A O 1
ATOM 4046 N N . GLN A 1 523 ? -7.920 10.658 -5.460 1.00 97.19 523 GLN A N 1
ATOM 4047 C CA . GLN A 1 523 ? -7.714 10.349 -6.875 1.00 97.19 523 GLN A CA 1
ATOM 4048 C C . GLN A 1 523 ? -6.245 10.533 -7.281 1.00 97.19 523 GLN A C 1
ATOM 4050 O O . GLN A 1 523 ? -5.680 9.667 -7.945 1.00 97.19 523 GLN A O 1
ATOM 4055 N N . LEU A 1 524 ? -5.614 11.636 -6.861 1.00 97.44 524 LEU A N 1
ATOM 4056 C CA . LEU A 1 524 ? -4.196 11.876 -7.132 1.00 97.44 524 LEU A CA 1
ATOM 4057 C C . LEU A 1 524 ? -3.309 10.808 -6.491 1.00 97.44 524 LEU A C 1
ATOM 4059 O O . LEU A 1 524 ? -2.367 10.362 -7.135 1.00 97.44 524 LEU A O 1
ATOM 4063 N N . SER A 1 525 ? -3.614 10.356 -5.270 1.00 98.06 525 SER A N 1
ATOM 4064 C CA . SER A 1 525 ? -2.766 9.398 -4.549 1.00 98.06 525 SER A CA 1
ATOM 4065 C C . SER A 1 525 ? -2.641 8.030 -5.225 1.00 98.06 525 SER A C 1
ATOM 4067 O O . SER A 1 525 ? -1.685 7.306 -4.936 1.00 98.06 525 SER A O 1
ATOM 4069 N N . LEU A 1 526 ? -3.519 7.709 -6.185 1.00 97.62 526 LEU A N 1
ATOM 4070 C CA . LEU A 1 526 ? -3.362 6.552 -7.071 1.00 97.62 526 LEU A CA 1
ATOM 4071 C C . LEU A 1 526 ? -2.027 6.598 -7.833 1.00 97.62 526 LEU A C 1
ATOM 4073 O O . LEU A 1 526 ? -1.407 5.563 -8.024 1.00 97.62 526 LEU A O 1
ATOM 4077 N N . LYS A 1 527 ? -1.524 7.788 -8.184 1.00 96.75 527 LYS A N 1
ATOM 4078 C CA . LYS A 1 527 ? -0.202 7.996 -8.811 1.00 96.75 527 LYS A CA 1
ATOM 4079 C C . LYS A 1 527 ? 0.943 8.189 -7.810 1.00 96.75 527 LYS A C 1
ATOM 4081 O O . LYS A 1 527 ? 2.028 8.614 -8.182 1.00 96.75 527 LYS A O 1
ATOM 4086 N N . PHE A 1 528 ? 0.695 7.911 -6.532 1.00 97.88 528 PHE A N 1
ATOM 4087 C CA . PHE A 1 528 ? 1.675 8.023 -5.445 1.00 97.88 528 PHE A CA 1
ATOM 4088 C C . PHE A 1 528 ? 1.784 6.723 -4.641 1.00 97.88 528 PHE A C 1
ATOM 4090 O O . PHE A 1 528 ? 2.330 6.715 -3.543 1.00 97.88 528 PHE A O 1
ATOM 4097 N N . GLY A 1 529 ? 1.263 5.614 -5.173 1.00 96.75 529 GLY A N 1
ATOM 4098 C CA . GLY A 1 529 ? 1.423 4.286 -4.589 1.00 96.75 529 GLY A CA 1
ATOM 4099 C C . GLY A 1 529 ? 0.171 3.676 -3.950 1.00 96.75 529 GLY A C 1
ATOM 4100 O O . GLY A 1 529 ? 0.251 2.551 -3.450 1.00 96.75 529 GLY A O 1
ATOM 4101 N N . VAL A 1 530 ? -0.979 4.361 -3.959 1.00 98.19 530 VAL A N 1
ATOM 4102 C CA . VAL A 1 530 ? -2.269 3.776 -3.539 1.00 98.19 530 VAL A CA 1
ATOM 4103 C C . VAL A 1 530 ? -2.795 2.812 -4.601 1.00 98.19 530 VAL A C 1
ATOM 4105 O O . VAL A 1 530 ? -2.739 3.104 -5.792 1.00 98.19 530 VAL A O 1
ATOM 4108 N N . ASN A 1 531 ? -3.350 1.683 -4.158 1.00 98.44 531 ASN A N 1
ATOM 4109 C CA . ASN A 1 531 ? -4.042 0.709 -5.015 1.00 98.44 531 ASN A CA 1
ATOM 4110 C C . ASN A 1 531 ? -5.478 0.394 -4.544 1.00 98.44 531 ASN A C 1
ATOM 4112 O O . ASN A 1 531 ? -6.200 -0.357 -5.201 1.00 98.44 531 ASN A O 1
ATOM 4116 N N . ASP A 1 532 ? -5.901 0.974 -3.421 1.00 98.06 532 ASP A N 1
ATOM 4117 C CA . ASP A 1 532 ? -7.231 0.806 -2.846 1.00 98.06 532 ASP A CA 1
ATOM 4118 C C . ASP A 1 532 ? -7.826 2.172 -2.482 1.00 98.06 532 ASP A C 1
ATOM 4120 O O . ASP A 1 532 ? -7.247 2.950 -1.724 1.00 98.06 532 ASP A O 1
ATOM 4124 N N . PHE A 1 533 ? -8.994 2.486 -3.033 1.00 96.44 533 PHE A N 1
ATOM 4125 C CA . PHE A 1 533 ? -9.709 3.730 -2.761 1.00 96.44 533 PHE A CA 1
ATOM 4126 C C . PHE A 1 533 ? -10.386 3.710 -1.382 1.00 96.44 533 PHE A C 1
ATOM 4128 O O . PHE A 1 533 ? -10.752 4.761 -0.857 1.00 96.44 533 PHE A O 1
ATOM 4135 N N . GLY A 1 534 ? -10.493 2.530 -0.762 1.00 92.50 534 GLY A N 1
ATOM 4136 C CA . GLY A 1 534 ? -11.004 2.334 0.586 1.00 92.50 534 GLY A CA 1
ATOM 4137 C C . GLY A 1 534 ? -12.503 2.102 0.664 1.00 92.50 534 GLY A C 1
ATOM 4138 O O . GLY A 1 534 ? -13.159 1.753 -0.314 1.00 92.50 534 GLY A O 1
ATOM 4139 N N . SER A 1 535 ? -13.042 2.247 1.873 1.00 86.94 535 SER A N 1
ATOM 4140 C CA . SER A 1 535 ? -14.464 2.024 2.134 1.00 86.94 535 SER A CA 1
ATOM 4141 C C . SER A 1 535 ? -15.311 3.201 1.661 1.00 86.94 535 SER A C 1
ATOM 4143 O O . SER A 1 535 ? -14.892 4.349 1.807 1.00 86.94 535 SER A O 1
ATOM 4145 N N . THR A 1 536 ? -16.524 2.935 1.171 1.00 79.56 536 THR A N 1
ATOM 4146 C CA . THR A 1 536 ? -17.541 3.966 0.889 1.00 79.56 536 THR A CA 1
ATOM 4147 C C . THR A 1 536 ? -18.040 4.691 2.138 1.00 79.56 536 THR A C 1
ATOM 4149 O O . THR A 1 536 ? -18.699 5.713 1.997 1.00 79.56 536 THR A O 1
ATOM 4152 N N . MET A 1 537 ? -17.752 4.165 3.340 1.00 69.50 537 MET A N 1
ATOM 4153 C CA . MET A 1 537 ? -18.122 4.711 4.655 1.00 69.50 537 MET A CA 1
ATOM 4154 C C . MET A 1 537 ? -19.493 5.404 4.658 1.00 69.50 537 MET A C 1
ATOM 4156 O O . MET A 1 537 ? -19.581 6.629 4.701 1.00 69.50 537 MET A O 1
ATOM 4160 N N . MET A 1 538 ? -20.576 4.614 4.653 1.00 66.44 538 MET A N 1
ATOM 4161 C CA . MET A 1 538 ? -21.959 5.137 4.672 1.00 66.44 538 MET A CA 1
ATOM 4162 C C . MET A 1 538 ? -22.268 6.063 5.868 1.00 66.44 538 MET A C 1
ATOM 4164 O O . MET A 1 538 ? -23.296 6.734 5.885 1.00 66.44 538 MET A O 1
ATOM 4168 N N . GLU A 1 539 ? -21.395 6.088 6.876 1.00 59.88 539 GLU A N 1
ATOM 4169 C CA . GLU A 1 539 ? -21.449 6.959 8.044 1.00 59.88 539 GLU A CA 1
ATOM 4170 C C . GLU A 1 539 ? -20.013 7.236 8.544 1.00 59.88 539 GLU A C 1
ATOM 4172 O O . GLU A 1 539 ? -19.197 6.315 8.586 1.00 59.88 539 GLU A O 1
ATOM 4177 N N . GLU A 1 540 ? -19.692 8.483 8.920 1.00 55.88 540 GLU A N 1
ATOM 4178 C CA . GLU A 1 540 ? -18.427 8.859 9.577 1.00 55.88 540 GLU A CA 1
ATOM 4179 C C . GLU A 1 540 ? -18.666 9.970 10.614 1.00 55.88 540 GLU A C 1
ATOM 4181 O O . GLU A 1 540 ? -19.058 11.091 10.272 1.00 55.88 540 GLU A O 1
ATOM 4186 N N . ASN A 1 541 ? -18.411 9.664 11.893 1.00 56.00 541 ASN A N 1
ATOM 4187 C CA . ASN A 1 541 ? -18.653 10.584 13.009 1.00 56.00 541 ASN A CA 1
ATOM 4188 C C . ASN A 1 541 ? -17.385 11.031 13.770 1.00 56.00 541 ASN A C 1
ATOM 4190 O O . ASN A 1 541 ? -17.486 11.875 14.662 1.00 56.00 541 ASN A O 1
ATOM 4194 N N . VAL A 1 542 ? -16.205 10.465 13.490 1.00 52.66 542 VAL A N 1
ATOM 4195 C CA . VAL A 1 542 ? -14.993 10.682 14.299 1.00 52.66 542 VAL A CA 1
ATOM 4196 C C . VAL A 1 542 ? -14.201 11.879 13.784 1.00 52.66 542 VAL A C 1
ATOM 4198 O O . VAL A 1 542 ? -13.924 12.808 14.549 1.00 52.66 542 VAL A O 1
ATOM 4201 N N . VAL A 1 543 ? -13.854 11.902 12.495 1.00 52.72 543 VAL A N 1
ATOM 4202 C CA . VAL A 1 543 ? -13.125 13.035 11.905 1.00 52.72 543 VAL A CA 1
ATOM 4203 C C . VAL A 1 543 ? -14.052 14.181 11.513 1.00 52.72 543 VAL A C 1
ATOM 4205 O O . VAL A 1 543 ? -13.604 15.332 11.460 1.00 52.72 543 VAL A O 1
ATOM 4208 N N . SER A 1 544 ? -15.347 13.915 11.323 1.00 61.22 544 SER A N 1
ATOM 4209 C CA . SER A 1 544 ? -16.336 14.965 11.066 1.00 61.22 544 SER A CA 1
ATOM 4210 C C . SER A 1 544 ? -16.536 15.913 12.244 1.00 61.22 544 SER A C 1
ATOM 4212 O O . SER A 1 544 ? -16.598 17.134 12.057 1.00 61.22 544 SER A O 1
ATOM 4214 N N . GLN A 1 545 ? -16.474 15.395 13.472 1.00 53.94 545 GLN A N 1
ATOM 4215 C CA . GLN A 1 545 ? -16.443 16.213 14.690 1.00 53.94 545 GLN A CA 1
ATOM 4216 C C . GLN A 1 545 ? -15.131 16.994 14.874 1.00 53.94 545 GLN A C 1
ATOM 4218 O O . GLN A 1 545 ? -15.068 17.934 15.669 1.00 53.94 545 GLN A O 1
ATOM 4223 N N . ALA A 1 546 ? -14.085 16.643 14.127 1.00 44.06 546 ALA A N 1
ATOM 4224 C CA . ALA A 1 546 ? -12.829 17.385 14.046 1.00 44.06 546 ALA A CA 1
ATOM 4225 C C . ALA A 1 546 ? -12.725 18.259 12.776 1.00 44.06 546 ALA A C 1
ATOM 4227 O O . ALA A 1 546 ? -11.651 18.766 12.453 1.00 44.06 546 ALA A O 1
ATOM 4228 N N . GLY A 1 547 ? -13.844 18.480 12.072 1.00 35.81 547 GLY A N 1
ATOM 4229 C CA . GLY A 1 547 ? -13.974 19.464 10.993 1.00 35.81 547 GLY A CA 1
ATOM 4230 C C . GLY A 1 547 ? -13.870 18.922 9.562 1.00 35.81 547 GLY A C 1
ATOM 4231 O O . GLY A 1 547 ? -14.045 19.702 8.627 1.00 35.81 547 GLY A O 1
ATOM 4232 N N . ALA A 1 548 ? -13.624 17.623 9.353 1.00 55.72 548 ALA A N 1
ATOM 4233 C CA . ALA A 1 548 ? -13.606 17.031 8.011 1.00 55.72 548 ALA A CA 1
ATOM 4234 C C . ALA A 1 548 ? -15.033 16.754 7.498 1.00 55.72 548 ALA A C 1
ATOM 4236 O O . ALA A 1 548 ? -15.815 16.079 8.152 1.00 55.72 548 ALA A O 1
ATOM 4237 N N . ARG A 1 549 ? -15.410 17.264 6.322 1.00 62.72 549 ARG A N 1
ATOM 4238 C CA . ARG A 1 549 ? -16.760 17.070 5.753 1.00 62.72 549 ARG A CA 1
ATOM 4239 C C . ARG A 1 549 ? -16.679 16.576 4.316 1.00 62.72 549 ARG A C 1
ATOM 4241 O O . ARG A 1 549 ? -17.070 17.283 3.392 1.00 62.72 549 ARG A O 1
ATOM 4248 N N . PHE A 1 550 ? -16.122 15.386 4.136 1.00 66.38 550 PHE A N 1
ATOM 4249 C CA . PHE A 1 550 ? -16.089 14.714 2.841 1.00 66.38 550 PHE A CA 1
ATOM 4250 C C . PHE A 1 550 ? -16.987 13.478 2.891 1.00 66.38 550 PHE A C 1
ATOM 4252 O O . PHE A 1 550 ? -16.953 12.730 3.864 1.00 66.38 550 PHE A O 1
ATOM 4259 N N . SER A 1 551 ? -17.778 13.279 1.844 1.00 68.75 551 SER A N 1
ATOM 4260 C CA . SER A 1 551 ? -18.557 12.070 1.572 1.00 68.75 551 SER A CA 1
ATOM 4261 C C . SER A 1 551 ? -18.350 11.694 0.108 1.00 68.75 551 SER A C 1
ATOM 4263 O O . SER A 1 551 ? -18.034 12.564 -0.705 1.00 68.75 551 SER A O 1
ATOM 4265 N N . THR A 1 552 ? -18.493 10.414 -0.228 1.00 71.12 552 THR A N 1
ATOM 4266 C CA . THR A 1 552 ? -18.403 9.946 -1.615 1.00 71.12 552 THR A CA 1
ATOM 4267 C C . THR A 1 552 ? -19.356 8.778 -1.847 1.00 71.12 552 THR A C 1
ATOM 4269 O O . THR A 1 552 ? -19.589 7.980 -0.938 1.00 71.12 552 THR A O 1
ATOM 4272 N N . SER A 1 553 ? -19.952 8.694 -3.037 1.00 83.69 553 SER A N 1
ATOM 4273 C CA . SER A 1 553 ? -20.795 7.556 -3.426 1.00 83.69 553 SER A CA 1
ATOM 4274 C C . SER A 1 553 ? -19.967 6.480 -4.142 1.00 83.69 553 SER A C 1
ATOM 4276 O O . SER A 1 553 ? -18.913 6.798 -4.696 1.00 83.69 553 SER A O 1
ATOM 4278 N N . PRO A 1 554 ? -20.438 5.218 -4.212 1.00 85.44 554 PRO A N 1
ATOM 4279 C CA . PRO A 1 554 ? -19.789 4.195 -5.035 1.00 85.44 554 PRO A CA 1
ATOM 4280 C C . PRO A 1 554 ? -19.564 4.657 -6.483 1.00 85.44 554 PRO A C 1
ATOM 4282 O O . PRO A 1 554 ? -18.479 4.488 -7.028 1.00 85.44 554 PRO A O 1
ATOM 4285 N N . GLN A 1 555 ? -20.555 5.328 -7.080 1.00 87.62 555 GLN A N 1
ATOM 4286 C CA . GLN A 1 555 ? -20.478 5.835 -8.452 1.00 87.62 555 GLN A CA 1
ATOM 4287 C C . GLN A 1 555 ? -19.412 6.924 -8.605 1.00 87.62 555 GLN A C 1
ATOM 4289 O O . GLN A 1 555 ? -18.735 6.990 -9.630 1.00 87.62 555 GLN A O 1
ATOM 4294 N N . GLU A 1 556 ? -19.243 7.780 -7.594 1.00 90.38 556 GLU A N 1
ATOM 4295 C CA . GLU A 1 556 ? -18.189 8.791 -7.601 1.00 90.38 556 GLU A CA 1
ATOM 4296 C C . GLU A 1 556 ? -16.802 8.148 -7.464 1.00 90.38 556 GLU A C 1
ATOM 4298 O O . GLU A 1 556 ? -15.904 8.505 -8.226 1.00 90.38 556 GLU A O 1
ATOM 4303 N N . ILE A 1 557 ? -16.634 7.165 -6.569 1.00 92.62 557 ILE A N 1
ATOM 4304 C CA . ILE A 1 557 ? -15.391 6.384 -6.456 1.00 92.62 557 ILE A CA 1
ATOM 4305 C C . ILE A 1 557 ? -15.038 5.759 -7.810 1.00 92.62 557 ILE A C 1
ATOM 4307 O O . ILE A 1 557 ? -13.932 5.957 -8.315 1.00 92.62 557 ILE A O 1
ATOM 4311 N N . GLU A 1 558 ? -15.983 5.056 -8.435 1.00 93.69 558 GLU A N 1
ATOM 4312 C CA . GLU A 1 558 ? -15.769 4.425 -9.737 1.00 93.69 558 GLU A CA 1
ATOM 4313 C C . GLU A 1 558 ? -15.410 5.437 -10.824 1.00 93.69 558 GLU A C 1
ATOM 4315 O O . GLU A 1 558 ? -14.484 5.207 -11.605 1.00 93.69 558 GLU A O 1
ATOM 4320 N N . HIS A 1 559 ? -16.102 6.578 -10.864 1.00 95.38 559 HIS A N 1
ATOM 4321 C CA . HIS A 1 559 ? -15.798 7.653 -11.800 1.00 95.38 559 HIS A CA 1
ATOM 4322 C C . HIS A 1 559 ? -14.370 8.184 -11.612 1.00 95.38 559 HIS A C 1
ATOM 4324 O O . HIS A 1 559 ? -13.642 8.345 -12.592 1.00 95.38 559 HIS A O 1
ATOM 4330 N N . LEU A 1 560 ? -13.945 8.429 -10.369 1.00 96.12 560 LEU A N 1
ATOM 4331 C CA . LEU A 1 560 ? -12.608 8.940 -10.059 1.00 96.12 560 LEU A CA 1
ATOM 4332 C C . LEU A 1 560 ? -11.513 7.935 -10.423 1.00 96.12 560 LEU A C 1
ATOM 4334 O O . LEU A 1 560 ? -10.485 8.334 -10.974 1.00 96.12 560 LEU A O 1
ATOM 4338 N N . ILE A 1 561 ? -11.749 6.648 -10.166 1.00 96.81 561 ILE A N 1
ATOM 4339 C CA . ILE A 1 561 ? -10.842 5.561 -10.544 1.00 96.81 561 ILE A CA 1
ATOM 4340 C C . ILE A 1 561 ? -10.694 5.491 -12.071 1.00 96.81 561 ILE A C 1
ATOM 4342 O O . ILE A 1 561 ? -9.570 5.512 -12.579 1.00 96.81 561 ILE A O 1
ATOM 4346 N N . ARG A 1 562 ? -11.811 5.496 -12.815 1.00 97.00 562 ARG A N 1
ATOM 4347 C CA . ARG A 1 562 ? -11.800 5.485 -14.291 1.00 97.00 562 ARG A CA 1
ATOM 4348 C C . ARG A 1 562 ? -11.101 6.712 -14.863 1.00 97.00 562 ARG A C 1
ATOM 4350 O O . ARG A 1 562 ? -10.265 6.583 -15.751 1.00 97.00 562 ARG A O 1
ATOM 4357 N N . ALA A 1 563 ? -11.389 7.892 -14.320 1.00 95.94 563 ALA A N 1
ATOM 4358 C CA . ALA A 1 563 ? -10.758 9.141 -14.739 1.00 95.94 563 ALA A CA 1
ATOM 4359 C C . ALA A 1 563 ? -9.248 9.190 -14.433 1.00 95.94 563 ALA A C 1
ATOM 4361 O O . ALA A 1 563 ? -8.530 9.956 -15.067 1.00 95.94 563 ALA A O 1
ATOM 4362 N N . ALA A 1 564 ? -8.756 8.370 -13.498 1.00 93.88 564 ALA A N 1
ATOM 4363 C CA . ALA A 1 564 ? -7.328 8.196 -13.230 1.00 93.88 564 ALA A CA 1
ATOM 4364 C C . ALA A 1 564 ? -6.655 7.124 -14.116 1.00 93.88 564 ALA A C 1
ATOM 4366 O O . ALA A 1 564 ? -5.451 6.897 -13.978 1.00 93.88 564 ALA A O 1
ATOM 4367 N N . GLY A 1 565 ? -7.405 6.483 -15.022 1.00 93.69 565 GLY A N 1
ATOM 4368 C CA . GLY A 1 565 ? -6.899 5.480 -15.965 1.00 93.69 565 GLY A CA 1
ATOM 4369 C C . GLY A 1 565 ? -6.937 4.035 -15.459 1.00 93.69 565 GLY A C 1
ATOM 4370 O O . GLY A 1 565 ? -6.246 3.192 -16.022 1.00 93.69 565 GLY A O 1
ATOM 4371 N N . TYR A 1 566 ? -7.718 3.737 -14.416 1.00 96.06 566 TYR A N 1
ATOM 4372 C CA . TYR A 1 566 ? -7.827 2.395 -13.831 1.00 96.06 566 TYR A CA 1
ATOM 4373 C C . TYR A 1 566 ? -9.247 1.825 -13.954 1.00 96.06 566 TYR A C 1
ATOM 4375 O O . TYR A 1 566 ? -10.234 2.554 -14.058 1.00 96.06 566 TYR A O 1
ATOM 4383 N N . ALA A 1 567 ? -9.365 0.503 -13.897 1.00 95.25 567 ALA A N 1
ATOM 4384 C CA . ALA A 1 567 ? -10.624 -0.211 -13.778 1.00 95.25 567 ALA A CA 1
ATOM 4385 C C . ALA A 1 567 ? -11.022 -0.340 -12.293 1.00 95.25 567 ALA A C 1
ATOM 4387 O O . ALA A 1 567 ? -10.275 -0.940 -11.513 1.00 95.25 567 ALA A O 1
ATOM 4388 N N . PRO A 1 568 ? -12.184 0.189 -11.870 1.00 96.31 568 PRO A N 1
ATOM 4389 C CA . PRO A 1 568 ? -12.655 0.010 -10.504 1.00 96.31 568 PRO A CA 1
ATOM 4390 C C . PRO A 1 568 ? -13.150 -1.418 -10.280 1.00 96.31 568 PRO A C 1
ATOM 4392 O O . PRO A 1 568 ? -13.847 -1.982 -11.128 1.00 96.31 568 PRO A O 1
ATOM 4395 N N . ARG A 1 569 ? -12.813 -2.001 -9.127 1.00 95.38 569 ARG A N 1
ATOM 4396 C CA . ARG A 1 569 ? -13.316 -3.316 -8.707 1.00 95.38 569 ARG A CA 1
ATOM 4397 C C . ARG A 1 569 ? -13.739 -3.299 -7.244 1.00 95.38 569 ARG A C 1
ATOM 4399 O O . ARG A 1 569 ? -12.985 -2.852 -6.382 1.00 95.38 569 ARG A O 1
ATOM 4406 N N . VAL A 1 570 ? -14.927 -3.826 -6.964 1.00 94.12 570 VAL A N 1
ATOM 4407 C CA . VAL A 1 570 ? -15.368 -4.062 -5.586 1.00 94.12 570 VAL A CA 1
ATOM 4408 C C . VAL A 1 570 ? -14.579 -5.240 -5.019 1.00 94.12 570 VAL A C 1
ATOM 4410 O O . VAL A 1 570 ? -14.429 -6.265 -5.685 1.00 94.12 570 VAL A O 1
ATOM 4413 N N . ARG A 1 571 ? -14.093 -5.103 -3.787 1.00 95.25 571 ARG A N 1
ATOM 4414 C CA . ARG A 1 571 ? -13.450 -6.176 -3.021 1.00 95.25 571 ARG A CA 1
ATOM 4415 C C . ARG A 1 571 ? -14.191 -6.453 -1.715 1.00 95.25 571 ARG A C 1
ATOM 4417 O O . ARG A 1 571 ? -14.902 -5.584 -1.211 1.00 95.25 571 ARG A O 1
ATOM 4424 N N . ASN A 1 572 ? -13.964 -7.625 -1.130 1.00 94.88 572 ASN A N 1
ATOM 4425 C CA . ASN A 1 572 ? -14.254 -7.864 0.285 1.00 94.88 572 ASN A CA 1
ATOM 4426 C C . ASN A 1 572 ? -13.096 -7.353 1.184 1.00 94.88 572 ASN A C 1
ATOM 4428 O O . ASN A 1 572 ? -12.104 -6.787 0.709 1.00 94.88 572 ASN A O 1
ATOM 4432 N N . THR A 1 573 ? -13.201 -7.550 2.503 1.00 95.25 573 THR A N 1
ATOM 4433 C CA . THR A 1 573 ? -12.153 -7.153 3.467 1.00 95.25 573 THR A CA 1
ATOM 4434 C C . THR A 1 573 ? -10.854 -7.953 3.318 1.00 95.25 573 THR A C 1
ATOM 4436 O O . THR A 1 573 ? -9.783 -7.439 3.630 1.00 95.25 573 THR A O 1
ATOM 4439 N N . LYS A 1 574 ? -10.923 -9.182 2.791 1.00 95.44 574 LYS A N 1
ATOM 4440 C CA . LYS A 1 574 ? -9.757 -10.027 2.487 1.00 95.44 574 LYS A CA 1
ATOM 4441 C C . LYS A 1 574 ? -9.071 -9.677 1.164 1.00 95.44 574 LYS A C 1
ATOM 4443 O O . LYS A 1 574 ? -8.085 -10.312 0.816 1.00 95.44 574 LYS A O 1
ATOM 4448 N N . TYR A 1 575 ? -9.547 -8.639 0.472 1.00 95.69 575 TYR A N 1
ATOM 4449 C CA . TYR A 1 575 ? -9.086 -8.218 -0.853 1.00 95.69 575 TYR A CA 1
ATOM 4450 C C . TYR A 1 575 ? -9.429 -9.184 -1.998 1.00 95.69 575 TYR A C 1
ATOM 4452 O O . TYR A 1 575 ? -8.934 -9.001 -3.109 1.00 95.69 575 TYR A O 1
ATOM 4460 N N . ASP A 1 576 ? -10.351 -10.129 -1.788 1.00 95.12 576 ASP A N 1
ATOM 4461 C CA . ASP A 1 576 ? -10.917 -10.906 -2.890 1.00 95.12 576 ASP A CA 1
ATOM 4462 C C . ASP A 1 576 ? -11.854 -10.016 -3.710 1.00 95.12 576 ASP A C 1
ATOM 4464 O O . ASP A 1 576 ? -12.691 -9.290 -3.156 1.00 95.12 576 ASP A O 1
ATOM 4468 N N . LEU A 1 577 ? -11.728 -10.076 -5.036 1.00 94.31 577 LEU A N 1
ATOM 4469 C CA . LEU A 1 577 ? -12.593 -9.327 -5.941 1.00 94.31 577 LEU A CA 1
ATOM 4470 C C . LEU A 1 577 ? -13.997 -9.933 -5.939 1.00 94.31 577 LEU A C 1
ATOM 4472 O O . LEU A 1 577 ? -14.163 -11.136 -6.130 1.00 94.31 577 LEU A O 1
ATOM 4476 N N . LEU A 1 578 ? -15.005 -9.085 -5.764 1.00 90.06 578 LEU A N 1
ATOM 4477 C CA . LEU A 1 578 ? -16.404 -9.486 -5.845 1.00 90.06 578 LEU A CA 1
ATOM 4478 C C . LEU A 1 578 ? -16.897 -9.367 -7.289 1.00 90.06 578 LEU A C 1
ATOM 4480 O O . LEU A 1 578 ? -16.481 -8.474 -8.037 1.00 90.06 578 LEU A O 1
ATOM 4484 N N . GLU A 1 579 ? -17.780 -10.282 -7.690 1.00 78.31 579 GLU A N 1
ATOM 4485 C CA . GLU A 1 579 ? -18.437 -10.184 -8.990 1.00 78.31 579 GLU A CA 1
ATOM 4486 C C . GLU A 1 579 ? -19.347 -8.946 -9.041 1.00 78.31 579 GLU A C 1
ATOM 4488 O O . GLU A 1 579 ? -19.960 -8.585 -8.030 1.00 78.31 579 GLU A O 1
ATOM 4493 N N . PRO A 1 580 ? -19.459 -8.279 -10.204 1.00 60.78 580 PRO A N 1
ATOM 4494 C CA . PRO A 1 580 ? -20.407 -7.189 -10.372 1.00 60.78 580 PRO A CA 1
ATOM 4495 C C . PRO A 1 580 ? -21.826 -7.703 -10.120 1.00 60.78 580 PRO A C 1
ATOM 4497 O O . PRO A 1 580 ? -22.243 -8.689 -10.728 1.00 60.78 580 PRO A O 1
ATOM 4500 N N . VAL A 1 581 ? -22.592 -7.030 -9.259 1.00 53.16 581 VAL A N 1
ATOM 4501 C CA . VAL A 1 581 ? -24.015 -7.352 -9.089 1.00 53.16 581 VAL A CA 1
ATOM 4502 C C . VAL A 1 581 ? -24.725 -7.085 -10.426 1.00 53.16 581 VAL A C 1
ATOM 4504 O O . VAL A 1 581 ? -24.659 -5.953 -10.919 1.00 53.16 581 VAL A O 1
ATOM 4507 N N . PRO A 1 582 ? -25.402 -8.078 -11.035 1.00 35.12 582 PRO A N 1
ATOM 4508 C CA . PRO A 1 582 ? -26.114 -7.868 -12.290 1.00 35.12 582 PRO A CA 1
ATOM 4509 C C . PRO A 1 582 ? -27.184 -6.780 -12.125 1.00 35.12 582 PRO A C 1
ATOM 4511 O O . PRO A 1 582 ? -28.085 -6.920 -11.299 1.00 35.12 582 PRO A O 1
ATOM 4514 N N . GLY A 1 583 ? -27.102 -5.707 -12.918 1.00 38.88 583 GLY A N 1
ATOM 4515 C CA . GLY A 1 583 ? -28.109 -4.637 -12.943 1.00 38.88 583 GLY A CA 1
ATOM 4516 C C . GLY A 1 583 ? -27.759 -3.348 -12.190 1.00 38.88 583 GLY A C 1
ATOM 4517 O O . GLY A 1 583 ? -28.606 -2.458 -12.131 1.00 38.88 583 GLY A O 1
ATOM 4518 N N . SER A 1 584 ? -26.540 -3.203 -11.663 1.00 29.00 584 SER A N 1
ATOM 4519 C CA . SER A 1 584 ? -26.007 -1.869 -11.349 1.00 29.00 584 SER A CA 1
ATOM 4520 C C . SER A 1 584 ? -25.608 -1.152 -12.652 1.00 29.00 584 SER A C 1
ATOM 4522 O O . SER A 1 584 ? -25.034 -1.811 -13.522 1.00 29.00 584 SER A O 1
ATOM 4524 N N . PRO A 1 585 ? -25.964 0.137 -12.822 1.00 35.50 585 PRO A N 1
ATOM 4525 C CA . PRO A 1 585 ? -25.762 0.882 -14.068 1.00 35.50 585 PRO A CA 1
ATOM 4526 C C . PRO A 1 585 ? -24.295 1.041 -14.472 1.00 35.50 585 PRO A C 1
ATOM 4528 O O . PRO A 1 585 ? -23.433 1.107 -13.566 1.00 35.50 585 PRO A O 1
#

Sequence (585 aa):
MATNQSTTTPYCTIDEAIEILRAGRPVILKDEPEREDEGDLIVSAQLISAETINLMLREARGLLTVPMEQARLEALNIALIPPRNTDEMCPRFTVPVDAVCIHSTGISASDRARTIRELIAPETTPDDFIIPGHVFPLAAHPDGLWGRRGHTEGSLELARMAGLYPAVAMCEILRTDGEMAKGPDLEQFAGRLGLRIVMMDTVLAASGLSAAAWAEMAFADLADKVLAGKRLTFAQLQELYAHHDLTELGALADLVRTRKHPEPVVTYVLGRNVNYTNVCWVQCKFCNFCRSRGSEEAYVLSEEALFAKVAEMVAAGGTELLMQGGLNPELDLEYFENLLRRLKARFPIHVHSLSATEVLYLSRLSRLPVSETLSRLHAAGLDSLPGAGAEILVDRVRQQLSPRKERTEEWLEVHRQAHRLGMDTTATMMYGSVETLADRVEHLLRIRELQDESLAEGGGRFLAFIPWSFQPVGTELQRRGSFRGDKSSGYGYLRTVAVSRLALDNVANLQASWVTQGAKVAQLSLKFGVNDFGSTMMEENVVSQAGARFSTSPQEIEHLIRAAGYAPRVRNTKYDLLEPVPGSP

pLDDT: mean 90.05, std 13.01, range [29.0, 98.88]

Secondary structure (DSSP, 8-state):
---------SB--HHHHHHHHHTT--EEEE--TTTT-BEEEEEEGGG--HHHHHHIIIIIEEEEEEEE-HHHHHHTT--BS-SS---TT---BB--EEETT-SSSS-SHHHHHHHHHHHH-TT--GGGEEEEEEEEEEEPPTTGGGT--SHHHHHHHHHHHTTS-SBEEEEEEB-TTSSBPBTHHHHHHHHHHT--EEEHHHHHHHTT--HHHHHTSTTHHHHHHHHTTPPPPHHHHHHHHH-S-HHHHHHHHHHHHHHH--SSEEEEE-EEEE--B-B-SS--TT-SS-B-TT-TT--B--HHHHHHHHHHHHHTT--EEEE-----TT--HHHHHHHHHHHHHH---EEB---HHHHHHHHHHHT--HHHHHHHHHHHT--BB-STT-SSS-HHHHHHH-TTSPPHHHHHHHHHHHHHTT--EEEEEEESSS--HHHHHHHHHHHHHHHHHHHHHTS--EEEEEEEE---TT-HHHHTTS--SPPPPHHHHHHHHHHHHHH-TT--EEB--HHHH-HHHHHHHGGGT--EEEE--S---TTGGGT------HHHHHHHHHHTT-EEEEB-TT-PBPPPPTT--

Foldseek 3Di:
DDDDDPPDQLADFLVVLLVCQLVQHWAWEAEDPVPVLFIKTKHALQSDDLVVLVCQCVFQVFAWAKQAAPVLCVQLVFAWPDPDDPDPQRWGKTFAKWFPPADDQCQHSHRVSVRSNLSQDPPHHNVRIDTRHRYIYTHADNVQCLVHLDPSSLSLLSCVSSVHHSMITIGTGADPVGHTQGDVSVSVSCVVVVHHYYYSQSSCVVVVHHLVVVVPAPCSVVLVCLSVVHADDLVSLLVLLVRPDLLVLLQSQLVLLCVLPVALEFEEFQEAEDAQWQDAPQQWLLWLSHDHPPDPPTDGDDLVRVVVRVVVSVVVVGAEYEYDYHQDLVCELVNLLVSQLVCVVPDNHAYQYDALQNLVSNCVSVVHDSLVSLVSNVVSHHQAYEQPLCAQQDQVVCCVGTVPTDHNVSRLVNCLSCQVVQHAYAHEYADDFLDDSSSLSVRLVSLQVSQVVSVVSVGYHHQEYEYAYRQRAPGSCVVVVVGPDDTDALSNVLSSLSSSSSNNSRHSAYEFPCQRHNDVSLLVSSSRNHRYPYYQHPDDDTCVSSPGDYHDDPVRNQVSSVVSVGGYFYAGPNRHTDDPDPPDD

Radius of gyration: 29.96 Å; chains: 1; bounding box: 69×56×92 Å